Protein AF-0000000078708334 (afdb_homodimer)

Organism: Mycoplasmopsis fermentans (strain ATCC 19989 / NBRC 14854 / NCTC 10117 / PG18) (NCBI:txid496833)

Nearest PDB structures (foldseek):
  4n96-assembly1_A  TM=9.190E-01  e=2.104E-28  Escherichia coli K-12
  4n94-assembly1_A  TM=9.223E-01  e=5.207E-28  Escherichia coli K-12
  6fvl-assembly2_D  TM=9.217E-01  e=9.358E-28  Escherichia coli K-12
  6fvl-assembly1_B  TM=9.240E-01  e=1.359E-27  Escherichia coli K-12
  8djq-assembly2_A  TM=9.019E-01  e=1.098E-27  Mycolicibacterium thermoresistibile ATCC 19527

Secondary structure (DSSP, 8-state):
-EEEEEEHHHHHHHHHHHGGGS-TT-SSGGGGEEEEEE-SSEEEEEEE-SSEEEEEEEE--SSSEEEEE-EEEEEEHHHHHHHHHT--SEEEEEE-SSSEEEEEETTEEEEEE-B-GGGSPPPPP--S-EEEEEEHHHHHHHHHHHGGGS-SSS-GGGGEEEEEEETTEEEEEEE-SSEEEEEEEE-SS----SEEEEEEHHHHHTTS-TT--SEEEEEE-SSEEEEEETTEEEEEE-B-SPPP--THHHHT--EEEEEEEEHHHHHHHHHHH-----GGG-EEEEEE-SS-EEEEEEETTTEEEEEEE--SEEES--EEEEEEHHHHHHHHHT--SEEEEEEETTS--EEEE-GGGTTEEEEEPPBP-/-EEEEEEHHHHHHHHHHHGGGS-TT-SSGGGGEEEEEE-SSEEEEEEE-SSEEEEEEEE-BTTTEEEEE-EEEEEEHHHHHHHHHT--SEEEEEE-SSSEEEEEETTEEEEEE-B-GGGSPPPPP--S-EEEEEEHHHHHHHHHTTGGGS-SSS-GGGGEEEEEEETTEEEEEEE-SSEEEEEEEE-SS----SEEEEEEHHHHHTTS-TT--SEEEEEE-SSEEEEEETTEEEEEE-B-SPPP--THHHHT--EEEEEEEEHHHHHHHHHHH-----GGG-EEEEEE-SS-EEEEEEETTTEEEEEEE--SEEES--EEEEEEHHHHHHHHHT--SEEEEEEETTS--EEEE-GGGTTEEEEEPPBP-

InterPro domains:
  IPR001001 DNA polymerase III, beta sliding clamp [PTHR30478] (2-369)
  IPR001001 DNA polymerase III, beta sliding clamp [SM00480] (14-365)
  IPR001001 DNA polymerase III, beta sliding clamp [TIGR00663] (2-368)
  IPR001001 DNA polymerase III, beta sliding clamp [cd00140] (2-368)
  IPR022634 DNA polymerase III, beta sliding clamp, N-terminal [PF00712] (2-123)
  IPR022635 DNA polymerase III, beta sliding clamp, C-terminal [PF02768] (256-368)
  IPR022637 DNA polymerase III, beta sliding clamp, central [PF02767] (133-245)
  IPR046938 DNA clamp superfamily [SSF55979] (2-124)
  IPR046938 DNA clamp superfamily [SSF55979] (131-247)
  IPR046938 DNA clamp superfamily [SSF55979] (255-368)

pLDDT: mean 93.92, std 6.51, range [58.69, 98.75]

Solvent-accessible surface area (backbone atoms only — not comparable to full-atom values): 38127 Å² total; per-residue (Å²): 94,26,28,38,37,33,30,32,70,61,51,44,55,50,44,62,57,49,49,69,30,32,29,85,80,47,87,55,60,32,24,28,20,34,41,38,40,39,44,84,60,34,37,35,41,33,21,26,50,88,57,40,34,37,41,38,46,42,74,48,72,62,82,56,27,32,69,81,34,50,41,72,51,22,35,53,33,70,62,52,48,55,52,51,69,63,55,57,63,60,32,37,40,35,26,54,102,56,61,40,38,36,40,36,39,94,62,33,41,31,37,34,48,48,49,67,62,82,54,41,77,84,79,77,82,89,66,81,62,46,76,40,76,42,53,37,67,58,51,52,49,42,46,67,51,15,59,81,27,32,29,91,80,64,60,74,68,28,32,15,36,35,41,35,27,47,89,36,24,44,34,40,37,12,28,52,86,52,32,36,16,31,24,55,43,84,43,94,79,50,94,57,60,80,44,75,50,26,29,46,40,77,57,58,65,63,56,61,56,93,82,59,50,71,55,32,34,38,33,35,48,91,53,34,37,33,34,39,44,93,59,28,39,31,42,32,54,44,47,89,59,85,70,82,84,62,72,62,58,70,78,66,59,54,73,52,34,39,37,41,34,40,46,67,56,53,49,51,44,53,55,62,29,55,79,80,74,62,88,87,53,39,53,33,38,37,42,40,45,88,67,39,40,36,38,34,24,66,40,88,93,41,32,37,22,34,26,56,47,64,78,59,45,67,48,70,73,69,50,70,51,29,34,49,46,65,62,52,51,56,54,52,63,64,50,51,59,53,34,40,40,37,21,25,75,81,58,62,42,35,39,41,39,30,82,69,33,71,47,39,41,27,37,39,43,49,47,87,127,94,26,28,38,37,32,30,32,70,62,53,44,54,49,44,62,58,48,50,68,30,33,29,87,81,49,88,55,60,31,23,27,19,34,41,39,40,38,45,86,60,35,39,35,42,33,23,26,50,86,57,39,34,39,42,39,46,43,72,51,40,85,84,54,28,34,70,80,35,48,43,71,50,21,35,53,32,69,63,52,49,54,54,51,69,63,55,56,64,59,32,36,40,35,26,53,103,56,60,41,38,36,39,37,39,94,62,33,40,33,40,34,48,48,49,68,63,83,54,40,74,86,78,77,81,89,66,82,61,46,76,40,75,43,53,36,65,59,51,52,47,42,46,68,51,15,58,83,29,32,30,93,80,63,60,74,66,27,31,16,36,33,42,35,27,47,90,37,23,45,36,40,36,11,28,50,86,51,32,38,17,31,25,54,41,84,43,94,77,50,92,58,58,79,42,73,51,26,29,47,41,78,56,57,66,63,56,62,56,93,81,59,51,70,54,31,34,39,33,34,49,92,55,35,37,35,31,38,43,93,59,29,40,31,41,32,55,45,45,91,59,84,70,81,84,60,71,60,58,70,77,67,59,54,73,51,34,38,37,42,33,41,46,67,57,54,47,52,46,52,56,63,26,55,79,84,78,55,90,88,54,40,54,33,39,36,39,40,45,87,67,38,42,36,39,35,22,66,41,87,94,42,30,38,23,34,27,56,47,64,78,60,45,66,48,69,72,69,50,70,50,29,33,47,46,65,61,52,51,56,53,52,64,65,51,49,58,54,33,40,41,37,22,24,74,82,57,61,43,37,39,41,38,29,83,69,32,72,46,37,43,26,38,38,43,50,47,87,130

Radius of gyration: 32.81 Å; Cα contacts (8 Å, |Δi|>4): 1732; chains: 2; bounding box: 84×84×55 Å

Structure (mmCIF, N/CA/C/O backbone):
data_AF-0000000078708334-model_v1
#
loop_
_entity.id
_entity.type
_entity.pdbx_description
1 polymer 'DNA polymerase III subunit beta'
#
loop_
_atom_site.group_PDB
_atom_site.id
_atom_site.type_symbol
_atom_site.label_atom_id
_atom_site.label_alt_id
_atom_site.label_comp_id
_atom_site.label_asym_id
_atom_site.label_entity_id
_atom_site.label_seq_id
_atom_site.pdbx_PDB_ins_code
_atom_site.Cartn_x
_atom_site.Cartn_y
_atom_site.Cartn_z
_atom_site.occupancy
_atom_site.B_iso_or_equiv
_atom_site.auth_seq_id
_atom_site.auth_comp_id
_atom_site.auth_asym_id
_atom_site.auth_atom_id
_atom_site.pdbx_PDB_model_num
ATOM 1 N N . MET A 1 1 ? 40.094 16.641 -8.078 1 85.38 1 MET A N 1
ATOM 2 C CA . MET A 1 1 ? 39.969 15.289 -7.547 1 85.38 1 MET A CA 1
ATOM 3 C C . MET A 1 1 ? 39.25 15.297 -6.211 1 85.38 1 MET A C 1
ATOM 5 O O . MET A 1 1 ? 39.375 16.25 -5.434 1 85.38 1 MET A O 1
ATOM 9 N N . MET A 1 2 ? 38.25 14.43 -5.977 1 93.44 2 MET A N 1
ATOM 10 C CA . MET A 1 2 ? 37.531 14.289 -4.719 1 93.44 2 MET A CA 1
ATOM 11 C C . MET A 1 2 ? 37.562 12.844 -4.223 1 93.44 2 MET A C 1
ATOM 13 O O . MET A 1 2 ? 37.438 11.906 -5.016 1 93.44 2 MET A O 1
ATOM 17 N N . LYS A 1 3 ? 37.844 12.719 -2.85 1 96.75 3 LYS A N 1
ATOM 18 C CA . LYS A 1 3 ? 37.844 11.383 -2.256 1 96.75 3 LYS A CA 1
ATOM 19 C C . LYS A 1 3 ? 37.312 11.414 -0.825 1 96.75 3 LYS A C 1
ATOM 21 O O . LYS A 1 3 ? 37.875 12.102 0.032 1 96.75 3 LYS A O 1
ATOM 26 N N . LEU A 1 4 ? 36.281 10.656 -0.533 1 97.5 4 LEU A N 1
ATOM 27 C CA . LEU A 1 4 ? 35.562 10.656 0.733 1 97.5 4 LEU A CA 1
ATOM 28 C C . LEU A 1 4 ? 35.281 9.227 1.201 1 97.5 4 LEU A C 1
ATOM 30 O O . LEU A 1 4 ? 34.875 8.375 0.405 1 97.5 4 LEU A O 1
ATOM 34 N N . HIS A 1 5 ? 35.625 8.914 2.41 1 97.69 5 HIS A N 1
ATOM 35 C CA . HIS A 1 5 ? 35.188 7.688 3.088 1 97.69 5 HIS A CA 1
ATOM 36 C C . HIS A 1 5 ? 34.125 7.961 4.117 1 97.69 5 HIS A C 1
ATOM 38 O O . HIS A 1 5 ? 34.281 8.789 5.012 1 97.69 5 HIS A O 1
ATOM 44 N N . ILE A 1 6 ? 33.031 7.297 4.023 1 98.06 6 ILE A N 1
ATOM 45 C CA . ILE A 1 6 ? 31.906 7.609 4.895 1 98.06 6 ILE A CA 1
ATOM 46 C C . ILE A 1 6 ? 31.172 6.324 5.262 1 98.06 6 ILE A C 1
ATOM 48 O O . ILE A 1 6 ? 30.969 5.449 4.418 1 98.06 6 ILE A O 1
ATOM 52 N N . LYS A 1 7 ? 30.734 6.254 6.465 1 97.81 7 LYS A N 1
ATOM 53 C CA . LYS A 1 7 ? 29.969 5.094 6.91 1 97.81 7 LYS A CA 1
ATOM 54 C C . LYS A 1 7 ? 28.625 5.027 6.203 1 97.81 7 LYS A C 1
ATOM 56 O O . LYS A 1 7 ? 27.906 6.035 6.102 1 97.81 7 LYS A O 1
ATOM 61 N N . LYS A 1 8 ? 28.234 3.869 5.809 1 97.25 8 LYS A N 1
ATOM 62 C CA . LYS A 1 8 ? 27.016 3.617 5.051 1 97.25 8 LYS A CA 1
ATOM 63 C C . LYS A 1 8 ? 25.781 4.137 5.797 1 97.25 8 LYS A C 1
ATOM 65 O O . LYS A 1 8 ? 24.938 4.816 5.211 1 97.25 8 LYS A O 1
ATOM 70 N N . GLN A 1 9 ? 25.703 3.824 7.07 1 97.19 9 GLN A N 1
ATOM 71 C CA . GLN A 1 9 ? 24.531 4.18 7.863 1 97.19 9 GLN A CA 1
ATOM 72 C C . GLN A 1 9 ? 24.312 5.691 7.871 1 97.19 9 GLN A C 1
ATOM 74 O O . GLN A 1 9 ? 23.188 6.16 7.688 1 97.19 9 GLN A O 1
ATOM 79 N N . ILE A 1 10 ? 25.359 6.41 8.055 1 97.06 10 ILE A N 1
ATOM 80 C CA . ILE A 1 10 ? 25.297 7.867 8.117 1 97.06 10 ILE A CA 1
ATOM 81 C C . ILE A 1 10 ? 24.859 8.422 6.758 1 97.06 10 ILE A C 1
ATOM 83 O O . ILE A 1 10 ? 23.969 9.266 6.68 1 97.06 10 ILE A O 1
ATOM 87 N N . LEU A 1 11 ? 25.516 7.922 5.738 1 98.25 11 LEU A N 1
ATOM 88 C CA . LEU A 1 11 ? 25.203 8.391 4.395 1 98.25 11 LEU A CA 1
ATOM 89 C C . LEU A 1 11 ? 23.781 8.031 3.998 1 98.25 11 LEU A C 1
ATOM 91 O O . LEU A 1 11 ? 23.047 8.867 3.455 1 98.25 11 LEU A O 1
ATOM 95 N N . ASP A 1 12 ? 23.422 6.875 4.273 1 98 12 ASP A N 1
ATOM 96 C CA . ASP A 1 12 ? 22.078 6.379 3.947 1 98 12 ASP A CA 1
ATOM 97 C C . ASP A 1 12 ? 21 7.211 4.633 1 98 12 ASP A C 1
ATOM 99 O O . ASP A 1 12 ? 20.062 7.664 3.988 1 98 12 ASP A O 1
ATOM 103 N N . GLU A 1 13 ? 21.109 7.449 5.895 1 97.31 13 GLU A N 1
ATOM 104 C CA . GLU A 1 13 ? 20.141 8.242 6.652 1 97.31 13 GLU A CA 1
ATOM 105 C C . GLU A 1 13 ? 20.062 9.664 6.113 1 97.31 13 GLU A C 1
ATOM 107 O O . GLU A 1 13 ? 18.969 10.234 6.02 1 97.31 13 GLU A O 1
ATOM 112 N N . THR A 1 14 ? 21.203 10.195 5.824 1 97.94 14 THR A N 1
ATOM 113 C CA . THR A 1 14 ? 21.25 11.555 5.293 1 97.94 14 THR A CA 1
ATOM 114 C C . THR A 1 14 ? 20.531 11.633 3.955 1 97.94 14 THR A C 1
ATOM 116 O O . THR A 1 14 ? 19.734 12.547 3.73 1 97.94 14 THR A O 1
ATOM 119 N N . LEU A 1 15 ? 20.797 10.648 3.143 1 98.5 15 LEU A N 1
ATOM 120 C CA . LEU A 1 15 ? 20.188 10.633 1.817 1 98.5 15 LEU A CA 1
ATOM 121 C C . LEU A 1 15 ? 18.688 10.414 1.913 1 98.5 15 LEU A C 1
ATOM 123 O O . LEU A 1 15 ? 17.922 10.953 1.104 1 98.5 15 LEU A O 1
ATOM 127 N N . GLU A 1 16 ? 18.234 9.648 2.861 1 97.88 16 GLU A N 1
ATOM 128 C CA . GLU A 1 16 ? 16.812 9.438 3.082 1 97.88 16 GLU A CA 1
ATOM 129 C C . GLU A 1 16 ? 16.094 10.758 3.381 1 97.88 16 GLU A C 1
ATOM 131 O O . GLU A 1 16 ? 14.969 10.977 2.924 1 97.88 16 GLU A O 1
ATOM 136 N N . ILE A 1 17 ? 16.75 11.578 4.055 1 97.75 17 ILE A N 1
ATOM 137 C CA . ILE A 1 17 ? 16.156 12.852 4.453 1 97.75 17 ILE A CA 1
ATOM 138 C C . ILE A 1 17 ? 16.234 13.844 3.297 1 97.75 17 ILE A C 1
ATOM 140 O O . ILE A 1 17 ? 15.211 14.391 2.873 1 97.75 17 ILE A O 1
ATOM 144 N N . VAL A 1 18 ? 17.375 13.984 2.717 1 98.44 18 VAL A N 1
ATOM 145 C CA . VAL A 1 18 ? 17.672 15.047 1.755 1 98.44 18 VAL A CA 1
ATOM 146 C C . VAL A 1 18 ? 16.938 14.766 0.443 1 98.44 18 VAL A C 1
ATOM 148 O O . VAL A 1 18 ? 16.438 15.688 -0.208 1 98.44 18 VAL A O 1
ATOM 151 N N . SER A 1 19 ? 16.828 13.531 0.093 1 98.12 19 SER A N 1
ATOM 152 C CA . SER A 1 19 ? 16.234 13.18 -1.192 1 98.12 19 SER A CA 1
ATOM 153 C C . SER A 1 19 ? 14.75 13.516 -1.227 1 98.12 19 SER A C 1
ATOM 155 O O . SER A 1 19 ? 14.164 13.648 -2.303 1 98.12 19 SER A O 1
ATOM 157 N N . LYS A 1 20 ? 14.109 13.648 -0.13 1 97.31 20 LYS A N 1
ATOM 158 C CA . LYS A 1 20 ? 12.695 13.984 -0.049 1 97.31 20 LYS A CA 1
ATOM 159 C C . LYS A 1 20 ? 12.43 15.375 -0.618 1 97.31 20 LYS A C 1
ATOM 161 O O . LYS A 1 20 ? 11.289 15.703 -0.959 1 97.31 20 LYS A O 1
ATOM 166 N N . TYR A 1 21 ? 13.414 16.172 -0.775 1 97.94 21 TYR A N 1
ATOM 167 C CA . TYR A 1 21 ? 13.242 17.562 -1.188 1 97.94 21 TYR A CA 1
ATOM 168 C C . TYR A 1 21 ? 13.57 17.734 -2.666 1 97.94 21 TYR A C 1
ATOM 170 O O . TYR A 1 21 ? 13.617 18.859 -3.17 1 97.94 21 TYR A O 1
ATOM 178 N N . THR A 1 22 ? 13.82 16.578 -3.334 1 98.06 22 THR A N 1
ATOM 179 C CA . THR A 1 22 ? 14 16.594 -4.781 1 98.06 22 THR A CA 1
ATOM 180 C C . THR A 1 22 ? 12.688 16.281 -5.496 1 98.06 22 THR A C 1
ATOM 182 O O . THR A 1 22 ? 11.695 15.93 -4.855 1 98.06 22 THR A O 1
ATOM 185 N N . ASP A 1 23 ? 12.68 16.531 -6.754 1 97 23 ASP A N 1
ATOM 186 C CA . ASP A 1 23 ? 11.578 16.156 -7.641 1 97 23 ASP A CA 1
ATOM 187 C C . ASP A 1 23 ? 12.062 15.234 -8.758 1 97 23 ASP A C 1
ATOM 189 O O . ASP A 1 23 ? 12.609 15.695 -9.766 1 97 23 ASP A O 1
ATOM 193 N N . PRO A 1 24 ? 11.797 13.992 -8.617 1 94.5 24 PRO A N 1
ATOM 194 C CA . PRO A 1 24 ? 12.391 13.023 -9.539 1 94.5 24 PRO A CA 1
ATOM 195 C C . PRO A 1 24 ? 11.891 13.18 -10.969 1 94.5 24 PRO A C 1
ATOM 197 O O . PRO A 1 24 ? 12.516 12.68 -11.906 1 94.5 24 PRO A O 1
ATOM 200 N N . ILE A 1 25 ? 10.828 13.875 -11.258 1 94.06 25 ILE A N 1
ATOM 201 C CA . ILE A 1 25 ? 10.273 13.945 -12.602 1 94.06 25 ILE A CA 1
ATOM 202 C C . ILE A 1 25 ? 10.32 15.383 -13.109 1 94.06 25 ILE A C 1
ATOM 204 O O . ILE A 1 25 ? 9.688 15.711 -14.117 1 94.06 25 ILE A O 1
ATOM 208 N N . ASN A 1 26 ? 11.031 16.25 -12.445 1 94.56 26 ASN A N 1
ATOM 209 C CA . ASN A 1 26 ? 11.109 17.641 -12.875 1 94.56 26 ASN A CA 1
ATOM 210 C C . ASN A 1 26 ? 11.828 17.781 -14.219 1 94.56 26 ASN A C 1
ATOM 212 O O . ASN A 1 26 ? 12.781 17.047 -14.492 1 94.56 26 ASN A O 1
ATOM 216 N N . SER A 1 27 ? 11.375 18.75 -15.016 1 93.69 27 SER A N 1
ATOM 217 C CA . SER A 1 27 ? 12.008 18.984 -16.312 1 93.69 27 SER A CA 1
ATOM 218 C C . SER A 1 27 ? 13.398 19.578 -16.156 1 93.69 27 SER A C 1
ATOM 220 O O . SER A 1 27 ? 14.273 19.359 -16.984 1 93.69 27 SER A O 1
ATOM 222 N N . LEU A 1 28 ? 13.555 20.344 -15.133 1 93.88 28 LEU A N 1
ATOM 223 C CA . LEU A 1 28 ? 14.891 20.859 -14.828 1 93.88 28 LEU A CA 1
ATOM 224 C C . LEU A 1 28 ? 15.688 19.828 -14.023 1 93.88 28 LEU A C 1
ATOM 226 O O . LEU A 1 28 ? 15.383 19.594 -12.852 1 93.88 28 LEU A O 1
ATOM 230 N N . TYR A 1 29 ? 16.688 19.328 -14.578 1 92.56 29 TYR A N 1
ATOM 231 C CA . TYR A 1 29 ? 17.391 18.172 -14.07 1 92.56 29 TYR A CA 1
ATOM 232 C C . TYR A 1 29 ? 18.016 18.469 -12.711 1 92.56 29 TYR A C 1
ATOM 234 O O . TYR A 1 29 ? 18.141 17.562 -11.867 1 92.56 29 TYR A O 1
ATOM 242 N N . GLY A 1 30 ? 18.422 19.703 -12.5 1 96.38 30 GLY A N 1
ATOM 243 C CA . GLY A 1 30 ? 19 20.062 -11.219 1 96.38 30 GLY A CA 1
ATOM 244 C C . GLY A 1 30 ? 18.109 19.75 -10.039 1 96.38 30 GLY A C 1
ATOM 245 O O . GLY A 1 30 ? 18.594 19.469 -8.945 1 96.38 30 GLY A O 1
ATOM 246 N N . PHE A 1 31 ? 16.812 19.734 -10.25 1 97.62 31 PHE A N 1
ATOM 247 C CA . PHE A 1 31 ? 15.852 19.5 -9.18 1 97.62 31 PHE A CA 1
ATOM 248 C C . PHE A 1 31 ? 15.734 18.016 -8.875 1 97.62 31 PHE A C 1
ATOM 250 O O . PHE A 1 31 ? 15.148 17.625 -7.863 1 97.62 31 PHE A O 1
ATOM 257 N N . ARG A 1 32 ? 16.328 17.219 -9.703 1 97.38 32 ARG A N 1
ATOM 258 C CA . ARG A 1 32 ? 16.328 15.773 -9.5 1 97.38 32 ARG A CA 1
ATOM 259 C C . ARG A 1 32 ? 17.562 15.32 -8.727 1 97.38 32 ARG A C 1
ATOM 261 O O . ARG A 1 32 ? 17.688 14.148 -8.375 1 97.38 32 ARG A O 1
ATOM 268 N N . CYS A 1 33 ? 18.438 16.25 -8.445 1 98.25 33 CYS A N 1
ATOM 269 C CA . CYS A 1 33 ? 19.781 15.891 -8 1 98.25 33 CYS A CA 1
ATOM 270 C C . CYS A 1 33 ? 20.047 16.406 -6.594 1 98.25 33 CYS A C 1
ATOM 272 O O . CYS A 1 33 ? 19.25 17.188 -6.055 1 98.25 33 CYS A O 1
ATOM 274 N N . ILE A 1 34 ? 21.078 15.906 -6.023 1 98.62 34 ILE A N 1
ATOM 275 C CA . ILE A 1 34 ? 21.641 16.375 -4.766 1 98.62 34 ILE A CA 1
ATOM 276 C C . ILE A 1 34 ? 23.031 16.969 -5.012 1 98.62 34 ILE A C 1
ATOM 278 O O . ILE A 1 34 ? 23.875 16.344 -5.652 1 98.62 34 ILE A O 1
ATOM 282 N N . LEU A 1 35 ? 23.234 18.203 -4.59 1 98.56 35 LEU A N 1
ATOM 283 C CA . LEU A 1 35 ? 24.562 18.812 -4.598 1 98.56 35 LEU A CA 1
ATOM 284 C C . LEU A 1 35 ? 25.344 18.453 -3.34 1 98.56 35 LEU A C 1
ATOM 286 O O . LEU A 1 35 ? 24.875 18.703 -2.225 1 98.56 35 LEU A O 1
ATOM 290 N N . ILE A 1 36 ? 26.484 17.844 -3.514 1 98.44 36 ILE A N 1
ATOM 291 C CA . ILE A 1 36 ? 27.297 17.422 -2.381 1 98.44 36 ILE A CA 1
ATOM 292 C C . ILE A 1 36 ? 28.641 18.156 -2.408 1 98.44 36 ILE A C 1
ATOM 294 O O . ILE A 1 36 ? 29.391 18.062 -3.383 1 98.44 36 ILE A O 1
ATOM 298 N N . LYS A 1 37 ? 28.891 18.906 -1.399 1 98 37 LYS A N 1
ATOM 299 C CA . LYS A 1 37 ? 30.156 19.609 -1.215 1 98 37 LYS A CA 1
ATOM 300 C C . LYS A 1 37 ? 30.984 18.969 -0.11 1 98 37 LYS A C 1
ATOM 302 O O . LYS A 1 37 ? 30.547 18.891 1.041 1 98 37 LYS A O 1
ATOM 307 N N . VAL A 1 38 ? 32.156 18.484 -0.492 1 98.06 38 VAL A N 1
ATOM 308 C CA . VAL A 1 38 ? 33.062 17.812 0.437 1 98.06 38 VAL A CA 1
ATOM 309 C C . VAL A 1 38 ? 34.219 18.75 0.801 1 98.06 38 VAL A C 1
ATOM 311 O O . VAL A 1 38 ? 35.094 19.031 -0.031 1 98.06 38 VAL A O 1
ATOM 314 N N . ASP A 1 39 ? 34.156 19.172 2.027 1 97.06 39 ASP A N 1
ATOM 315 C CA . ASP A 1 39 ? 35.219 20 2.566 1 97.06 39 ASP A CA 1
ATOM 316 C C . ASP A 1 39 ? 35.938 19.312 3.732 1 97.06 39 ASP A C 1
ATOM 318 O O . ASP A 1 39 ? 35.5 18.234 4.164 1 97.06 39 ASP A O 1
ATOM 322 N N . ASN A 1 40 ? 37 19.938 4.211 1 95.5 40 ASN A N 1
ATOM 323 C CA . ASN A 1 40 ? 37.781 19.328 5.273 1 95.5 40 ASN A CA 1
ATOM 324 C C . ASN A 1 40 ? 37.031 19.297 6.594 1 95.5 40 ASN A C 1
ATOM 326 O O . ASN A 1 40 ? 37.25 18.406 7.422 1 95.5 40 ASN A O 1
ATOM 330 N N . GLU A 1 41 ? 36.156 20.172 6.754 1 95.25 41 GLU A N 1
ATOM 331 C CA . GLU A 1 41 ? 35.469 20.297 8.031 1 95.25 41 GLU A CA 1
ATOM 332 C C . GLU A 1 41 ? 34.062 19.672 7.961 1 95.25 41 GLU A C 1
ATOM 334 O O . GLU A 1 41 ? 33.594 19.125 8.945 1 95.25 41 GLU A O 1
ATOM 339 N N . LYS A 1 42 ? 33.438 19.844 6.75 1 97 42 LYS A N 1
ATOM 340 C CA . LYS A 1 42 ? 32.062 19.406 6.633 1 97 42 LYS A CA 1
ATOM 341 C C . LYS A 1 42 ? 31.781 18.812 5.25 1 97 42 LYS A C 1
ATOM 343 O O . LYS A 1 42 ? 32.406 19.219 4.266 1 97 42 LYS A O 1
ATOM 348 N N . VAL A 1 43 ? 30.891 17.875 5.215 1 98.19 43 VAL A N 1
ATOM 349 C CA . VAL A 1 43 ? 30.25 17.422 3.98 1 98.19 43 VAL A CA 1
ATOM 350 C C . VAL A 1 43 ? 28.812 17.938 3.926 1 98.19 43 VAL A C 1
ATOM 352 O O . VAL A 1 43 ? 28 17.641 4.805 1 98.19 43 VAL A O 1
ATOM 355 N N . THR A 1 44 ? 28.484 18.734 2.898 1 98.38 44 THR A N 1
ATOM 356 C CA . THR A 1 44 ? 27.188 19.391 2.824 1 98.38 44 THR A CA 1
ATOM 357 C C . THR A 1 44 ? 26.359 18.812 1.693 1 98.38 44 THR A C 1
ATOM 359 O O . THR A 1 44 ? 26.828 18.672 0.567 1 98.38 44 THR A O 1
ATOM 362 N N . PHE A 1 45 ? 25.156 18.469 2.006 1 98.75 45 PHE A N 1
ATOM 363 C CA . PHE A 1 45 ? 24.156 17.953 1.062 1 98.75 45 PHE A CA 1
ATOM 364 C C . PHE A 1 45 ? 23.047 18.969 0.843 1 98.75 45 PHE A C 1
ATOM 366 O O . PHE A 1 45 ? 22.438 19.438 1.802 1 98.75 45 PHE A O 1
ATOM 373 N N . SER A 1 46 ? 22.781 19.328 -0.402 1 98.62 46 SER A N 1
ATOM 374 C CA . SER A 1 46 ? 21.734 20.297 -0.733 1 98.62 46 SER A CA 1
ATOM 375 C C . SER A 1 46 ? 20.781 19.734 -1.785 1 98.62 46 SER A C 1
ATOM 377 O O . SER A 1 46 ? 21.203 19.109 -2.754 1 98.62 46 SER A O 1
ATOM 379 N N . ALA A 1 47 ? 19.547 19.906 -1.629 1 98.38 47 ALA A N 1
ATOM 380 C CA . ALA A 1 47 ? 18.516 19.516 -2.576 1 98.38 47 ALA A CA 1
ATOM 381 C C . ALA A 1 47 ? 17.359 20.516 -2.602 1 98.38 47 ALA A C 1
ATOM 383 O O . ALA A 1 47 ? 17.156 21.25 -1.632 1 98.38 47 ALA A O 1
ATOM 384 N N . SER A 1 48 ? 16.688 20.609 -3.684 1 97.62 48 SER A N 1
ATOM 385 C CA . SER A 1 48 ? 15.547 21.5 -3.865 1 97.62 48 SER A CA 1
ATOM 386 C C . SER A 1 48 ? 14.602 20.984 -4.941 1 97.62 48 SER A C 1
ATOM 388 O O . SER A 1 48 ? 15.031 20.359 -5.91 1 97.62 48 SER A O 1
ATOM 390 N N . ASN A 1 49 ? 13.328 21.234 -4.75 1 96.38 49 ASN A N 1
ATOM 391 C CA . ASN A 1 49 ? 12.367 20.938 -5.805 1 96.38 49 ASN A CA 1
ATOM 392 C C . ASN A 1 49 ? 11.812 22.203 -6.441 1 96.38 49 ASN A C 1
ATOM 394 O O . ASN A 1 49 ? 10.789 22.156 -7.133 1 96.38 49 ASN A O 1
ATOM 398 N N . GLY A 1 50 ? 12.461 23.312 -6.152 1 94.5 50 GLY A N 1
ATOM 399 C CA . GLY A 1 50 ? 12.023 24.578 -6.715 1 94.5 50 GLY A CA 1
ATOM 400 C C . GLY A 1 50 ? 11.164 2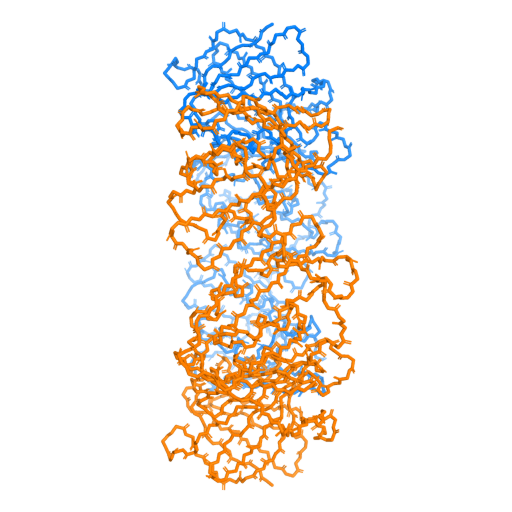5.391 -5.766 1 94.5 50 GLY A C 1
ATOM 401 O O . GLY A 1 50 ? 11.047 26.609 -5.906 1 94.5 50 GLY A O 1
ATOM 402 N N . VAL A 1 51 ? 10.516 24.781 -4.789 1 93.88 51 VAL A N 1
ATOM 403 C CA . VAL A 1 51 ? 9.641 25.453 -3.834 1 93.88 51 VAL A CA 1
ATOM 404 C C . VAL A 1 51 ? 10.219 25.328 -2.426 1 93.88 51 VAL A C 1
ATOM 406 O O . VAL A 1 51 ? 10.289 26.328 -1.688 1 93.88 51 VAL A O 1
ATOM 409 N N . ILE A 1 52 ? 10.648 24.141 -2.092 1 96.62 52 ILE A N 1
ATOM 410 C CA . ILE A 1 52 ? 11.258 23.859 -0.795 1 96.62 52 ILE A CA 1
ATOM 411 C C . ILE A 1 52 ? 12.68 23.328 -0.996 1 96.62 52 ILE A C 1
ATOM 413 O O . ILE A 1 52 ? 12.938 22.594 -1.95 1 96.62 52 ILE A O 1
ATOM 417 N N . SER A 1 53 ? 13.609 23.734 -0.115 1 97.5 53 SER A N 1
ATOM 418 C CA . SER A 1 53 ? 15 23.297 -0.209 1 97.5 53 SER A CA 1
ATOM 419 C C . SER A 1 53 ? 15.523 22.828 1.145 1 97.5 53 SER A C 1
ATOM 421 O O . SER A 1 53 ? 14.961 23.172 2.186 1 97.5 53 SER A O 1
ATOM 423 N N . ILE A 1 54 ? 16.562 22.047 1.146 1 98 54 ILE A N 1
ATOM 424 C CA . ILE A 1 54 ? 17.25 21.594 2.352 1 98 54 ILE A CA 1
ATOM 425 C C . ILE A 1 54 ? 18.75 21.719 2.168 1 98 54 ILE A C 1
ATOM 427 O O . ILE A 1 54 ? 19.281 21.5 1.072 1 98 54 ILE A O 1
ATOM 431 N N . VAL A 1 55 ? 19.438 22.141 3.145 1 98.06 55 VAL A N 1
ATOM 432 C CA . VAL A 1 55 ? 20.891 22.094 3.273 1 98.06 55 VAL A CA 1
ATOM 433 C C . VAL A 1 55 ? 21.281 21.406 4.578 1 98.06 55 VAL A C 1
ATOM 435 O O . VAL A 1 55 ? 20.969 21.891 5.664 1 98.06 55 VAL A O 1
ATOM 438 N N . LYS A 1 56 ? 21.906 20.25 4.477 1 97.94 56 LYS A N 1
ATOM 439 C CA . LYS A 1 56 ? 22.312 19.453 5.633 1 97.94 56 LYS A CA 1
ATOM 440 C C . LYS A 1 56 ? 23.797 19.156 5.609 1 97.94 56 LYS A C 1
ATOM 442 O O . LYS A 1 56 ? 24.328 18.703 4.594 1 97.94 56 LYS A O 1
ATOM 447 N N . SER A 1 57 ? 24.438 19.422 6.703 1 97.62 57 SER A N 1
ATOM 448 C CA . SER A 1 57 ? 25.875 19.203 6.777 1 97.62 57 SER A CA 1
ATOM 449 C C . SER A 1 57 ? 26.234 18.156 7.832 1 97.62 57 SER A C 1
ATOM 451 O O . SER A 1 57 ? 25.562 18.062 8.859 1 97.62 57 SER A O 1
ATOM 453 N N . LEU A 1 58 ? 27.203 17.375 7.535 1 97.31 58 LEU A N 1
ATOM 454 C CA . LEU A 1 58 ? 27.797 16.422 8.453 1 97.31 58 LEU A CA 1
ATOM 455 C C . LEU A 1 58 ? 29.219 16.844 8.828 1 97.31 58 LEU A C 1
ATOM 457 O O . LEU A 1 58 ? 30 17.25 7.957 1 97.31 58 LEU A O 1
ATOM 461 N N . ASP A 1 59 ? 29.547 16.75 10.086 1 95.94 59 ASP A N 1
ATOM 462 C CA . ASP A 1 59 ? 30.906 17.078 10.508 1 95.94 59 ASP A CA 1
ATOM 463 C C . ASP A 1 59 ? 31.875 15.953 10.141 1 95.94 59 ASP A C 1
ATOM 465 O O . ASP A 1 59 ? 31.562 14.773 10.281 1 95.94 59 ASP A O 1
ATOM 469 N N . VAL A 1 60 ? 33.031 16.359 9.766 1 94.56 60 VAL A N 1
ATOM 470 C CA . VAL A 1 60 ? 34.094 15.414 9.469 1 94.56 60 VAL A CA 1
ATOM 471 C C . VAL A 1 60 ? 34.844 15.062 10.75 1 94.56 60 VAL A C 1
ATOM 473 O O . VAL A 1 60 ? 35.281 15.953 11.484 1 94.56 60 VAL A O 1
ATOM 476 N N . GLU A 1 61 ? 34.844 13.828 11.406 1 85.62 61 GLU A N 1
ATOM 477 C CA . GLU A 1 61 ? 35.531 13.5 12.648 1 85.62 61 GLU A CA 1
ATOM 478 C C . GLU A 1 61 ? 36.406 12.266 12.469 1 85.62 61 GLU A C 1
ATOM 480 O O . GLU A 1 61 ? 36.781 11.617 13.445 1 85.62 61 GLU A O 1
ATOM 485 N N . ASP A 1 62 ? 36.906 11.82 11.305 1 74.88 62 ASP A N 1
ATOM 486 C CA . ASP A 1 62 ? 37.875 10.828 10.906 1 74.88 62 ASP A CA 1
ATOM 487 C C . ASP A 1 62 ? 37.344 9.414 11.023 1 74.88 62 ASP A C 1
ATOM 489 O O . ASP A 1 62 ? 37.625 8.555 10.195 1 74.88 62 ASP A O 1
ATOM 493 N N . VAL A 1 63 ? 36.438 9.086 12.102 1 85.25 63 VAL A N 1
ATOM 494 C CA . VAL A 1 63 ? 36.031 7.699 12.289 1 85.25 63 VAL A CA 1
ATOM 495 C C . VAL A 1 63 ? 34.875 7.367 11.352 1 85.25 63 VAL A C 1
ATOM 497 O O . VAL A 1 63 ? 34.938 6.41 10.578 1 85.25 63 VAL A O 1
ATOM 500 N N . ASP A 1 64 ? 33.906 8.195 11.273 1 91.62 64 ASP A N 1
ATOM 501 C CA . ASP A 1 64 ? 32.688 7.879 10.508 1 91.62 64 ASP A CA 1
ATOM 502 C C . ASP A 1 64 ? 32.719 8.555 9.133 1 91.62 64 ASP A C 1
ATOM 504 O O . ASP A 1 64 ? 32.125 8.07 8.18 1 91.62 64 ASP A O 1
ATOM 508 N N . ILE A 1 65 ? 33.406 9.648 9.062 1 96.44 65 ILE A N 1
ATOM 509 C CA . ILE A 1 65 ? 33.531 10.445 7.852 1 96.44 65 ILE A CA 1
ATOM 510 C C . ILE A 1 65 ? 34.969 10.93 7.703 1 96.44 65 ILE A C 1
ATOM 512 O O . ILE A 1 65 ? 35.438 11.758 8.492 1 96.44 65 ILE A O 1
ATOM 516 N N . LYS A 1 66 ? 35.688 10.477 6.734 1 96.56 66 LYS A N 1
ATOM 517 C CA . LYS A 1 66 ? 37.062 10.852 6.473 1 96.56 66 LYS A CA 1
ATOM 518 C C . LYS A 1 66 ? 37.219 11.422 5.066 1 96.56 66 LYS A C 1
ATOM 520 O O . LYS A 1 66 ? 36.875 10.773 4.082 1 96.56 66 LYS A O 1
ATOM 525 N N . VAL A 1 67 ? 37.812 12.594 4.992 1 97 67 VAL A N 1
ATOM 526 C CA . VAL A 1 67 ? 38 13.258 3.709 1 97 67 VAL A CA 1
ATOM 527 C C . VAL A 1 67 ? 39.5 13.18 3.318 1 97 67 VAL A C 1
ATOM 529 O O . VAL A 1 67 ? 40.344 13.633 4.066 1 97 67 VAL A O 1
ATOM 532 N N . GLU A 1 68 ? 39.75 12.641 2.199 1 96.06 68 GLU A N 1
ATOM 533 C CA . GLU A 1 68 ? 41.125 12.617 1.665 1 96.06 68 GLU A CA 1
ATOM 534 C C . GLU A 1 68 ? 41.344 13.781 0.704 1 96.06 68 GLU A C 1
ATOM 536 O O . GLU A 1 68 ? 42.406 14.406 0.718 1 96.06 68 GLU A O 1
ATOM 541 N N . GLU A 1 69 ? 40.406 14.039 -0.182 1 96.38 69 GLU A N 1
ATOM 542 C CA . GLU A 1 69 ? 40.438 15.133 -1.143 1 96.38 69 GLU A CA 1
ATOM 543 C C . GLU A 1 69 ? 39.094 15.828 -1.229 1 96.38 69 GLU A C 1
ATOM 545 O O . GLU A 1 69 ? 38.031 15.172 -1.341 1 96.38 69 GLU A O 1
ATOM 550 N N . THR A 1 70 ? 39.125 17.125 -1.184 1 97 70 THR A N 1
ATOM 551 C CA . THR A 1 70 ? 37.906 17.922 -1.216 1 97 70 THR A CA 1
ATOM 552 C C . THR A 1 70 ? 37.344 18 -2.637 1 97 70 THR A C 1
ATOM 554 O O . THR A 1 70 ? 38.031 17.656 -3.598 1 97 70 THR A O 1
ATOM 557 N N . GLY A 1 71 ? 36.094 18.391 -2.75 1 96.31 71 GLY A N 1
ATOM 558 C CA . GLY A 1 71 ? 35.438 18.547 -4.047 1 96.31 71 GLY A CA 1
ATOM 559 C C . GLY A 1 71 ? 33.938 18.703 -3.959 1 96.31 71 GLY A C 1
ATOM 560 O O . GLY A 1 71 ? 33.375 18.719 -2.863 1 96.31 71 GLY A O 1
ATOM 561 N N . THR A 1 72 ? 33.344 19.031 -5.133 1 96.56 72 THR A N 1
ATOM 562 C CA . THR A 1 72 ? 31.906 19.188 -5.254 1 96.56 72 THR A CA 1
ATOM 563 C C . THR A 1 72 ? 31.375 18.438 -6.461 1 96.56 72 THR A C 1
ATOM 565 O O . THR A 1 72 ? 32 18.422 -7.523 1 96.56 72 THR A O 1
ATOM 568 N N . PHE A 1 73 ? 30.25 17.781 -6.27 1 96.88 73 PHE A N 1
ATOM 569 C CA . PHE A 1 73 ? 29.641 17.109 -7.41 1 96.88 73 PHE A CA 1
ATOM 570 C C . PHE A 1 73 ? 28.125 17.125 -7.289 1 96.88 73 PHE A C 1
ATOM 572 O O . PHE A 1 73 ? 27.578 17.344 -6.203 1 96.88 73 PHE A O 1
ATOM 579 N N . LEU A 1 74 ? 27.453 17.047 -8.422 1 97 74 LEU A N 1
ATOM 580 C CA . LEU A 1 74 ? 26 16.984 -8.555 1 97 74 LEU A CA 1
ATOM 581 C C . LEU A 1 74 ? 25.562 15.625 -9.086 1 97 74 LEU A C 1
ATOM 583 O O . LEU A 1 74 ? 26 15.203 -10.164 1 97 74 LEU A O 1
ATOM 587 N N . ILE A 1 75 ? 24.656 14.977 -8.297 1 97 75 ILE A N 1
ATOM 588 C CA . ILE A 1 75 ? 24.375 13.578 -8.633 1 97 75 ILE A CA 1
ATOM 589 C C . ILE A 1 75 ? 22.875 13.32 -8.562 1 97 75 ILE A C 1
ATOM 591 O O . ILE A 1 75 ? 22.172 13.891 -7.727 1 97 75 ILE A O 1
ATOM 595 N N . GLN A 1 76 ? 22.406 12.477 -9.43 1 95.25 76 GLN A N 1
ATOM 596 C CA . GLN A 1 76 ? 21 12.109 -9.406 1 95.25 76 GLN A CA 1
ATOM 597 C C . GLN A 1 76 ? 20.625 11.422 -8.086 1 95.25 76 GLN A C 1
ATOM 599 O O . GLN A 1 76 ? 21.234 10.414 -7.723 1 95.25 76 GLN A O 1
ATOM 604 N N . ALA A 1 77 ? 19.562 11.906 -7.465 1 97.12 77 ALA A N 1
ATOM 605 C CA . ALA A 1 77 ? 19.234 11.508 -6.098 1 97.12 77 ALA A CA 1
ATOM 606 C C . ALA A 1 77 ? 18.766 10.055 -6.043 1 97.12 77 ALA A C 1
ATOM 608 O O . ALA A 1 77 ? 19.281 9.258 -5.258 1 97.12 77 ALA A O 1
ATOM 609 N N . ASN A 1 78 ? 17.844 9.703 -6.867 1 94.19 78 ASN A N 1
ATOM 610 C CA . ASN A 1 78 ? 17.203 8.398 -6.781 1 94.19 78 ASN A CA 1
ATOM 611 C C . ASN A 1 78 ? 18.188 7.27 -7.035 1 94.19 78 ASN A C 1
ATOM 613 O O . ASN A 1 78 ? 18.188 6.254 -6.336 1 94.19 78 ASN A O 1
ATOM 617 N N . ILE A 1 79 ? 19.047 7.438 -8 1 93.38 79 ILE A N 1
ATOM 618 C CA . ILE A 1 79 ? 20.016 6.402 -8.367 1 93.38 79 ILE A CA 1
ATOM 619 C C . ILE A 1 79 ? 21.078 6.289 -7.281 1 93.38 79 ILE A C 1
ATOM 621 O O . ILE A 1 79 ? 21.438 5.184 -6.859 1 93.38 79 ILE A O 1
ATOM 625 N N . PHE A 1 80 ? 21.594 7.422 -6.867 1 96.75 80 PHE A N 1
ATOM 626 C CA . PHE A 1 80 ? 22.609 7.449 -5.824 1 96.75 80 PHE A CA 1
ATOM 627 C C . PHE A 1 80 ? 22.094 6.789 -4.547 1 96.75 80 PHE A C 1
ATOM 629 O O . PHE A 1 80 ? 22.766 5.945 -3.963 1 96.75 80 PHE A O 1
ATOM 636 N N . LYS A 1 81 ? 20.938 7.137 -4.152 1 96.31 81 LYS A N 1
ATOM 637 C CA . LYS A 1 81 ? 20.312 6.566 -2.963 1 96.31 81 LYS A CA 1
ATOM 638 C C . LYS A 1 81 ? 20.141 5.055 -3.096 1 96.31 81 LYS A C 1
ATOM 640 O O . LYS A 1 81 ? 20.422 4.312 -2.154 1 96.31 81 LYS A O 1
ATOM 645 N N . ALA A 1 82 ? 19.641 4.637 -4.215 1 93.5 82 ALA A N 1
ATOM 646 C CA . ALA A 1 82 ? 19.438 3.209 -4.457 1 93.5 82 ALA A CA 1
ATOM 647 C C . ALA A 1 82 ? 20.734 2.434 -4.32 1 93.5 82 ALA A C 1
ATOM 649 O O . ALA A 1 82 ? 20.766 1.332 -3.766 1 93.5 82 ALA A O 1
ATOM 650 N N . ILE A 1 83 ? 21.812 2.975 -4.836 1 95.44 83 ILE A N 1
ATOM 651 C CA . ILE A 1 83 ? 23.125 2.34 -4.777 1 95.44 83 ILE A CA 1
ATOM 652 C C . ILE A 1 83 ? 23.578 2.244 -3.322 1 95.44 83 ILE A C 1
ATOM 654 O O . ILE A 1 83 ? 23.984 1.176 -2.865 1 95.44 83 ILE A O 1
ATOM 658 N N . ILE A 1 84 ? 23.5 3.363 -2.668 1 97.31 84 ILE A N 1
ATOM 659 C CA . ILE A 1 84 ? 23.984 3.418 -1.296 1 97.31 84 ILE A CA 1
ATOM 660 C C . ILE A 1 84 ? 23.234 2.408 -0.435 1 97.31 84 ILE A C 1
ATOM 662 O O . ILE A 1 84 ? 23.828 1.764 0.436 1 97.31 84 ILE A O 1
ATOM 666 N N . LYS A 1 85 ? 21.984 2.262 -0.606 1 95.06 85 LYS A N 1
ATOM 667 C CA . LYS A 1 85 ? 21.156 1.345 0.165 1 95.06 85 LYS A CA 1
ATOM 668 C C . LYS A 1 85 ? 21.656 -0.089 0.054 1 95.06 85 LYS A C 1
ATOM 670 O O . LYS A 1 85 ? 21.453 -0.9 0.958 1 95.06 85 LYS A O 1
ATOM 675 N N . LYS A 1 86 ? 22.328 -0.409 -0.986 1 92.94 86 LYS A N 1
ATOM 676 C CA . LYS A 1 86 ? 22.781 -1.776 -1.25 1 92.94 86 LYS A CA 1
ATOM 677 C C . LYS A 1 86 ? 24.125 -2.051 -0.608 1 92.94 86 LYS A C 1
ATOM 679 O O . LYS A 1 86 ? 24.594 -3.193 -0.583 1 92.94 86 LYS A O 1
ATOM 684 N N . LEU A 1 87 ? 24.75 -1.101 -0.136 1 95.75 87 LEU A N 1
ATOM 685 C CA . LEU A 1 87 ? 26.125 -1.222 0.354 1 95.75 87 LEU A CA 1
ATOM 686 C C . LEU A 1 87 ? 26.141 -1.354 1.872 1 95.75 87 LEU A C 1
ATOM 688 O O . LEU A 1 87 ? 25.094 -1.489 2.506 1 95.75 87 LEU A O 1
ATOM 692 N N . SER A 1 88 ? 27.359 -1.555 2.398 1 94.25 88 SER A N 1
ATOM 693 C CA . SER A 1 88 ? 27.531 -1.729 3.836 1 94.25 88 SER A CA 1
ATOM 694 C C . SER A 1 88 ? 28.828 -1.087 4.32 1 94.25 88 SER A C 1
ATOM 696 O O . SER A 1 88 ? 29.594 -0.557 3.52 1 94.25 88 SER A O 1
ATOM 698 N N . GLU A 1 89 ? 29 -1.072 5.598 1 94.25 89 GLU A N 1
ATOM 699 C CA . GLU A 1 89 ? 30.219 -0.63 6.254 1 94.25 89 GLU A CA 1
ATOM 700 C C . GLU A 1 89 ? 30.641 0.758 5.773 1 94.25 89 GLU A C 1
ATOM 702 O O . GLU A 1 89 ? 29.844 1.702 5.832 1 94.25 89 GLU A O 1
ATOM 707 N N . THR A 1 90 ? 31.906 0.892 5.398 1 96.75 90 THR A N 1
ATOM 708 C CA . THR A 1 90 ? 32.438 2.172 4.949 1 96.75 90 THR A CA 1
ATOM 709 C C . THR A 1 90 ? 32.469 2.238 3.424 1 96.75 90 THR A C 1
ATOM 711 O O . THR A 1 90 ? 32.938 1.314 2.764 1 96.75 90 THR A O 1
ATOM 714 N N . ILE A 1 91 ? 31.906 3.33 2.889 1 97.81 91 ILE A N 1
ATOM 715 C CA . ILE A 1 91 ? 31.828 3.557 1.45 1 97.81 91 ILE A CA 1
ATOM 716 C C . ILE A 1 91 ? 32.875 4.57 1.021 1 97.81 91 ILE A C 1
ATOM 718 O O . ILE A 1 91 ? 33.094 5.578 1.7 1 97.81 91 ILE A O 1
ATOM 722 N N . THR A 1 92 ? 33.531 4.285 -0.031 1 97.94 92 THR A N 1
ATOM 723 C CA . THR A 1 92 ? 34.469 5.234 -0.599 1 97.94 92 THR A CA 1
ATOM 724 C C . THR A 1 92 ? 33.906 5.902 -1.843 1 97.94 92 THR A C 1
ATOM 726 O O . THR A 1 92 ? 33.5 5.223 -2.789 1 97.94 92 THR A O 1
ATOM 729 N N . LEU A 1 93 ? 33.781 7.207 -1.828 1 98.19 93 LEU A N 1
ATOM 730 C CA . LEU A 1 93 ? 33.406 8.023 -2.98 1 98.19 93 LEU A CA 1
ATOM 731 C C . LEU A 1 93 ? 34.625 8.734 -3.555 1 98.19 93 LEU A C 1
ATOM 733 O O . LEU A 1 93 ? 35.344 9.414 -2.826 1 98.19 93 LEU A O 1
ATOM 737 N N . SER A 1 94 ? 34.812 8.539 -4.824 1 97 94 SER A N 1
ATOM 738 C CA . SER A 1 94 ? 35.938 9.211 -5.441 1 97 94 SER A CA 1
ATOM 739 C C . SER A 1 94 ? 35.594 9.75 -6.824 1 97 94 SER A C 1
ATOM 741 O O . SER A 1 94 ? 34.812 9.125 -7.562 1 97 94 SER A O 1
ATOM 743 N N . GLN A 1 95 ? 35.969 10.898 -7.066 1 94.88 95 GLN A N 1
ATOM 744 C CA . GLN A 1 95 ? 35.844 11.508 -8.383 1 94.88 95 GLN A CA 1
ATOM 745 C C . GLN A 1 95 ? 37.156 12.117 -8.844 1 94.88 95 GLN A C 1
ATOM 747 O O . GLN A 1 95 ? 37.75 12.953 -8.148 1 94.88 95 GLN A O 1
ATOM 752 N N . GLU A 1 96 ? 37.594 11.617 -9.93 1 86.75 96 GLU A N 1
ATOM 753 C CA . GLU A 1 96 ? 38.812 12.156 -10.523 1 86.75 96 GLU A CA 1
ATOM 754 C C . GLU A 1 96 ? 38.5 13.164 -11.617 1 86.75 96 GLU A C 1
ATOM 756 O O . GLU A 1 96 ? 37.469 13.82 -11.586 1 86.75 96 GLU A O 1
ATOM 761 N N . TYR A 1 97 ? 39.438 13.469 -12.516 1 78 97 TYR A N 1
ATOM 762 C CA . TYR A 1 97 ? 39.281 14.492 -13.539 1 78 97 TYR A CA 1
ATOM 763 C C . TYR A 1 97 ? 38.25 14.086 -14.578 1 78 97 TYR A C 1
ATOM 765 O O . TYR A 1 97 ? 38.562 13.977 -15.766 1 78 97 TYR A O 1
ATOM 773 N N . SER A 1 98 ? 37.094 13.461 -13.992 1 78.19 98 SER A N 1
ATOM 774 C CA . SER A 1 98 ? 36.062 13.016 -14.922 1 78.19 98 SER A CA 1
ATOM 775 C C . SER A 1 98 ? 34.656 13.383 -14.414 1 78.19 98 SER A C 1
ATOM 777 O O . SER A 1 98 ? 34.531 13.992 -13.344 1 78.19 98 SER A O 1
ATOM 779 N N . THR A 1 99 ? 33.656 13.211 -15.305 1 88.56 99 THR A N 1
ATOM 780 C CA . THR A 1 99 ? 32.25 13.398 -14.961 1 88.56 99 THR A CA 1
ATOM 781 C C . THR A 1 99 ? 31.672 12.148 -14.305 1 88.56 99 THR A C 1
ATOM 783 O O . THR A 1 99 ? 30.453 12.008 -14.188 1 88.56 99 THR A O 1
ATOM 786 N N . THR A 1 100 ? 32.625 11.32 -13.828 1 93.56 100 THR A N 1
ATOM 787 C CA . THR A 1 100 ? 32.156 10.062 -13.266 1 93.56 100 THR A CA 1
ATOM 788 C C . THR A 1 100 ? 32.469 9.977 -11.773 1 93.56 100 THR A C 1
ATOM 790 O O . THR A 1 100 ? 33.625 10.234 -11.375 1 93.56 100 THR A O 1
ATOM 793 N N . LEU A 1 101 ? 31.5 9.664 -10.961 1 96.56 101 LEU A N 1
ATOM 794 C CA . LEU A 1 101 ? 31.703 9.359 -9.547 1 96.56 101 LEU A CA 1
ATOM 795 C C . LEU A 1 101 ? 31.859 7.859 -9.336 1 96.56 101 LEU A C 1
ATOM 797 O O . LEU A 1 101 ? 31 7.074 -9.75 1 96.56 101 LEU A O 1
ATOM 801 N N . GLU A 1 102 ? 32.938 7.473 -8.734 1 96.88 102 GLU A N 1
ATOM 802 C CA . GLU A 1 102 ? 33.156 6.074 -8.375 1 96.88 102 GLU A CA 1
ATOM 803 C C . GLU A 1 102 ? 32.719 5.797 -6.938 1 96.88 102 GLU A C 1
ATOM 805 O O . GLU A 1 102 ? 33.094 6.512 -6.016 1 96.88 102 GLU A O 1
ATOM 810 N N . ILE A 1 103 ? 31.891 4.828 -6.754 1 97.38 103 ILE A N 1
ATOM 811 C CA . ILE A 1 103 ? 31.406 4.371 -5.453 1 97.38 103 ILE A CA 1
ATOM 812 C C . ILE A 1 103 ? 31.891 2.941 -5.203 1 97.38 103 ILE A C 1
ATOM 814 O O . ILE A 1 103 ? 31.531 2.027 -5.953 1 97.38 103 ILE A O 1
ATOM 818 N N . SER A 1 104 ? 32.625 2.777 -4.188 1 96.56 104 SER A N 1
ATOM 819 C CA . SER A 1 104 ? 33.188 1.448 -3.996 1 96.56 104 SER A CA 1
ATOM 820 C C . SER A 1 104 ? 33.031 0.971 -2.559 1 96.56 104 SER A C 1
ATOM 822 O O . SER A 1 104 ? 33.094 1.768 -1.62 1 96.56 104 SER A O 1
ATOM 824 N N . GLN A 1 105 ? 32.75 -0.249 -2.348 1 94.56 105 GLN A N 1
ATOM 825 C CA . GLN A 1 105 ? 32.719 -0.965 -1.077 1 94.56 105 GLN A CA 1
ATOM 826 C C . GLN A 1 105 ? 33 -2.449 -1.269 1 94.56 105 GLN A C 1
ATOM 828 O O . GLN A 1 105 ? 32.25 -3.156 -1.944 1 94.56 105 GLN A O 1
ATOM 833 N N . GLY A 1 106 ? 34.062 -2.906 -0.618 1 92 106 GLY A N 1
ATOM 834 C CA . GLY A 1 106 ? 34.438 -4.305 -0.789 1 92 106 GLY A CA 1
ATOM 835 C C . GLY A 1 106 ? 34.562 -4.711 -2.244 1 92 106 GLY A C 1
ATOM 836 O O . GLY A 1 106 ? 35.406 -4.16 -2.975 1 92 106 GLY A O 1
ATOM 837 N N . ASN A 1 107 ? 33.656 -5.664 -2.668 1 92.12 107 ASN A N 1
ATOM 838 C CA . ASN A 1 107 ? 33.75 -6.23 -4.012 1 92.12 107 ASN A CA 1
ATOM 839 C C . ASN A 1 107 ? 32.719 -5.605 -4.941 1 92.12 107 ASN A C 1
ATOM 841 O O . ASN A 1 107 ? 32.406 -6.152 -6.004 1 92.12 107 ASN A O 1
ATOM 845 N N . SER A 1 108 ? 32.188 -4.477 -4.582 1 94.12 108 SER A N 1
ATOM 846 C CA . SER A 1 108 ? 31.203 -3.768 -5.391 1 94.12 108 SER A CA 1
ATOM 847 C C . SER A 1 108 ? 31.719 -2.4 -5.824 1 94.12 108 SER A C 1
ATOM 849 O O . SER A 1 108 ? 32.375 -1.699 -5.039 1 94.12 108 SER A O 1
ATOM 851 N N . ASN A 1 109 ? 31.484 -2.125 -7.051 1 95.56 109 ASN A N 1
ATOM 852 C CA . ASN A 1 109 ? 31.891 -0.837 -7.605 1 95.56 109 ASN A CA 1
ATOM 853 C C . ASN A 1 109 ? 30.812 -0.263 -8.531 1 95.56 109 ASN A C 1
ATOM 855 O O . ASN A 1 109 ? 30.219 -0.991 -9.328 1 95.56 109 ASN A O 1
ATOM 859 N N . TYR A 1 110 ? 30.562 0.969 -8.344 1 94.94 110 TYR A N 1
ATOM 860 C CA . TYR A 1 110 ? 29.609 1.696 -9.18 1 94.94 110 TYR A CA 1
ATOM 861 C C . TYR A 1 110 ? 30.266 2.93 -9.789 1 94.94 110 TYR A C 1
ATOM 863 O O . TYR A 1 110 ? 31.031 3.637 -9.125 1 94.94 110 TYR A O 1
ATOM 871 N N . SER A 1 111 ? 30.031 3.104 -11 1 94.88 111 SER A N 1
ATOM 872 C CA . SER A 1 111 ? 30.422 4.32 -11.703 1 94.88 111 SER A CA 1
ATOM 873 C C . SER A 1 111 ? 29.203 5.109 -12.164 1 94.88 111 SER A C 1
ATOM 875 O O . SER A 1 111 ? 28.438 4.645 -13.016 1 94.88 111 SER A O 1
ATOM 877 N N . LEU A 1 112 ? 29.047 6.324 -11.625 1 94.81 112 LEU A N 1
ATOM 878 C CA . LEU A 1 112 ? 27.875 7.133 -11.938 1 94.81 112 LEU A CA 1
ATOM 879 C C . LEU A 1 112 ? 28.281 8.445 -12.602 1 94.81 112 LEU A C 1
ATOM 881 O O . LEU A 1 112 ? 29.219 9.102 -12.164 1 94.81 112 LEU A O 1
ATOM 885 N N . THR A 1 113 ? 27.578 8.75 -13.625 1 94.25 113 THR A N 1
ATOM 886 C CA . THR A 1 113 ? 27.812 10.031 -14.273 1 94.25 113 THR A CA 1
ATOM 887 C C . THR A 1 113 ? 27.25 11.172 -13.438 1 94.25 113 THR A C 1
ATOM 889 O O . THR A 1 113 ? 26.125 11.094 -12.945 1 94.25 113 THR A O 1
ATOM 892 N N . THR A 1 114 ? 28.047 12.195 -13.203 1 95.31 114 THR A N 1
ATOM 893 C CA . THR A 1 114 ? 27.594 13.367 -12.469 1 95.31 114 THR A CA 1
ATOM 894 C C . THR A 1 114 ? 27.031 14.422 -13.414 1 95.31 114 THR A C 1
ATOM 896 O O . THR A 1 114 ? 27.188 14.312 -14.633 1 95.31 114 THR A O 1
ATOM 899 N N . ASN A 1 115 ? 26.344 15.336 -12.859 1 94.31 115 ASN A N 1
ATOM 900 C CA . ASN A 1 115 ? 25.75 16.438 -13.617 1 94.31 115 ASN A CA 1
ATOM 901 C C . ASN A 1 115 ? 26.516 17.734 -13.414 1 94.31 115 ASN A C 1
ATOM 903 O O . ASN A 1 115 ? 27.25 17.891 -12.43 1 94.31 115 ASN A O 1
ATOM 907 N N . PRO A 1 116 ? 26.328 18.641 -14.422 1 94.69 116 PRO A N 1
ATOM 908 C CA . PRO A 1 116 ? 26.969 19.938 -14.227 1 94.69 116 PRO A CA 1
ATOM 909 C C . PRO A 1 116 ? 26.469 20.672 -12.992 1 94.69 116 PRO A C 1
ATOM 911 O O . PRO A 1 116 ? 25.25 20.812 -12.812 1 94.69 116 PRO A O 1
ATOM 914 N N . ILE A 1 117 ? 27.359 21.172 -12.258 1 95.19 117 ILE A N 1
ATOM 915 C CA . ILE A 1 117 ? 27.047 21.812 -10.992 1 95.19 117 ILE A CA 1
ATOM 916 C C . ILE A 1 117 ? 26.156 23.031 -11.242 1 95.19 117 ILE A C 1
ATOM 918 O O . ILE A 1 117 ? 25.266 23.328 -10.453 1 95.19 117 ILE A O 1
ATOM 922 N N . ASN A 1 118 ? 26.344 23.688 -12.328 1 94.88 118 ASN A N 1
ATOM 923 C CA . ASN A 1 118 ? 25.641 24.922 -12.633 1 94.88 118 ASN A CA 1
ATOM 924 C C . ASN A 1 118 ? 24.156 24.656 -12.93 1 94.88 118 ASN A C 1
ATOM 926 O O . ASN A 1 118 ? 23.359 25.594 -13 1 94.88 118 ASN A O 1
ATOM 930 N N . SER A 1 119 ? 23.812 23.422 -13.133 1 95.12 119 SER A N 1
ATOM 931 C CA . SER A 1 119 ? 22.422 23.094 -13.359 1 95.12 119 SER A CA 1
ATOM 932 C C . SER A 1 119 ? 21.641 23.062 -12.055 1 95.12 119 SER A C 1
ATOM 934 O O . SER A 1 119 ? 20.406 23.062 -12.062 1 95.12 119 SER A O 1
ATOM 936 N N . PHE A 1 120 ? 22.328 23.062 -11.031 1 96.69 120 PHE A N 1
ATOM 937 C CA . PHE A 1 120 ? 21.672 23.094 -9.734 1 96.69 120 PHE A CA 1
ATOM 938 C C . PHE A 1 120 ? 21.172 24.5 -9.414 1 96.69 120 PHE A C 1
ATOM 940 O O . PHE A 1 120 ? 21.906 25.484 -9.57 1 96.69 120 PHE A O 1
ATOM 947 N N . PRO A 1 121 ? 19.953 24.594 -8.945 1 93.94 121 PRO A N 1
ATOM 948 C CA . PRO A 1 121 ? 19.438 25.922 -8.633 1 93.94 121 PRO A CA 1
ATOM 949 C C . PRO A 1 121 ? 20.141 26.562 -7.438 1 93.94 121 PRO A C 1
ATOM 951 O O . PRO A 1 121 ? 20.516 25.859 -6.492 1 93.94 121 PRO A O 1
ATOM 954 N N . GLN A 1 122 ? 20.281 27.797 -7.523 1 91.19 122 GLN A N 1
ATOM 955 C CA . GLN A 1 122 ? 20.875 28.516 -6.398 1 91.19 122 GLN A CA 1
ATOM 956 C C . GLN A 1 122 ? 19.922 28.562 -5.219 1 91.19 122 GLN A C 1
ATOM 958 O O . GLN A 1 122 ? 18.75 28.938 -5.375 1 91.19 122 GLN A O 1
ATOM 963 N N . ILE A 1 123 ? 20.391 28.172 -4.09 1 91.06 123 ILE A N 1
ATOM 964 C CA . ILE A 1 123 ? 19.609 28.328 -2.861 1 91.06 123 ILE A CA 1
ATOM 965 C C . ILE A 1 123 ? 19.906 29.688 -2.24 1 91.06 123 ILE A C 1
ATOM 967 O O . ILE A 1 123 ? 21.047 29.969 -1.857 1 91.06 123 ILE A O 1
ATOM 971 N N . GLU A 1 124 ? 18.906 30.438 -2.146 1 83.31 124 GLU A N 1
ATOM 972 C CA . GLU A 1 124 ? 19.062 31.812 -1.71 1 83.31 124 GLU A CA 1
ATOM 973 C C . GLU A 1 124 ? 19.438 31.891 -0.231 1 83.31 124 GLU A C 1
ATOM 975 O O . GLU A 1 124 ? 19.016 31.047 0.561 1 83.31 124 GLU A O 1
ATOM 980 N N . GLU A 1 125 ? 20.188 32.938 -0.01 1 83.25 125 GLU A N 1
ATOM 981 C CA . GLU A 1 125 ? 20.562 33.156 1.383 1 83.25 125 GLU A CA 1
ATOM 982 C C . GLU A 1 125 ? 19.375 33.688 2.186 1 83.25 125 GLU A C 1
ATOM 984 O O . GLU A 1 125 ? 18.5 34.375 1.641 1 83.25 125 GLU A O 1
ATOM 989 N N . ASN A 1 126 ? 19.375 33.344 3.447 1 81.19 126 ASN A N 1
ATOM 990 C CA . ASN A 1 126 ? 18.344 33.781 4.367 1 81.19 126 ASN A CA 1
ATOM 991 C C . ASN A 1 126 ? 18.719 35.094 5.043 1 81.19 126 ASN A C 1
ATOM 993 O O . ASN A 1 126 ? 19.641 35.125 5.867 1 81.19 126 ASN A O 1
ATOM 997 N N . ILE A 1 127 ? 17.969 36.156 4.598 1 85.75 127 ILE A N 1
ATOM 998 C CA . ILE A 1 127 ? 18.297 37.469 5.129 1 85.75 127 ILE A CA 1
ATOM 999 C C . ILE A 1 127 ? 17.125 38 5.934 1 85.75 127 ILE A C 1
ATOM 1001 O O . ILE A 1 127 ? 15.961 37.75 5.598 1 85.75 127 ILE A O 1
ATOM 1005 N N . ASN A 1 128 ? 17.453 38.844 6.977 1 90.06 128 ASN A N 1
ATOM 1006 C CA . ASN A 1 128 ? 16.453 39.531 7.773 1 90.06 128 ASN A CA 1
ATOM 1007 C C . ASN A 1 128 ? 15.398 38.562 8.32 1 90.06 128 ASN A C 1
ATOM 1009 O O . ASN A 1 128 ? 14.195 38.812 8.18 1 90.06 128 ASN A O 1
ATOM 1013 N N . LEU A 1 129 ? 15.891 37.594 8.906 1 92.44 129 LEU A N 1
ATOM 1014 C CA . LEU A 1 129 ? 15.016 36.562 9.406 1 92.44 129 LEU A CA 1
ATOM 1015 C C . LEU A 1 129 ? 14.594 36.844 10.844 1 92.44 129 LEU A C 1
ATOM 1017 O O . LEU A 1 129 ? 15.398 37.281 11.656 1 92.44 129 LEU A O 1
ATOM 1021 N N . LYS A 1 130 ? 13.344 36.688 11.047 1 93.81 130 LYS A N 1
ATOM 1022 C CA . LYS A 1 130 ? 12.867 36.469 12.414 1 93.81 130 LYS A CA 1
ATOM 1023 C C . LYS A 1 130 ? 12.992 35.031 12.836 1 93.81 130 LYS A C 1
ATOM 1025 O O . LYS A 1 130 ? 12.75 34.125 12.039 1 93.81 130 LYS A O 1
ATOM 1030 N N . LYS A 1 131 ? 13.367 34.812 14.125 1 93.62 131 LYS A N 1
ATOM 1031 C CA . LYS A 1 131 ? 13.609 33.469 14.602 1 93.62 131 LYS A CA 1
ATOM 1032 C C . LYS A 1 131 ? 12.867 33.188 15.914 1 93.62 131 LYS A C 1
ATOM 1034 O O . LYS A 1 131 ? 12.789 34.062 16.781 1 93.62 131 LYS A O 1
ATOM 1039 N N . ILE A 1 132 ? 12.383 32.031 16 1 93.75 132 ILE A N 1
ATOM 1040 C CA . ILE A 1 132 ? 11.688 31.594 17.219 1 93.75 132 ILE A CA 1
ATOM 1041 C C . ILE A 1 132 ? 11.93 30.094 17.453 1 93.75 132 ILE A C 1
ATOM 1043 O O . ILE A 1 132 ? 11.867 29.297 16.516 1 93.75 132 ILE A O 1
ATOM 1047 N N . GLU A 1 133 ? 12.234 29.781 18.625 1 94.19 133 GLU A N 1
ATOM 1048 C CA . GLU A 1 133 ? 12.367 28.375 18.969 1 94.19 133 GLU A CA 1
ATOM 1049 C C . GLU A 1 133 ? 11.008 27.75 19.25 1 94.19 133 GLU A C 1
ATOM 1051 O O . GLU A 1 133 ? 10.203 28.312 20 1 94.19 133 GLU A O 1
ATOM 1056 N N . ILE A 1 134 ? 10.789 26.594 18.703 1 94.75 134 ILE A N 1
ATOM 1057 C CA . ILE A 1 134 ? 9.5 25.953 18.922 1 94.75 134 ILE A CA 1
ATOM 1058 C C . ILE A 1 134 ? 9.711 24.469 19.219 1 94.75 134 ILE A C 1
ATOM 1060 O O . ILE A 1 134 ? 10.766 23.906 18.891 1 94.75 134 ILE A O 1
ATOM 1064 N N . ASP A 1 135 ? 8.734 23.938 19.906 1 95.81 135 ASP A N 1
ATOM 1065 C CA . ASP A 1 135 ? 8.719 22.484 20.125 1 95.81 135 ASP A CA 1
ATOM 1066 C C . ASP A 1 135 ? 8.297 21.75 18.859 1 95.81 135 ASP A C 1
ATOM 1068 O O . ASP A 1 135 ? 7.242 22.031 18.281 1 95.81 135 ASP A O 1
ATOM 1072 N N . THR A 1 136 ? 9.109 20.766 18.438 1 96.69 136 THR A N 1
ATOM 1073 C CA . THR A 1 136 ? 8.898 20.062 17.172 1 96.69 136 THR A CA 1
ATOM 1074 C C . THR A 1 136 ? 7.605 19.266 17.219 1 96.69 136 THR A C 1
ATOM 1076 O O . THR A 1 136 ? 6.809 19.297 16.281 1 96.69 136 THR A O 1
ATOM 1079 N N . ASN A 1 137 ? 7.383 18.531 18.25 1 96.94 137 ASN A N 1
ATOM 1080 C CA . ASN A 1 137 ? 6.199 17.688 18.359 1 96.94 137 ASN A CA 1
ATOM 1081 C C . ASN A 1 137 ? 4.918 18.516 18.375 1 96.94 137 ASN A C 1
ATOM 1083 O O . ASN A 1 137 ? 3.916 18.141 17.781 1 96.94 137 ASN A O 1
ATOM 1087 N N . GLU A 1 138 ? 4.941 19.625 19.062 1 96.88 138 GLU A N 1
ATOM 1088 C CA . GLU A 1 138 ? 3.773 20.5 19.078 1 96.88 138 GLU A CA 1
ATOM 1089 C C . GLU A 1 138 ? 3.494 21.094 17.703 1 96.88 138 GLU A C 1
ATOM 1091 O O . GLU A 1 138 ? 2.338 21.203 17.281 1 96.88 138 GLU A O 1
ATOM 1096 N N . PHE A 1 139 ? 4.562 21.469 17.078 1 97.19 139 PHE A N 1
ATOM 1097 C CA . PHE A 1 139 ? 4.414 22.016 15.742 1 97.19 139 PHE A CA 1
ATOM 1098 C C . PHE A 1 139 ? 3.836 20.984 14.789 1 97.19 139 PHE A C 1
ATOM 1100 O O . PHE A 1 139 ? 2.924 21.281 14.016 1 97.19 139 PHE A O 1
ATOM 1107 N N . LYS A 1 140 ? 4.336 19.797 14.82 1 97.31 140 LYS A N 1
ATOM 1108 C CA . LYS A 1 140 ? 3.785 18.703 14.016 1 97.31 140 LYS A CA 1
ATOM 1109 C C . LYS A 1 140 ? 2.305 18.484 14.328 1 97.31 140 LYS A C 1
ATOM 1111 O O . LYS A 1 140 ? 1.504 18.266 13.414 1 97.31 140 LYS A O 1
ATOM 1116 N N . LYS A 1 141 ? 2.016 18.5 15.609 1 97.62 141 LYS A N 1
ATOM 1117 C CA . LYS A 1 141 ? 0.629 18.344 16.031 1 97.62 141 LYS A CA 1
ATOM 1118 C C . LYS A 1 141 ? -0.252 19.453 15.461 1 97.62 141 LYS A C 1
ATOM 1120 O O . LYS A 1 141 ? -1.364 19.188 15 1 97.62 141 LYS A O 1
ATOM 1125 N N . ALA A 1 142 ? 0.236 20.641 15.5 1 98.31 142 ALA A N 1
ATOM 1126 C CA . ALA A 1 142 ? -0.501 21.781 14.945 1 98.31 142 ALA A CA 1
ATOM 1127 C C . ALA A 1 142 ? -0.819 21.562 13.469 1 98.31 142 ALA A C 1
ATOM 1129 O O . ALA A 1 142 ? -1.951 21.781 13.031 1 98.31 142 ALA A O 1
ATOM 1130 N N . ILE A 1 143 ? 0.166 21.109 12.758 1 98.06 143 ILE A N 1
ATOM 1131 C CA . ILE A 1 143 ? -0.005 20.859 11.328 1 98.06 143 ILE A CA 1
ATOM 1132 C C . ILE A 1 143 ? -1.024 19.734 11.125 1 98.06 143 ILE A C 1
ATOM 1134 O O . ILE A 1 143 ? -1.942 19.875 10.312 1 98.06 143 ILE A O 1
ATOM 1138 N N . ARG A 1 144 ? -0.896 18.688 11.859 1 97.44 144 ARG A N 1
ATOM 1139 C CA . ARG A 1 144 ? -1.801 17.547 11.75 1 97.44 144 ARG A CA 1
ATOM 1140 C C . ARG A 1 144 ? -3.24 17.969 12.039 1 97.44 144 ARG A C 1
ATOM 1142 O O . ARG A 1 144 ? -4.176 17.438 11.438 1 97.44 144 ARG A O 1
ATOM 1149 N N . CYS A 1 145 ? -3.422 18.875 12.891 1 98.5 145 CYS A N 1
ATOM 1150 C CA . CYS A 1 145 ? -4.746 19.266 13.352 1 98.5 145 CYS A CA 1
ATOM 1151 C C . CYS A 1 145 ? -5.391 20.25 12.375 1 98.5 145 CYS A C 1
ATOM 1153 O O . CYS A 1 145 ? -6.582 20.547 12.484 1 98.5 145 CYS A O 1
ATOM 1155 N N . THR A 1 146 ? -4.645 20.719 11.375 1 98.25 146 THR A N 1
ATOM 1156 C CA . THR A 1 146 ? -5.215 21.781 10.539 1 98.25 146 THR A CA 1
ATOM 1157 C C . THR A 1 146 ? -5.109 21.422 9.062 1 98.25 146 THR A C 1
ATOM 1159 O O . THR A 1 146 ? -5.973 21.797 8.266 1 98.25 146 THR A O 1
ATOM 1162 N N . ALA A 1 147 ? -4.164 20.625 8.664 1 97.62 147 ALA A N 1
ATOM 1163 C CA . ALA A 1 147 ? -3.762 20.406 7.281 1 97.62 147 ALA A CA 1
ATOM 1164 C C . ALA A 1 147 ? -4.914 19.828 6.461 1 97.62 147 ALA A C 1
ATOM 1166 O O . ALA A 1 147 ? -5.039 20.125 5.27 1 97.62 147 ALA A O 1
ATOM 1167 N N . PHE A 1 148 ? -5.727 19.047 7.035 1 97.12 148 PHE A N 1
ATOM 1168 C CA . PHE A 1 148 ? -6.766 18.344 6.293 1 97.12 148 PHE A CA 1
ATOM 1169 C C . PHE A 1 148 ? -7.852 19.312 5.832 1 97.12 148 PHE A C 1
ATOM 1171 O O . PHE A 1 148 ? -8.68 18.969 4.988 1 97.12 148 PHE A O 1
ATOM 1178 N N . ALA A 1 149 ? -7.902 20.531 6.301 1 97 149 ALA A N 1
ATOM 1179 C CA . ALA A 1 149 ? -9.023 21.438 6.059 1 97 149 ALA A CA 1
ATOM 1180 C C . ALA A 1 149 ? -8.758 22.344 4.859 1 97 149 ALA A C 1
ATOM 1182 O O . ALA A 1 149 ? -9.602 23.156 4.488 1 97 149 ALA A O 1
ATOM 1183 N N . VAL A 1 150 ? -7.598 22.188 4.277 1 96.38 150 VAL A N 1
ATOM 1184 C CA . VAL A 1 150 ? -7.293 23.016 3.109 1 96.38 150 VAL A CA 1
ATOM 1185 C C . VAL A 1 150 ? -8.109 22.531 1.912 1 96.38 150 VAL A C 1
ATOM 1187 O O . VAL A 1 150 ? -8.586 21.391 1.895 1 96.38 150 VAL A O 1
ATOM 1190 N N . SER A 1 151 ? -8.195 23.391 0.958 1 92.31 151 SER A N 1
ATOM 1191 C CA . SER A 1 151 ? -8.906 23.031 -0.266 1 92.31 151 SER A CA 1
ATOM 1192 C C . SER A 1 151 ? -7.98 22.328 -1.252 1 92.31 151 SER A C 1
ATOM 1194 O O . SER A 1 151 ? -6.789 22.625 -1.317 1 92.31 151 SER A O 1
ATOM 1196 N N . GLN A 1 152 ? -8.586 21.406 -1.952 1 81.75 152 GLN A N 1
ATOM 1197 C CA . GLN A 1 152 ? -7.836 20.781 -3.035 1 81.75 152 GLN A CA 1
ATOM 1198 C C . GLN A 1 152 ? -8.102 21.484 -4.367 1 81.75 152 GLN A C 1
ATOM 1200 O O . GLN A 1 152 ? -7.316 21.344 -5.309 1 81.75 152 GLN A O 1
ATOM 1205 N N . ASP A 1 153 ? -9.227 22.234 -4.637 1 72.12 153 ASP A N 1
ATOM 1206 C CA . ASP A 1 153 ? -9.688 22.75 -5.926 1 72.12 153 ASP A CA 1
ATOM 1207 C C . ASP A 1 153 ? -9.711 24.266 -5.938 1 72.12 153 ASP A C 1
ATOM 1209 O O . ASP A 1 153 ? -9.555 24.891 -6.992 1 72.12 153 ASP A O 1
ATOM 1213 N N . ALA A 1 154 ? -9.883 24.984 -4.789 1 65.69 154 ALA A N 1
ATOM 1214 C CA . ALA A 1 154 ? -10.203 26.406 -4.73 1 65.69 154 ALA A CA 1
ATOM 1215 C C . ALA A 1 154 ? -8.984 27.25 -5.066 1 65.69 154 ALA A C 1
ATOM 1217 O O . ALA A 1 154 ? -7.98 26.75 -5.57 1 65.69 154 ALA A O 1
ATOM 1218 N N . SER A 1 155 ? -9.188 28.453 -4.824 1 73.62 155 SER A N 1
ATOM 1219 C CA . SER A 1 155 ? -8.195 29.516 -4.973 1 73.62 155 SER A CA 1
ATOM 1220 C C . SER A 1 155 ? -6.918 29.172 -4.215 1 73.62 155 SER A C 1
ATOM 1222 O O . SER A 1 155 ? -6.934 28.375 -3.281 1 73.62 155 SER A O 1
ATOM 1224 N N . LEU A 1 156 ? -5.852 29.688 -4.672 1 79.5 156 LEU A N 1
ATOM 1225 C CA . LEU A 1 156 ? -4.512 29.406 -4.172 1 79.5 156 LEU A CA 1
ATOM 1226 C C . LEU A 1 156 ? -4.445 29.594 -2.66 1 79.5 156 LEU A C 1
ATOM 1228 O O . LEU A 1 156 ? -3.84 28.766 -1.959 1 79.5 156 LEU A O 1
ATOM 1232 N N . VAL A 1 157 ? -5.164 30.531 -2.1 1 85.94 157 VAL A N 1
ATOM 1233 C CA . VAL A 1 157 ? -5.012 30.859 -0.685 1 85.94 157 VAL A CA 1
ATOM 1234 C C . VAL A 1 157 ? -5.672 29.781 0.169 1 85.94 157 VAL A C 1
ATOM 1236 O O . VAL A 1 157 ? -5.203 29.469 1.269 1 85.94 157 VAL A O 1
ATOM 1239 N N . TYR A 1 158 ? -6.582 29.078 -0.374 1 91.62 158 TYR A N 1
ATOM 1240 C CA . TYR A 1 158 ? -7.297 28.047 0.382 1 91.62 158 TYR A CA 1
ATOM 1241 C C . TYR A 1 158 ? -6.535 26.734 0.376 1 91.62 158 TYR A C 1
ATOM 1243 O O . TYR A 1 158 ? -6.879 25.812 1.111 1 91.62 158 TYR A O 1
ATOM 1251 N N . LYS A 1 159 ? -5.543 26.688 -0.367 1 94.56 159 LYS A N 1
ATOM 1252 C CA . LYS A 1 159 ? -4.66 25.531 -0.367 1 94.56 159 LYS A CA 1
ATOM 1253 C C . LYS A 1 159 ? -3.562 25.672 0.683 1 94.56 159 LYS A C 1
ATOM 1255 O O . LYS A 1 159 ? -2.75 24.75 0.865 1 94.56 159 LYS A O 1
ATOM 1260 N N . CYS A 1 160 ? -3.578 26.766 1.395 1 96.62 160 CYS A N 1
ATOM 1261 C CA . CYS A 1 160 ? -2.5 27.109 2.316 1 96.62 160 CYS A CA 1
ATOM 1262 C C . CYS A 1 160 ? -2.949 26.953 3.764 1 96.62 160 CYS A C 1
ATOM 1264 O O . CYS A 1 160 ? -4.148 26.969 4.051 1 96.62 160 CYS A O 1
ATOM 1266 N N . ILE A 1 161 ? -2.018 26.719 4.598 1 97.25 161 ILE A N 1
ATOM 1267 C CA . ILE A 1 161 ? -2.168 26.922 6.035 1 97.25 161 ILE A CA 1
ATOM 1268 C C . ILE A 1 161 ? -1.72 28.328 6.41 1 97.25 161 ILE A C 1
ATOM 1270 O O . ILE A 1 161 ? -0.66 28.797 5.977 1 97.25 161 ILE A O 1
ATOM 1274 N N . ASN A 1 162 ? -2.518 29.031 7.18 1 96.94 162 ASN A N 1
ATOM 1275 C CA . ASN A 1 162 ? -2.207 30.375 7.633 1 96.94 162 ASN A CA 1
ATOM 1276 C C . ASN A 1 162 ? -1.48 30.375 8.977 1 96.94 162 ASN A C 1
ATOM 1278 O O . ASN A 1 162 ? -1.861 29.625 9.883 1 96.94 162 ASN A O 1
ATOM 1282 N N . PHE A 1 163 ? -0.417 31.141 9 1 96.5 163 PHE A N 1
ATOM 1283 C CA . PHE A 1 163 ? 0.37 31.359 10.211 1 96.5 163 PHE A CA 1
ATOM 1284 C C . PHE A 1 163 ? 0.178 32.781 10.742 1 96.5 163 PHE A C 1
ATOM 1286 O O . PHE A 1 163 ? 0.453 33.75 10.039 1 96.5 163 PHE A O 1
ATOM 1293 N N . LYS A 1 164 ? -0.244 32.844 12 1 95.62 164 LYS A N 1
ATOM 1294 C CA . LYS A 1 164 ? -0.458 34.156 12.602 1 95.62 164 LYS A CA 1
ATOM 1295 C C . LYS A 1 164 ? 0.19 34.25 13.977 1 95.62 164 LYS A C 1
ATOM 1297 O O . LYS A 1 164 ? -0.11 33.438 14.867 1 95.62 164 LYS A O 1
ATOM 1302 N N . PHE A 1 165 ? 1.117 35.188 14.117 1 94.62 165 PHE A N 1
ATOM 1303 C CA . PHE A 1 165 ? 1.759 35.469 15.391 1 94.62 165 PHE A CA 1
ATOM 1304 C C . PHE A 1 165 ? 1.06 36.625 16.109 1 94.62 165 PHE A C 1
ATOM 1306 O O . PHE A 1 165 ? 0.985 37.719 15.586 1 94.62 165 PHE A O 1
ATOM 1313 N N . LYS A 1 166 ? 0.538 36.219 17.234 1 92.5 166 LYS A N 1
ATOM 1314 C CA . LYS A 1 166 ? -0.166 37.25 18.016 1 92.5 166 LYS A CA 1
ATOM 1315 C C . LYS A 1 166 ? -0.158 36.906 19.5 1 92.5 166 LYS A C 1
ATOM 1317 O O . LYS A 1 166 ? -0.472 35.75 19.875 1 92.5 166 LYS A O 1
ATOM 1322 N N . ASN A 1 167 ? 0.181 37.844 20.375 1 90.94 167 ASN A N 1
ATOM 1323 C CA . ASN A 1 167 ? 0.116 37.688 21.828 1 90.94 167 ASN A CA 1
ATOM 1324 C C . ASN A 1 167 ? 0.907 36.469 22.297 1 90.94 167 ASN A C 1
ATOM 1326 O O . ASN A 1 167 ? 0.399 35.656 23.078 1 90.94 167 ASN A O 1
ATOM 1330 N N . ASN A 1 168 ? 2.082 36.344 21.781 1 92.44 168 ASN A N 1
ATOM 1331 C CA . ASN A 1 168 ? 3.014 35.281 22.156 1 92.44 168 ASN A CA 1
ATOM 1332 C C . ASN A 1 168 ? 2.463 33.906 21.797 1 92.44 168 ASN A C 1
ATOM 1334 O O . ASN A 1 168 ? 2.684 32.938 22.516 1 92.44 168 ASN A O 1
ATOM 1338 N N . LYS A 1 169 ? 1.644 33.906 20.734 1 94.88 169 LYS A N 1
ATOM 1339 C CA . LYS A 1 169 ? 1.104 32.656 20.234 1 94.88 169 LYS A CA 1
ATOM 1340 C C . LYS A 1 169 ? 1.299 32.531 18.719 1 94.88 169 LYS A C 1
ATOM 1342 O O . LYS A 1 169 ? 1.383 33.562 18.031 1 94.88 169 LYS A O 1
ATOM 1347 N N . LEU A 1 170 ? 1.457 31.359 18.312 1 96.69 170 LEU A N 1
ATOM 1348 C CA . LEU A 1 170 ? 1.377 31.031 16.891 1 96.69 170 LEU A CA 1
ATOM 1349 C C . LEU A 1 170 ? 0.087 30.281 16.578 1 96.69 170 LEU A C 1
ATOM 1351 O O . LEU A 1 170 ? -0.131 29.172 17.094 1 96.69 170 LEU A O 1
ATOM 1355 N N . ASN A 1 171 ? -0.776 30.938 15.797 1 96.5 171 ASN A N 1
ATOM 1356 C CA . ASN A 1 171 ? -2.039 30.328 15.383 1 96.5 171 ASN A CA 1
ATOM 1357 C C . ASN A 1 171 ? -1.959 29.781 13.961 1 96.5 171 ASN A C 1
ATOM 1359 O O . ASN A 1 171 ? -1.604 30.516 13.031 1 96.5 171 ASN A O 1
ATOM 1363 N N . LEU A 1 172 ? -2.184 28.5 13.828 1 97.5 172 LEU A N 1
ATOM 1364 C CA . LEU A 1 172 ? -2.326 27.906 12.508 1 97.5 172 LEU A CA 1
ATOM 1365 C C . LEU A 1 172 ? -3.799 27.719 12.148 1 97.5 172 LEU A C 1
ATOM 1367 O O . LEU A 1 172 ? -4.582 27.234 12.969 1 97.5 172 LEU A O 1
ATOM 1371 N N . THR A 1 173 ? -4.141 28.125 10.938 1 97.19 173 THR A N 1
ATOM 1372 C CA . THR A 1 173 ? -5.516 28.016 10.469 1 97.19 173 THR A CA 1
ATOM 1373 C C . THR A 1 173 ? -5.559 27.484 9.039 1 97.19 173 THR A C 1
ATOM 1375 O O . THR A 1 173 ? -4.742 27.875 8.195 1 97.19 173 THR A O 1
ATOM 1378 N N . ALA A 1 174 ? -6.461 26.594 8.727 1 96.81 174 ALA A N 1
ATOM 1379 C CA . ALA A 1 174 ? -6.746 26.094 7.383 1 96.81 174 ALA A CA 1
ATOM 1380 C C . ALA A 1 174 ? -8.25 26 7.137 1 96.81 174 ALA A C 1
ATOM 1382 O O . ALA A 1 174 ? -9.008 25.656 8.047 1 96.81 174 ALA A O 1
ATOM 1383 N N . THR A 1 175 ? -8.656 26.328 5.961 1 96 175 THR A N 1
ATOM 1384 C CA . THR A 1 175 ? -10.086 26.281 5.645 1 96 175 THR A CA 1
ATOM 1385 C C . THR A 1 175 ? -10.297 26.031 4.156 1 96 175 THR A C 1
ATOM 1387 O O . THR A 1 175 ? -9.453 26.391 3.332 1 96 175 THR A O 1
ATOM 1390 N N . ASP A 1 176 ? -11.336 25.344 3.854 1 93.81 176 ASP A N 1
ATOM 1391 C CA . ASP A 1 176 ? -11.805 25.234 2.475 1 93.81 176 ASP A CA 1
ATOM 1392 C C . ASP A 1 176 ? -13.156 25.922 2.303 1 93.81 176 ASP A C 1
ATOM 1394 O O . ASP A 1 176 ? -13.906 25.594 1.377 1 93.81 176 ASP A O 1
ATOM 1398 N N . ALA A 1 177 ? -13.484 26.828 3.143 1 90.19 177 ALA A N 1
ATOM 1399 C CA . ALA A 1 177 ? -14.719 27.609 3.156 1 90.19 177 ALA A CA 1
ATOM 1400 C C . ALA A 1 177 ? -15.836 26.844 3.857 1 90.19 177 ALA A C 1
ATOM 1402 O O . ALA A 1 177 ? -16.641 27.422 4.59 1 90.19 177 ALA A O 1
ATOM 1403 N N . ALA A 1 178 ? -15.883 25.531 3.744 1 92.81 178 ALA A N 1
ATOM 1404 C CA . ALA A 1 178 ? -16.938 24.734 4.371 1 92.81 178 ALA A CA 1
ATOM 1405 C C . ALA A 1 178 ? -16.516 24.25 5.754 1 92.81 178 ALA A C 1
ATOM 1407 O O . ALA A 1 178 ? -17.344 23.844 6.559 1 92.81 178 ALA A O 1
ATOM 1408 N N . ARG A 1 179 ? -15.297 24.297 5.977 1 95.88 179 ARG A N 1
ATOM 1409 C CA . ARG A 1 179 ? -14.75 23.922 7.277 1 95.88 179 ARG A CA 1
ATOM 1410 C C . ARG A 1 179 ? -13.531 24.766 7.629 1 95.88 179 ARG A C 1
ATOM 1412 O O . ARG A 1 179 ? -12.914 25.375 6.75 1 95.88 179 ARG A O 1
ATOM 1419 N N . LEU A 1 180 ? -13.32 24.875 8.906 1 96.81 180 LEU A N 1
ATOM 1420 C CA . LEU A 1 180 ? -12.203 25.656 9.445 1 96.81 180 LEU A CA 1
ATOM 1421 C C . LEU A 1 180 ? -11.531 24.906 10.594 1 96.81 180 LEU A C 1
ATOM 1423 O O . LEU A 1 180 ? -12.188 24.562 11.578 1 96.81 180 LEU A O 1
ATOM 1427 N N . ALA A 1 181 ? -10.25 24.594 10.391 1 98.19 181 ALA A N 1
ATOM 1428 C CA . ALA A 1 181 ? -9.445 23.984 11.438 1 98.19 181 ALA A CA 1
ATOM 1429 C C . ALA A 1 181 ? -8.469 24.984 12.047 1 98.19 181 ALA A C 1
ATOM 1431 O O . ALA A 1 181 ? -7.852 25.766 11.32 1 98.19 181 ALA A O 1
ATOM 1432 N N . TYR A 1 182 ? -8.383 24.969 13.375 1 97.88 182 TYR A N 1
ATOM 1433 C CA . TYR A 1 182 ? -7.598 25.953 14.125 1 97.88 182 TYR A CA 1
ATOM 1434 C C . TYR A 1 182 ? -6.754 25.266 15.195 1 97.88 182 TYR A C 1
ATOM 1436 O O . TYR A 1 182 ? -7.207 24.312 15.836 1 97.88 182 TYR A O 1
ATOM 1444 N N . TYR A 1 183 ? -5.52 25.703 15.375 1 98.25 183 TYR A N 1
ATOM 1445 C CA . TYR A 1 183 ? -4.633 25.25 16.438 1 98.25 183 TYR A CA 1
ATOM 1446 C C . TYR A 1 183 ? -3.773 26.406 16.969 1 98.25 183 TYR A C 1
ATOM 1448 O O . TYR A 1 183 ? -3.18 27.141 16.188 1 98.25 183 TYR A O 1
ATOM 1456 N N . THR A 1 184 ? -3.738 26.594 18.25 1 97.06 184 THR A N 1
ATOM 1457 C CA . THR A 1 184 ? -2.939 27.656 18.844 1 97.06 184 THR A CA 1
ATOM 1458 C C . THR A 1 184 ? -1.799 27.062 19.672 1 97.06 184 THR A C 1
ATOM 1460 O O . THR A 1 184 ? -2.025 26.219 20.547 1 97.06 184 THR A O 1
ATOM 1463 N N . MET A 1 185 ? -0.608 27.484 19.406 1 95.81 185 MET A N 1
ATOM 1464 C CA . MET A 1 185 ? 0.586 27.094 20.141 1 95.81 185 MET A CA 1
ATOM 1465 C C . MET A 1 185 ? 1.117 28.25 20.984 1 95.81 185 MET A C 1
ATOM 1467 O O . MET A 1 185 ? 1.243 29.375 20.484 1 95.81 185 MET A O 1
ATOM 1471 N N . ASP A 1 186 ? 1.438 27.938 22.219 1 93.88 186 ASP A N 1
ATOM 1472 C CA . ASP A 1 186 ? 2.066 28.938 23.078 1 93.88 186 ASP A CA 1
ATOM 1473 C C . ASP A 1 186 ? 3.557 29.062 22.766 1 93.88 186 ASP A C 1
ATOM 1475 O O . ASP A 1 186 ? 4.262 28.062 22.672 1 93.88 186 ASP A O 1
ATOM 1479 N N . LEU A 1 187 ? 3.881 30.344 22.641 1 91.81 187 LEU A N 1
ATOM 1480 C CA . LEU A 1 187 ? 5.297 30.625 22.422 1 91.81 187 LEU A CA 1
ATOM 1481 C C . LEU A 1 187 ? 5.949 31.172 23.688 1 91.81 187 LEU A C 1
ATOM 1483 O O . LEU A 1 187 ? 5.328 31.938 24.422 1 91.81 187 LEU A O 1
ATOM 1487 N N . LYS A 1 188 ? 6.82 30.625 24.578 1 76.69 188 LYS A N 1
ATOM 1488 C CA . LYS A 1 188 ? 7.398 31.047 25.844 1 76.69 188 LYS A CA 1
ATOM 1489 C C . LYS A 1 188 ? 8.031 32.438 25.734 1 76.69 188 LYS A C 1
ATOM 1491 O O . LYS A 1 188 ? 7.938 33.25 26.656 1 76.69 188 LYS A O 1
ATOM 1496 N N . SER A 1 189 ? 8.656 32.719 24.797 1 66.06 189 SER A N 1
ATOM 1497 C CA . SER A 1 189 ? 9.281 34.031 24.672 1 66.06 189 SER A CA 1
ATOM 1498 C C . SER A 1 189 ? 9.523 34.406 23.203 1 66.06 189 SER A C 1
ATOM 1500 O O . SER A 1 189 ? 10.375 33.781 22.547 1 66.06 189 SER A O 1
ATOM 1502 N N . SER A 1 190 ? 8.383 35.094 22.641 1 65.56 190 SER A N 1
ATOM 1503 C CA . SER A 1 190 ? 8.688 35.438 21.25 1 65.56 190 SER A CA 1
ATOM 1504 C C . SER A 1 190 ? 8.633 36.938 21.047 1 65.56 190 SER A C 1
ATOM 1506 O O . SER A 1 190 ? 7.816 37.625 21.656 1 65.56 190 SER A O 1
ATOM 1508 N N . GLN A 1 191 ? 9.633 37.5 20.484 1 79.38 191 GLN A N 1
ATOM 1509 C CA . GLN A 1 191 ? 9.641 38.906 20.078 1 79.38 191 GLN A CA 1
ATOM 1510 C C . GLN A 1 191 ? 8.852 39.094 18.781 1 79.38 191 GLN A C 1
ATOM 1512 O O . GLN A 1 191 ? 8.703 40.219 18.297 1 79.38 191 GLN A O 1
ATOM 1517 N N . VAL A 1 192 ? 8.305 38.031 18.406 1 85.38 192 VAL A N 1
ATOM 1518 C CA . VAL A 1 192 ? 7.551 38.094 17.156 1 85.38 192 VAL A CA 1
ATOM 1519 C C . VAL A 1 192 ? 6.074 38.344 17.469 1 85.38 192 VAL A C 1
ATOM 1521 O O . VAL A 1 192 ? 5.461 37.562 18.219 1 85.38 192 VAL A O 1
ATOM 1524 N N . ASP A 1 193 ? 5.578 39.469 16.906 1 89.12 193 ASP A N 1
ATOM 1525 C CA . ASP A 1 193 ? 4.168 39.812 17.094 1 89.12 193 ASP A CA 1
ATOM 1526 C C . ASP A 1 193 ? 3.592 40.469 15.836 1 89.12 193 ASP A C 1
ATOM 1528 O O . ASP A 1 193 ? 4.312 41.125 15.086 1 89.12 193 ASP A O 1
ATOM 1532 N N . ASN A 1 194 ? 2.363 40.188 15.578 1 91.25 194 ASN A N 1
ATOM 1533 C CA . ASN A 1 194 ? 1.604 40.781 14.492 1 91.25 194 ASN A CA 1
ATOM 1534 C C . ASN A 1 194 ? 2.188 40.438 13.133 1 91.25 194 ASN A C 1
ATOM 1536 O O . ASN A 1 194 ? 2.385 41.312 12.289 1 91.25 194 ASN A O 1
ATOM 1540 N N . GLU A 1 195 ? 2.598 39.25 12.977 1 92.69 195 GLU A N 1
ATOM 1541 C CA . GLU A 1 195 ? 3.033 38.688 11.703 1 92.69 195 GLU A CA 1
ATOM 1542 C C . GLU A 1 195 ? 2.043 37.625 11.203 1 92.69 195 GLU A C 1
ATOM 1544 O O . GLU A 1 195 ? 1.498 36.844 11.984 1 92.69 195 GLU A O 1
ATOM 1549 N N . GLU A 1 196 ? 1.857 37.719 9.922 1 94.31 196 GLU A N 1
ATOM 1550 C CA . GLU A 1 196 ? 0.937 36.781 9.32 1 94.31 196 GLU A CA 1
ATOM 1551 C C . GLU A 1 196 ? 1.358 36.406 7.895 1 94.31 196 GLU A C 1
ATOM 1553 O O . GLU A 1 196 ? 1.759 37.281 7.125 1 94.31 196 GLU A O 1
ATOM 1558 N N . PHE A 1 197 ? 1.307 35.188 7.559 1 95.5 197 PHE A N 1
ATOM 1559 C CA . PHE A 1 197 ? 1.582 34.719 6.203 1 95.5 197 PHE A CA 1
ATOM 1560 C C . PHE A 1 197 ? 0.966 33.344 5.965 1 95.5 197 PHE A C 1
ATOM 1562 O O . PHE A 1 197 ? 0.473 32.719 6.898 1 95.5 197 PHE A O 1
ATOM 1569 N N . SER A 1 198 ? 0.937 32.906 4.723 1 96.56 198 SER A N 1
ATOM 1570 C CA . SER A 1 198 ? 0.377 31.594 4.352 1 96.56 198 SER A CA 1
ATOM 1571 C C . SER A 1 198 ? 1.393 30.75 3.586 1 96.56 198 SER A C 1
ATOM 1573 O O . SER A 1 198 ? 2.221 31.297 2.846 1 96.56 198 SER A O 1
ATOM 1575 N N . VAL A 1 199 ? 1.323 29.5 3.852 1 96.88 199 VAL A N 1
ATOM 1576 C CA . VAL A 1 199 ? 2.219 28.547 3.188 1 96.88 199 VAL A CA 1
ATOM 1577 C C . VAL A 1 199 ? 1.413 27.391 2.625 1 96.88 199 VAL A C 1
ATOM 1579 O O . VAL A 1 199 ? 0.502 26.875 3.283 1 96.88 199 VAL A O 1
ATOM 1582 N N . ASN A 1 200 ? 1.787 26.984 1.432 1 95.62 200 ASN A N 1
ATOM 1583 C CA . ASN A 1 200 ? 1.106 25.859 0.825 1 95.62 200 ASN A CA 1
ATOM 1584 C C . ASN A 1 200 ? 1.173 24.625 1.721 1 95.62 200 ASN A C 1
ATOM 1586 O O . ASN A 1 200 ? 2.234 24.281 2.25 1 95.62 200 ASN A O 1
ATOM 1590 N N . ASN A 1 201 ? 0.051 23.953 1.863 1 96.19 201 ASN A N 1
ATOM 1591 C CA . ASN A 1 201 ? -0.081 22.812 2.758 1 96.19 201 ASN A CA 1
ATOM 1592 C C . ASN A 1 201 ? 0.929 21.719 2.422 1 96.19 201 ASN A C 1
ATOM 1594 O O . ASN A 1 201 ? 1.518 21.109 3.318 1 96.19 201 ASN A O 1
ATOM 1598 N N . LYS A 1 202 ? 1.15 21.422 1.198 1 92.88 202 LYS A N 1
ATOM 1599 C CA . LYS A 1 202 ? 2.082 20.375 0.77 1 92.88 202 LYS A CA 1
ATOM 1600 C C . LYS A 1 202 ? 3.496 20.672 1.259 1 92.88 202 LYS A C 1
ATOM 1602 O O . LYS A 1 202 ? 4.23 19.766 1.635 1 92.88 202 LYS A O 1
ATOM 1607 N N . ASP A 1 203 ? 3.879 21.891 1.296 1 95.25 203 ASP A N 1
ATOM 1608 C CA . ASP A 1 203 ? 5.219 22.297 1.701 1 95.25 203 ASP A CA 1
ATOM 1609 C C . ASP A 1 203 ? 5.352 22.328 3.223 1 95.25 203 ASP A C 1
ATOM 1611 O O . ASP A 1 203 ? 6.414 22.016 3.764 1 95.25 203 ASP A O 1
ATOM 1615 N N . VAL A 1 204 ? 4.281 22.656 3.891 1 97 204 VAL A N 1
ATOM 1616 C CA . VAL A 1 204 ? 4.301 22.719 5.348 1 97 204 VAL A CA 1
ATOM 1617 C C . VAL A 1 204 ? 4.617 21.344 5.934 1 97 204 VAL A C 1
ATOM 1619 O O . VAL A 1 204 ? 5.402 21.234 6.879 1 97 204 VAL A O 1
ATOM 1622 N N . LYS A 1 205 ? 4.047 20.375 5.316 1 93.31 205 LYS A N 1
ATOM 1623 C CA . LYS A 1 205 ? 4.242 19 5.781 1 93.31 205 LYS A CA 1
ATOM 1624 C C . LYS A 1 205 ? 5.715 18.609 5.707 1 93.31 205 LYS A C 1
ATOM 1626 O O . LYS A 1 205 ? 6.203 17.859 6.551 1 93.31 205 LYS A O 1
ATOM 1631 N N . ASP A 1 206 ? 6.418 19.062 4.836 1 95.31 206 ASP A N 1
ATOM 1632 C CA . ASP A 1 206 ? 7.801 18.672 4.594 1 95.31 206 ASP A CA 1
ATOM 1633 C C . ASP A 1 206 ? 8.766 19.594 5.352 1 95.31 206 ASP A C 1
ATOM 1635 O O . ASP A 1 206 ? 9.984 19.391 5.309 1 95.31 206 ASP A O 1
ATOM 1639 N N . LEU A 1 207 ? 8.289 20.578 6.082 1 96.5 207 LEU A N 1
ATOM 1640 C CA . LEU A 1 207 ? 9.148 21.5 6.82 1 96.5 207 LEU A CA 1
ATOM 1641 C C . LEU A 1 207 ? 9.875 20.766 7.949 1 96.5 207 LEU A C 1
ATOM 1643 O O . LEU A 1 207 ? 10.969 21.172 8.344 1 96.5 207 LEU A O 1
ATOM 1647 N N . ILE A 1 208 ? 9.258 19.734 8.383 1 94.94 208 ILE A N 1
ATOM 1648 C CA . ILE A 1 208 ? 9.859 19.031 9.508 1 94.94 208 ILE A CA 1
ATOM 1649 C C . ILE A 1 208 ? 10.289 17.641 9.086 1 94.94 208 ILE A C 1
ATOM 1651 O O . ILE A 1 208 ? 9.469 16.719 9.031 1 94.94 208 ILE A O 1
ATOM 1655 N N . PRO A 1 209 ? 11.492 17.438 8.906 1 95.12 209 PRO A N 1
ATOM 1656 C CA . PRO A 1 209 ? 11.961 16.094 8.531 1 95.12 209 PRO A CA 1
ATOM 1657 C C . PRO A 1 209 ? 11.891 15.102 9.68 1 95.12 209 PRO A C 1
ATOM 1659 O O . PRO A 1 209 ? 11.648 15.492 10.828 1 95.12 209 PRO A O 1
ATOM 1662 N N . ALA A 1 210 ? 12.109 13.844 9.414 1 93.81 210 ALA A N 1
ATOM 1663 C CA . ALA A 1 210 ? 11.961 12.758 10.375 1 93.81 210 ALA A CA 1
ATOM 1664 C C . ALA A 1 210 ? 13.016 12.844 11.469 1 93.81 210 ALA A C 1
ATOM 1666 O O . ALA A 1 210 ? 12.773 12.422 12.602 1 93.81 210 ALA A O 1
ATOM 1667 N N . ASP A 1 211 ? 14.172 13.414 11.172 1 94.44 211 ASP A N 1
ATOM 1668 C CA . ASP A 1 211 ? 15.25 13.406 12.148 1 94.44 211 ASP A CA 1
ATOM 1669 C C . ASP A 1 211 ? 15.352 14.75 12.867 1 94.44 211 ASP A C 1
ATOM 1671 O O . ASP A 1 211 ? 16.375 15.047 13.5 1 94.44 211 ASP A O 1
ATOM 1675 N N . ALA A 1 212 ? 14.328 15.531 12.75 1 95.5 212 ALA A N 1
ATOM 1676 C CA . ALA A 1 212 ? 14.352 16.828 13.43 1 95.5 212 ALA A CA 1
ATOM 1677 C C . ALA A 1 212 ? 14.531 16.641 14.938 1 95.5 212 ALA A C 1
ATOM 1679 O O . ALA A 1 212 ? 14.094 15.641 15.508 1 95.5 212 ALA A O 1
ATOM 1680 N N . SER A 1 213 ? 15.156 17.641 15.562 1 95.12 213 SER A N 1
ATOM 1681 C CA . SER A 1 213 ? 15.359 17.625 17 1 95.12 213 SER A CA 1
ATOM 1682 C C . SER A 1 213 ? 14.062 17.922 17.75 1 95.12 213 SER A C 1
ATOM 1684 O O . SER A 1 213 ? 13.07 18.344 17.141 1 95.12 213 SER A O 1
ATOM 1686 N N . LYS A 1 214 ? 14.078 17.719 19.016 1 96 214 LYS A N 1
ATOM 1687 C CA . LYS A 1 214 ? 12.914 18 19.859 1 96 214 LYS A CA 1
ATOM 1688 C C . LYS A 1 214 ? 12.516 19.469 19.781 1 96 214 LYS A C 1
ATOM 1690 O O . LYS A 1 214 ? 11.336 19.812 19.859 1 96 214 LYS A O 1
ATOM 1695 N N . LYS A 1 215 ? 13.555 20.297 19.656 1 95.81 215 LYS A N 1
ATOM 1696 C CA . LYS A 1 215 ? 13.359 21.734 19.438 1 95.81 215 LYS A CA 1
ATOM 1697 C C . LYS A 1 215 ? 14.016 22.188 18.125 1 95.81 215 LYS A C 1
ATOM 1699 O O . LYS A 1 215 ? 15.102 21.719 17.781 1 95.81 215 LYS A O 1
ATOM 1704 N N . VAL A 1 216 ? 13.305 23.031 17.484 1 96.44 216 VAL A N 1
ATOM 1705 C CA . VAL A 1 216 ? 13.867 23.594 16.266 1 96.44 216 VAL A CA 1
ATOM 1706 C C . VAL A 1 216 ? 13.68 25.109 16.266 1 96.44 216 VAL A C 1
ATOM 1708 O O . VAL A 1 216 ? 12.867 25.641 17.016 1 96.44 216 VAL A O 1
ATOM 1711 N N . THR A 1 217 ? 14.453 25.781 15.469 1 96 217 THR A N 1
ATOM 1712 C CA . THR A 1 217 ? 14.289 27.203 15.258 1 96 217 THR A CA 1
ATOM 1713 C C . THR A 1 217 ? 13.461 27.484 14 1 96 217 THR A C 1
ATOM 1715 O O . THR A 1 217 ? 13.883 27.141 12.898 1 96 217 THR A O 1
ATOM 1718 N N . LEU A 1 218 ? 12.281 27.984 14.219 1 96.31 218 LEU A N 1
ATOM 1719 C CA . LEU A 1 218 ? 11.477 28.484 13.109 1 96.31 218 LEU A CA 1
ATOM 1720 C C . LEU A 1 218 ? 11.914 29.875 12.695 1 96.31 218 LEU A C 1
ATOM 1722 O O . LEU A 1 218 ? 12.117 30.75 13.547 1 96.31 218 LEU A O 1
ATOM 1726 N N . PHE A 1 219 ? 12.109 30.078 11.398 1 96.5 219 PHE A N 1
ATOM 1727 C CA . PHE A 1 219 ? 12.469 31.406 10.93 1 96.5 219 PHE A CA 1
ATOM 1728 C C . PHE A 1 219 ? 11.617 31.812 9.727 1 96.5 219 PHE A C 1
ATOM 1730 O O . PHE A 1 219 ? 11.078 30.938 9.031 1 96.5 219 PHE A O 1
ATOM 1737 N N . PHE A 1 220 ? 11.422 33.094 9.586 1 96.12 220 PHE A N 1
ATOM 1738 C CA . PHE A 1 220 ? 10.688 33.594 8.414 1 96.12 220 PHE A CA 1
ATOM 1739 C C . PHE A 1 220 ? 11.008 35.031 8.141 1 96.12 220 PHE A C 1
ATOM 1741 O O . PHE A 1 220 ? 11.539 35.75 9.008 1 96.12 220 PHE A O 1
ATOM 1748 N N . ASN A 1 221 ? 10.82 35.375 6.973 1 94.5 221 ASN A N 1
ATOM 1749 C CA . ASN A 1 221 ? 10.703 36.781 6.547 1 94.5 221 ASN A CA 1
ATOM 1750 C C . ASN A 1 221 ? 9.516 36.969 5.609 1 94.5 221 ASN A C 1
ATOM 1752 O O . ASN A 1 221 ? 8.555 36.219 5.645 1 94.5 221 ASN A O 1
ATOM 1756 N N . ARG A 1 222 ? 9.539 37.938 4.75 1 90.5 222 ARG A N 1
ATOM 1757 C CA . ARG A 1 222 ? 8.375 38.25 3.926 1 90.5 222 ARG A CA 1
ATOM 1758 C C . ARG A 1 222 ? 8.234 37.25 2.779 1 90.5 222 ARG A C 1
ATOM 1760 O O . ARG A 1 222 ? 7.164 37.156 2.168 1 90.5 222 ARG A O 1
ATOM 1767 N N . ILE A 1 223 ? 9.297 36.531 2.596 1 93.06 223 ILE A N 1
ATOM 1768 C CA . ILE A 1 223 ? 9.297 35.75 1.356 1 93.06 223 ILE A CA 1
ATOM 1769 C C . ILE A 1 223 ? 9.406 34.281 1.675 1 93.06 223 ILE A C 1
ATOM 1771 O O . ILE A 1 223 ? 9 33.438 0.875 1 93.06 223 ILE A O 1
ATOM 1775 N N . LYS A 1 224 ? 9.984 33.969 2.77 1 95.81 224 LYS A N 1
ATOM 1776 C CA . LYS A 1 224 ? 10.297 32.594 3.031 1 95.81 224 LYS A CA 1
ATOM 1777 C C . LYS A 1 224 ? 10.023 32.219 4.488 1 95.81 224 LYS A C 1
ATOM 1779 O O . LYS A 1 224 ? 10 33.094 5.359 1 95.81 224 LYS A O 1
ATOM 1784 N N . ILE A 1 225 ? 9.805 30.938 4.727 1 96.62 225 ILE A N 1
ATOM 1785 C CA . ILE A 1 225 ? 9.727 30.312 6.047 1 96.62 225 ILE A CA 1
ATOM 1786 C C . ILE A 1 225 ? 10.609 29.062 6.086 1 96.62 225 ILE A C 1
ATOM 1788 O O . ILE A 1 225 ? 10.867 28.453 5.051 1 96.62 225 ILE A O 1
ATOM 1792 N N . GLY A 1 226 ? 11.086 28.719 7.254 1 96.94 226 GLY A N 1
ATOM 1793 C CA . GLY A 1 226 ? 11.883 27.516 7.352 1 96.94 226 GLY A CA 1
ATOM 1794 C C . GLY A 1 226 ? 12.203 27.109 8.781 1 96.94 226 GLY A C 1
ATOM 1795 O O . GLY A 1 226 ? 11.703 27.734 9.727 1 96.94 226 GLY A O 1
ATOM 1796 N N . ILE A 1 227 ? 12.938 26.031 8.898 1 97.19 227 ILE A N 1
ATOM 1797 C CA . ILE A 1 227 ? 13.414 25.594 10.203 1 97.19 227 ILE A CA 1
ATOM 1798 C C . ILE A 1 227 ? 14.914 25.312 10.133 1 97.19 227 ILE A C 1
ATOM 1800 O O . ILE A 1 227 ? 15.453 25.031 9.062 1 97.19 227 ILE A O 1
ATOM 1804 N N . GLU A 1 228 ? 15.516 25.422 11.266 1 96.62 228 GLU A N 1
ATOM 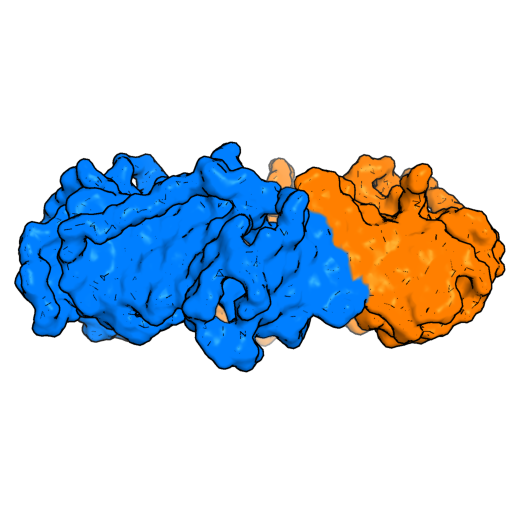1805 C CA . GLU A 1 228 ? 16.922 25.094 11.438 1 96.62 228 GLU A CA 1
ATOM 1806 C C . GLU A 1 228 ? 17.141 24.188 12.641 1 96.62 228 GLU A C 1
ATOM 1808 O O . GLU A 1 228 ? 16.578 24.422 13.711 1 96.62 228 GLU A O 1
ATOM 1813 N N . TYR A 1 229 ? 17.953 23.125 12.453 1 95.88 229 TYR A N 1
ATOM 1814 C CA . TYR A 1 229 ? 18.375 22.219 13.523 1 95.88 229 TYR A CA 1
ATOM 1815 C C . TYR A 1 229 ? 19.641 21.484 13.148 1 95.88 229 TYR A C 1
ATOM 1817 O O . TYR A 1 229 ? 19.844 21.141 11.977 1 95.88 229 TYR A O 1
ATOM 1825 N N . LYS A 1 230 ? 20.594 21.047 14.102 1 89.44 230 LYS A N 1
ATOM 1826 C CA . LYS A 1 230 ? 21.75 20.172 13.977 1 89.44 230 LYS A CA 1
ATOM 1827 C C . LYS A 1 230 ? 22.422 20.344 12.617 1 89.44 230 LYS A C 1
ATOM 1829 O O . LYS A 1 230 ? 22.578 19.375 11.867 1 89.44 230 LYS A O 1
ATOM 1834 N N . ASN A 1 231 ? 22.719 21.438 12.078 1 93.31 231 ASN A N 1
ATOM 1835 C CA . ASN A 1 231 ? 23.422 21.719 10.828 1 93.31 231 ASN A CA 1
ATOM 1836 C C . ASN A 1 231 ? 22.516 21.484 9.617 1 93.31 231 ASN A C 1
ATOM 1838 O O . ASN A 1 231 ? 22.984 21 8.578 1 93.31 231 ASN A O 1
ATOM 1842 N N . THR A 1 232 ? 21.219 21.594 9.836 1 97.44 232 THR A N 1
ATOM 1843 C CA . THR A 1 232 ? 20.234 21.422 8.773 1 97.44 232 THR A CA 1
ATOM 1844 C C . THR A 1 232 ? 19.344 22.656 8.656 1 97.44 232 THR A C 1
ATOM 1846 O O . THR A 1 232 ? 18.922 23.219 9.664 1 97.44 232 THR A O 1
ATOM 1849 N N . VAL A 1 233 ? 19.141 23.062 7.504 1 97.25 233 VAL A N 1
ATOM 1850 C CA . VAL A 1 233 ? 18.25 24.188 7.234 1 97.25 233 VAL A CA 1
ATOM 1851 C C . VAL A 1 233 ? 17.266 23.812 6.129 1 97.25 233 VAL A C 1
ATOM 1853 O O . VAL A 1 233 ? 17.672 23.375 5.051 1 97.25 233 VAL A O 1
ATOM 1856 N N . ILE A 1 234 ? 16 23.938 6.375 1 97.75 234 ILE A N 1
ATOM 1857 C CA . ILE A 1 234 ? 14.945 23.734 5.391 1 97.75 234 ILE A CA 1
ATOM 1858 C C . ILE A 1 234 ? 14.188 25.047 5.172 1 97.75 234 ILE A C 1
ATOM 1860 O O . ILE A 1 234 ? 13.844 25.734 6.129 1 97.75 234 ILE A O 1
ATOM 1864 N N . THR A 1 235 ? 13.977 25.391 3.934 1 97 235 THR A N 1
ATOM 1865 C CA . THR A 1 235 ? 13.336 26.656 3.605 1 97 235 THR A CA 1
ATOM 1866 C C . THR A 1 235 ? 12.242 26.469 2.557 1 97 235 THR A C 1
ATOM 1868 O O . THR A 1 235 ? 12.43 25.719 1.595 1 97 235 THR A O 1
ATOM 1871 N N . SER A 1 236 ? 11.125 27.078 2.736 1 96.56 236 SER A N 1
ATOM 1872 C CA . SER A 1 236 ? 10.023 27.078 1.788 1 96.56 236 SER A CA 1
ATOM 1873 C C . SER A 1 236 ? 9.547 28.484 1.467 1 96.56 236 SER A C 1
ATOM 1875 O O . SER A 1 236 ? 9.875 29.438 2.188 1 96.56 236 SER A O 1
ATOM 1877 N N . ARG A 1 237 ? 8.758 28.578 0.446 1 94.44 237 ARG A N 1
ATOM 1878 C CA . ARG A 1 237 ? 8.242 29.875 0.035 1 94.44 237 ARG A CA 1
ATOM 1879 C C . ARG A 1 237 ? 6.926 30.188 0.74 1 94.44 237 ARG A C 1
ATOM 1881 O O . ARG A 1 237 ? 6.137 29.297 1.029 1 94.44 237 ARG A O 1
ATOM 1888 N N . ILE A 1 238 ? 6.754 31.484 0.947 1 95.5 238 ILE A N 1
ATOM 1889 C CA . ILE A 1 238 ? 5.5 31.984 1.493 1 95.5 238 ILE A CA 1
ATOM 1890 C C . ILE A 1 238 ? 4.605 32.469 0.359 1 95.5 238 ILE A C 1
ATOM 1892 O O . ILE A 1 238 ? 5.094 33 -0.644 1 95.5 238 ILE A O 1
ATOM 1896 N N . VAL A 1 239 ? 3.316 32.25 0.526 1 92.69 239 VAL A N 1
ATOM 1897 C CA . VAL A 1 239 ? 2.334 32.781 -0.412 1 92.69 239 VAL A CA 1
ATOM 1898 C C . VAL A 1 239 ? 1.871 34.156 0.051 1 92.69 239 VAL A C 1
ATOM 1900 O O . VAL A 1 239 ? 1.256 34.312 1.112 1 92.69 239 VAL A O 1
ATOM 1903 N N . ASP A 1 240 ? 2.193 35.094 -0.743 1 85.75 240 ASP A N 1
ATOM 1904 C CA . ASP A 1 240 ? 1.898 36.469 -0.388 1 85.75 240 ASP A CA 1
ATOM 1905 C C . ASP A 1 240 ? 0.491 36.875 -0.832 1 85.75 240 ASP A C 1
ATOM 1907 O O . ASP A 1 240 ? 0.326 37.656 -1.754 1 85.75 240 ASP A O 1
ATOM 1911 N N . LEU A 1 241 ? -0.512 36.375 -0.285 1 88.69 241 LEU A N 1
ATOM 1912 C CA . LEU A 1 241 ? -1.92 36.688 -0.505 1 88.69 241 LEU A CA 1
ATOM 1913 C C . LEU A 1 241 ? -2.662 36.812 0.82 1 88.69 241 LEU A C 1
ATOM 1915 O O . LEU A 1 241 ? -2.371 36.094 1.771 1 88.69 241 LEU A O 1
ATOM 1919 N N . PRO A 1 242 ? -3.527 37.688 0.814 1 90.25 242 PRO A N 1
ATOM 1920 C CA . PRO A 1 242 ? -4.297 37.844 2.051 1 90.25 242 PRO A CA 1
ATOM 1921 C C . PRO A 1 242 ? -5.133 36.625 2.375 1 90.25 242 PRO A C 1
ATOM 1923 O O . PRO A 1 242 ? -5.703 36 1.473 1 90.25 242 PRO A O 1
ATOM 1926 N N . TYR A 1 243 ? -5.07 36.281 3.574 1 91.94 243 TYR A N 1
ATOM 1927 C CA . TYR A 1 243 ? -5.887 35.188 4.07 1 91.94 243 TYR A CA 1
ATOM 1928 C C . TYR A 1 243 ? -7.172 35.688 4.707 1 91.94 243 TYR A C 1
ATOM 1930 O O . TYR A 1 243 ? -7.176 36.719 5.363 1 91.94 243 TYR A O 1
ATOM 1938 N N . PRO A 1 244 ? -8.281 34.969 4.496 1 89.06 244 PRO A N 1
ATOM 1939 C CA . PRO A 1 244 ? -9.523 35.438 5.098 1 89.06 244 PRO A CA 1
ATOM 1940 C C . PRO A 1 244 ? -9.453 35.5 6.625 1 89.06 244 PRO A C 1
ATOM 1942 O O . PRO A 1 244 ? -8.766 34.688 7.25 1 89.06 244 PRO A O 1
ATOM 1945 N N . ASP A 1 245 ? -10.133 36.5 7.152 1 88.56 245 ASP A N 1
ATOM 1946 C CA . ASP A 1 245 ? -10.195 36.625 8.602 1 88.56 245 ASP A CA 1
ATOM 1947 C C . ASP A 1 245 ? -11.219 35.656 9.188 1 88.56 245 ASP A C 1
ATOM 1949 O O . ASP A 1 245 ? -12.352 36.031 9.492 1 88.56 245 ASP A O 1
ATOM 1953 N N . VAL A 1 246 ? -10.852 34.438 9.445 1 87.44 246 VAL A N 1
ATOM 1954 C CA . VAL A 1 246 ? -11.789 33.375 9.82 1 87.44 246 VAL A CA 1
ATOM 1955 C C . VAL A 1 246 ? -11.727 33.156 11.328 1 87.44 246 VAL A C 1
ATOM 1957 O O . VAL A 1 246 ? -12.609 32.531 11.906 1 87.44 246 VAL A O 1
ATOM 1960 N N . GLU A 1 247 ? -10.766 33.719 12.008 1 84.88 247 GLU A N 1
ATOM 1961 C CA . GLU A 1 247 ? -10.656 33.5 13.445 1 84.88 247 GLU A CA 1
ATOM 1962 C C . GLU A 1 247 ? -11.828 34.125 14.195 1 84.88 247 GLU A C 1
ATOM 1964 O O . GLU A 1 247 ? -12.211 33.656 15.266 1 84.88 247 GLU A O 1
ATOM 1969 N N . SER A 1 248 ? -12.336 35.156 13.648 1 86 248 SER A N 1
ATOM 1970 C CA . SER A 1 248 ? -13.453 35.844 14.273 1 86 248 SER A CA 1
ATOM 1971 C C . SER A 1 248 ? -14.688 34.969 14.344 1 86 248 SER A C 1
ATOM 1973 O O . SER A 1 248 ? -15.609 35.219 15.125 1 86 248 SER A O 1
ATOM 1975 N N . LEU A 1 249 ? -14.727 33.938 13.57 1 87.94 249 LEU A N 1
ATOM 1976 C CA . LEU A 1 249 ? -15.867 33.031 13.5 1 87.94 249 LEU A CA 1
ATOM 1977 C C . LEU A 1 249 ? -16.047 32.281 14.82 1 87.94 249 LEU A C 1
ATOM 1979 O O . LEU A 1 249 ? -17.156 31.875 15.156 1 87.94 249 LEU A O 1
ATOM 1983 N N . PHE A 1 250 ? -14.984 32.156 15.539 1 87.31 250 PHE A N 1
ATOM 1984 C CA . PHE A 1 250 ? -15.055 31.438 16.797 1 87.31 250 PHE A CA 1
ATOM 1985 C C . PHE A 1 250 ? -15.703 32.281 17.875 1 87.31 250 PHE A C 1
ATOM 1987 O O . PHE A 1 250 ? -16.375 31.766 18.766 1 87.31 250 PHE A O 1
ATOM 1994 N N . ALA A 1 251 ? -15.461 33.531 17.922 1 79.88 251 ALA A N 1
ATOM 1995 C CA . ALA A 1 251 ? -15.945 34.469 18.938 1 79.88 251 ALA A CA 1
ATOM 1996 C C . ALA A 1 251 ? -17.422 34.781 18.734 1 79.88 251 ALA A C 1
ATOM 1998 O O . ALA A 1 251 ? -18.141 35.125 19.672 1 79.88 251 ALA A O 1
ATOM 1999 N N . SER A 1 252 ? -17.875 34.594 17.594 1 82.56 252 SER A N 1
ATOM 2000 C CA . SER A 1 252 ? -19.203 35.094 17.25 1 82.56 252 SER A CA 1
ATOM 2001 C C . SER A 1 252 ? -20.234 33.969 17.234 1 82.56 252 SER A C 1
ATOM 2003 O O . SER A 1 252 ? -21.391 34.188 16.891 1 82.56 252 SER A O 1
ATOM 2005 N N . ILE A 1 253 ? -19.953 32.875 17.703 1 85.94 253 ILE A N 1
ATOM 2006 C CA . ILE A 1 253 ? -20.906 31.781 17.609 1 85.94 253 ILE A CA 1
ATOM 2007 C C . ILE A 1 253 ? -21.922 31.875 18.75 1 85.94 253 ILE A C 1
ATOM 2009 O O . ILE A 1 253 ? -21.547 31.875 19.922 1 85.94 253 ILE A O 1
ATOM 2013 N N . ASP A 1 254 ? -23.156 32.094 18.391 1 91.69 254 ASP A N 1
ATOM 2014 C CA . ASP A 1 254 ? -24.25 32.062 19.359 1 91.69 254 ASP A CA 1
ATOM 2015 C C . ASP A 1 254 ? -24.719 30.625 19.609 1 91.69 254 ASP A C 1
ATOM 2017 O O . ASP A 1 254 ? -25.609 30.125 18.922 1 91.69 254 ASP A O 1
ATOM 2021 N N . ILE A 1 255 ? -24.266 30.031 20.688 1 93.81 255 ILE A N 1
ATOM 2022 C CA . ILE A 1 255 ? -24.469 28.609 20.938 1 93.81 255 ILE A CA 1
ATOM 2023 C C . ILE A 1 255 ? -25.875 28.375 21.5 1 93.81 255 ILE A C 1
ATOM 2025 O O . ILE A 1 255 ? -26.297 29.062 22.438 1 93.81 255 ILE A O 1
ATOM 2029 N N . GLU A 1 256 ? -26.516 27.438 20.922 1 94.94 256 GLU A N 1
ATOM 2030 C CA . GLU A 1 256 ? -27.859 27.078 21.391 1 94.94 256 GLU A CA 1
ATOM 2031 C C . GLU A 1 256 ? -27.906 25.609 21.812 1 94.94 256 GLU A C 1
ATOM 2033 O O . GLU A 1 256 ? -28.516 25.281 22.844 1 94.94 256 GLU A O 1
ATOM 2038 N N . ASN A 1 257 ? -27.391 24.734 21.047 1 96.69 257 ASN A N 1
ATOM 2039 C CA . ASN A 1 257 ? -27.406 23.297 21.312 1 96.69 257 ASN A CA 1
ATOM 2040 C C . ASN A 1 257 ? -26.016 22.75 21.625 1 96.69 257 ASN A C 1
ATOM 2042 O O . ASN A 1 257 ? -25.031 23.172 21 1 96.69 257 ASN A O 1
ATOM 2046 N N . LYS A 1 258 ? -25.969 21.828 22.594 1 98 258 LYS A N 1
ATOM 2047 C CA . LYS A 1 258 ? -24.703 21.203 22.984 1 98 258 LYS A CA 1
ATOM 2048 C C . LYS A 1 258 ? -24.844 19.688 23.109 1 98 258 LYS A C 1
ATOM 2050 O O . LYS A 1 258 ? -25.781 19.203 23.719 1 98 258 LYS A O 1
ATOM 2055 N N . ILE A 1 259 ? -23.906 19.016 22.5 1 98.5 259 ILE A N 1
ATOM 2056 C CA . ILE A 1 259 ? -23.859 17.562 22.609 1 98.5 259 ILE A CA 1
ATOM 2057 C C . ILE A 1 259 ? -22.547 17.141 23.25 1 98.5 259 ILE A C 1
ATOM 2059 O O . ILE A 1 259 ? -21.469 17.562 22.812 1 98.5 259 ILE A O 1
ATOM 2063 N N . PHE A 1 260 ? -22.594 16.422 24.328 1 98.5 260 PHE A N 1
ATOM 2064 C CA . PHE A 1 260 ? -21.453 15.766 24.953 1 98.5 260 PHE A CA 1
ATOM 2065 C C . PHE A 1 260 ? -21.422 14.281 24.609 1 98.5 260 PHE A C 1
ATOM 2067 O O . PHE A 1 260 ? -22.344 13.547 24.953 1 98.5 260 PHE A O 1
ATOM 2074 N N . ILE A 1 261 ? -20.391 13.828 23.984 1 98.69 261 ILE A N 1
ATOM 2075 C CA . ILE A 1 261 ? -20.391 12.445 23.516 1 98.69 261 ILE A CA 1
ATOM 2076 C C . ILE A 1 261 ? -18.938 11.945 23.406 1 98.69 261 ILE A C 1
ATOM 2078 O O . ILE A 1 261 ? -18.016 12.734 23.219 1 98.69 261 ILE A O 1
ATOM 2082 N N . LYS A 1 262 ? -18.703 10.703 23.547 1 98.62 262 LYS A N 1
ATOM 2083 C CA . LYS A 1 262 ? -17.375 10.117 23.328 1 98.62 262 LYS A CA 1
ATOM 2084 C C . LYS A 1 262 ? -17.047 10.062 21.844 1 98.62 262 LYS A C 1
ATOM 2086 O O . LYS A 1 262 ? -17.891 9.719 21.031 1 98.62 262 LYS A O 1
ATOM 2091 N N . LYS A 1 263 ? -15.844 10.391 21.547 1 98.19 263 LYS A N 1
ATOM 2092 C CA . LYS A 1 263 ? -15.367 10.328 20.156 1 98.19 263 LYS A CA 1
ATOM 2093 C C . LYS A 1 263 ? -15.633 8.961 19.547 1 98.19 263 LYS A C 1
ATOM 2095 O O . LYS A 1 263 ? -16.109 8.859 18.422 1 98.19 263 LYS A O 1
ATOM 2100 N N . GLU A 1 264 ? -15.328 7.938 20.281 1 97.94 264 GLU A N 1
ATOM 2101 C CA . GLU A 1 264 ? -15.508 6.574 19.797 1 97.94 264 GLU A CA 1
ATOM 2102 C C . GLU A 1 264 ? -16.969 6.301 19.453 1 97.94 264 GLU A C 1
ATOM 2104 O O . GLU A 1 264 ? -17.281 5.633 18.469 1 97.94 264 GLU A O 1
ATOM 2109 N N . GLU A 1 265 ? -17.875 6.812 20.297 1 97.88 265 GLU A N 1
ATOM 2110 C CA . GLU A 1 265 ? -19.312 6.602 20.094 1 97.88 265 GLU A CA 1
ATOM 2111 C C . GLU A 1 265 ? -19.781 7.227 18.781 1 97.88 265 GLU A C 1
ATOM 2113 O O . GLU A 1 265 ? -20.469 6.578 18 1 97.88 265 GLU A O 1
ATOM 2118 N N . ILE A 1 266 ? -19.406 8.43 18.609 1 98.38 266 ILE A N 1
ATOM 2119 C CA . ILE A 1 266 ? -19.859 9.117 17.406 1 98.38 266 ILE A CA 1
ATOM 2120 C C . ILE A 1 266 ? -19.141 8.547 16.188 1 98.38 266 ILE A C 1
ATOM 2122 O O . ILE A 1 266 ? -19.75 8.398 15.117 1 98.38 266 ILE A O 1
ATOM 2126 N N . ASN A 1 267 ? -17.906 8.234 16.266 1 97.75 267 ASN A N 1
ATOM 2127 C CA . ASN A 1 267 ? -17.203 7.582 15.18 1 97.75 267 ASN A CA 1
ATOM 2128 C C . ASN A 1 267 ? -17.859 6.27 14.781 1 97.75 267 ASN A C 1
ATOM 2130 O O . ASN A 1 267 ? -18.016 5.988 13.586 1 97.75 267 ASN A O 1
ATOM 2134 N N . ASP A 1 268 ? -18.156 5.508 15.789 1 95.94 268 ASP A N 1
ATOM 2135 C CA . ASP A 1 268 ? -18.828 4.238 15.508 1 95.94 268 ASP A CA 1
ATOM 2136 C C . ASP A 1 268 ? -20.125 4.461 14.758 1 95.94 268 ASP A C 1
ATOM 2138 O O . ASP A 1 268 ? -20.438 3.74 13.805 1 95.94 268 ASP A O 1
ATOM 2142 N N . LEU A 1 269 ? -20.844 5.426 15.211 1 96.44 269 LEU A N 1
ATOM 2143 C CA . LEU A 1 269 ? -22.141 5.754 14.617 1 96.44 269 LEU A CA 1
ATOM 2144 C C . LEU A 1 269 ? -21.984 6.137 13.148 1 96.44 269 LEU A C 1
ATOM 2146 O O . LEU A 1 269 ? -22.672 5.59 12.281 1 96.44 269 LEU A O 1
ATOM 2150 N N . ILE A 1 270 ? -21.062 7.031 12.844 1 96.88 270 ILE A N 1
ATOM 2151 C CA . ILE A 1 270 ? -20.953 7.539 11.477 1 96.88 270 ILE A CA 1
ATOM 2152 C C . ILE A 1 270 ? -20.281 6.488 10.586 1 96.88 270 ILE A C 1
ATOM 2154 O O . ILE A 1 270 ? -20.609 6.375 9.406 1 96.88 270 ILE A O 1
ATOM 2158 N N . ASN A 1 271 ? -19.391 5.703 11.078 1 94.62 271 ASN A N 1
ATOM 2159 C CA . ASN A 1 271 ? -18.734 4.652 10.305 1 94.62 271 ASN A CA 1
ATOM 2160 C C . ASN A 1 271 ? -19.703 3.545 9.922 1 94.62 271 ASN A C 1
ATOM 2162 O O . ASN A 1 271 ? -19.578 2.928 8.867 1 94.62 271 ASN A O 1
ATOM 2166 N N . LYS A 1 272 ? -20.656 3.287 10.781 1 94.06 272 LYS A N 1
ATOM 2167 C CA . LYS A 1 272 ? -21.641 2.258 10.508 1 94.06 272 LYS A CA 1
ATOM 2168 C C . LYS A 1 272 ? -22.516 2.635 9.312 1 94.06 272 LYS A C 1
ATOM 2170 O O . LYS A 1 272 ? -22.922 1.768 8.531 1 94.06 272 LYS A O 1
ATOM 2175 N N . VAL A 1 273 ? -22.688 3.887 9.164 1 94.06 273 VAL A N 1
ATOM 2176 C CA . VAL A 1 273 ? -23.688 4.281 8.172 1 94.06 273 VAL A CA 1
ATOM 2177 C C . VAL A 1 273 ? -22.984 4.645 6.863 1 94.06 273 VAL A C 1
ATOM 2179 O O . VAL A 1 273 ? -23.562 4.512 5.781 1 94.06 273 VAL A O 1
ATOM 2182 N N . TRP A 1 274 ? -21.781 5.066 6.953 1 91.88 274 TRP A N 1
ATOM 2183 C CA . TRP A 1 274 ? -21.062 5.496 5.758 1 91.88 274 TRP A CA 1
ATOM 2184 C C . TRP A 1 274 ? -20.453 4.305 5.023 1 91.88 274 TRP A C 1
ATOM 2186 O O . TRP A 1 274 ? -19.672 3.545 5.594 1 91.88 274 TRP A O 1
ATOM 2196 N N . LEU A 1 275 ? -20.781 4.035 3.721 1 83.12 275 LEU A N 1
ATOM 2197 C CA . LEU A 1 275 ? -20.375 2.828 3.004 1 83.12 275 LEU A CA 1
ATOM 2198 C C . LEU A 1 275 ? -19.219 3.119 2.049 1 83.12 275 LEU A C 1
ATOM 2200 O O . LEU A 1 275 ? -18.688 2.205 1.419 1 83.12 275 LEU A O 1
ATOM 2204 N N . GLY A 1 276 ? -18.5 4.18 2.021 1 72 276 GLY A N 1
ATOM 2205 C CA . GLY A 1 276 ? -17.25 4.461 1.331 1 72 276 GLY A CA 1
ATOM 2206 C C . GLY A 1 276 ? -17.406 4.52 -0.177 1 72 276 GLY A C 1
ATOM 2207 O O . GLY A 1 276 ? -16.438 4.32 -0.914 1 72 276 GLY A O 1
ATOM 2208 N N . THR A 1 277 ? -18.516 4.422 -0.821 1 64.94 277 THR A N 1
ATOM 2209 C CA . THR A 1 277 ? -18.562 4.305 -2.275 1 64.94 277 THR A CA 1
ATOM 2210 C C . THR A 1 277 ? -18.172 5.621 -2.938 1 64.94 277 THR A C 1
ATOM 2212 O O . THR A 1 277 ? -17.016 6.016 -2.904 1 64.94 277 THR A O 1
ATOM 2215 N N . SER A 1 278 ? -18.938 6.359 -3.654 1 60.5 278 SER A N 1
ATOM 2216 C CA . SER A 1 278 ? -18.641 7.516 -4.492 1 60.5 278 SER A CA 1
ATOM 2217 C C . SER A 1 278 ? -18.75 8.812 -3.697 1 60.5 278 SER A C 1
ATOM 2219 O O . SER A 1 278 ? -19.391 8.852 -2.645 1 60.5 278 SER A O 1
ATOM 2221 N N . ASP A 1 279 ? -17.812 9.781 -4.035 1 59 279 ASP A N 1
ATOM 2222 C CA . ASP A 1 279 ? -17.734 11.109 -3.43 1 59 279 ASP A CA 1
ATOM 2223 C C . ASP A 1 279 ? -19.141 11.703 -3.24 1 59 279 ASP A C 1
ATOM 2225 O O . ASP A 1 279 ? -19.359 12.477 -2.309 1 59 279 ASP A O 1
ATOM 2229 N N . LYS A 1 280 ? -20.172 11.188 -4.031 1 60.47 280 LYS A N 1
ATOM 2230 C CA . LYS A 1 280 ? -21.469 11.836 -4.023 1 60.47 280 LYS A CA 1
ATOM 2231 C C . LYS A 1 280 ? -22.312 11.359 -2.842 1 60.47 280 LYS A C 1
ATOM 2233 O O . LYS A 1 280 ? -23.359 11.938 -2.547 1 60.47 280 LYS A O 1
ATOM 2238 N N . GLN A 1 281 ? -21.672 10.602 -2.043 1 78.62 281 GLN A N 1
ATOM 2239 C CA . GLN A 1 281 ? -22.594 10.023 -1.062 1 78.62 281 GLN A CA 1
ATOM 2240 C C . GLN A 1 281 ? -22.031 10.156 0.352 1 78.62 281 GLN A C 1
ATOM 2242 O O . GLN A 1 281 ? -22.125 9.227 1.154 1 78.62 281 GLN A O 1
ATOM 2247 N N . ASN A 1 282 ? -21.453 11.375 0.572 1 91 282 ASN A N 1
ATOM 2248 C CA . ASN A 1 282 ? -20.844 11.586 1.879 1 91 282 ASN A CA 1
ATOM 2249 C C . ASN A 1 282 ? -21.781 12.336 2.822 1 91 282 ASN A C 1
ATOM 2251 O O . ASN A 1 282 ? -21.391 12.711 3.93 1 91 282 ASN A O 1
ATOM 2255 N N . ARG A 1 283 ? -23.016 12.508 2.41 1 94.31 283 ARG A N 1
ATOM 2256 C CA . ARG A 1 283 ? -23.969 13.234 3.236 1 94.31 283 ARG A CA 1
ATOM 2257 C C . ARG A 1 283 ? -24.5 12.352 4.363 1 94.31 283 ARG A C 1
ATOM 2259 O O . ARG A 1 283 ? -25.031 11.266 4.113 1 94.31 283 ARG A O 1
ATOM 2266 N N . LEU A 1 284 ? -24.359 12.781 5.535 1 96.75 284 LEU A N 1
ATOM 2267 C CA . LEU A 1 284 ? -24.969 12.164 6.711 1 96.75 284 LEU A CA 1
ATOM 2268 C C . LEU A 1 284 ? -26.094 13.023 7.258 1 96.75 284 LEU A C 1
ATOM 2270 O O . LEU A 1 284 ? -25.922 14.227 7.473 1 96.75 284 LEU A O 1
ATOM 2274 N N . GLU A 1 285 ? -27.234 12.453 7.434 1 97.19 285 GLU A N 1
ATOM 2275 C CA . GLU A 1 285 ? -28.375 13.148 8.039 1 97.19 285 GLU A CA 1
ATOM 2276 C C . GLU A 1 285 ? -28.5 12.812 9.523 1 97.19 285 GLU A C 1
ATOM 2278 O O . GLU A 1 285 ? -28.734 11.664 9.883 1 97.19 285 GLU A O 1
ATOM 2283 N N . PHE A 1 286 ? -28.406 13.844 10.312 1 98.19 286 PHE A N 1
ATOM 2284 C CA . PHE A 1 286 ? -28.5 13.672 11.758 1 98.19 286 PHE A CA 1
ATOM 2285 C C . PHE A 1 286 ? -29.859 14.125 12.266 1 98.19 286 PHE A C 1
ATOM 2287 O O . PHE A 1 286 ? -30.375 15.164 11.836 1 98.19 286 PHE A O 1
ATOM 2294 N N . THR A 1 287 ? -30.438 13.32 13.086 1 98.06 287 THR A N 1
ATOM 2295 C CA . THR A 1 287 ? -31.594 13.695 13.891 1 98.06 287 THR A CA 1
ATOM 2296 C C . THR A 1 287 ? -31.281 13.555 15.383 1 98.06 287 THR A C 1
ATOM 2298 O O . THR A 1 287 ? -30.922 12.469 15.844 1 98.06 287 THR A O 1
ATOM 2301 N N . ILE A 1 288 ? -31.453 14.672 16.109 1 97.75 288 ILE A N 1
ATOM 2302 C CA . ILE A 1 288 ? -31.047 14.688 17.516 1 97.75 288 ILE A CA 1
ATOM 2303 C C . ILE A 1 288 ? -32.25 15.047 18.391 1 97.75 288 ILE A C 1
ATOM 2305 O O . ILE A 1 288 ? -32.969 16.016 18.109 1 97.75 288 ILE A O 1
ATOM 2309 N N . ASN A 1 289 ? -32.469 14.305 19.391 1 96.38 289 ASN A N 1
ATOM 2310 C CA . ASN A 1 289 ? -33.344 14.656 20.484 1 96.38 289 ASN A CA 1
ATOM 2311 C C . ASN A 1 289 ? -32.75 14.25 21.828 1 96.38 289 ASN A C 1
ATOM 2313 O O . ASN A 1 289 ? -31.609 13.805 21.906 1 96.38 289 ASN A O 1
ATOM 2317 N N . LYS A 1 290 ? -33.469 14.469 22.938 1 94.69 290 LYS A N 1
ATOM 2318 C CA . LYS A 1 290 ? -32.938 14.273 24.281 1 94.69 290 LYS A CA 1
ATOM 2319 C C . LYS A 1 290 ? -32.562 12.812 24.516 1 94.69 290 LYS A C 1
ATOM 2321 O O . LYS A 1 290 ? -31.656 12.516 25.297 1 94.69 290 LYS A O 1
ATOM 2326 N N . ASN A 1 291 ? -33.125 11.914 23.75 1 95.56 291 ASN A N 1
ATOM 2327 C CA . ASN A 1 291 ? -33 10.5 24.078 1 95.56 291 ASN A CA 1
ATOM 2328 C C . ASN A 1 291 ? -32.094 9.766 23.062 1 95.56 291 ASN A C 1
ATOM 2330 O O . ASN A 1 291 ? -31.547 8.711 23.375 1 95.56 291 ASN A O 1
ATOM 2334 N N . GLU A 1 292 ? -32 10.406 21.828 1 97.69 292 GLU A N 1
ATOM 2335 C CA . GLU A 1 292 ? -31.391 9.594 20.781 1 97.69 292 GLU A CA 1
ATOM 2336 C C . GLU A 1 292 ? -30.766 10.469 19.703 1 97.69 292 GLU A C 1
ATOM 2338 O O . GLU A 1 292 ? -31.312 11.516 19.344 1 97.69 292 GLU A O 1
ATOM 2343 N N . ILE A 1 293 ? -29.656 10.031 19.25 1 98.38 293 ILE A N 1
ATOM 2344 C CA . ILE A 1 293 ? -29.078 10.531 18 1 98.38 293 ILE A CA 1
ATOM 2345 C C . ILE A 1 293 ? -29.234 9.484 16.906 1 98.38 293 ILE A C 1
ATOM 2347 O O . ILE A 1 293 ? -28.875 8.32 17.078 1 98.38 293 ILE A O 1
ATOM 2351 N N . THR A 1 294 ? -29.797 9.875 15.812 1 98.19 294 THR A N 1
ATOM 2352 C CA . THR A 1 294 ? -29.953 9.008 14.648 1 98.19 294 THR A CA 1
ATOM 2353 C C . THR A 1 294 ? -29.172 9.562 13.461 1 98.19 294 THR A C 1
ATOM 2355 O O . THR A 1 294 ? -29.234 10.758 13.172 1 98.19 294 THR A O 1
ATOM 2358 N N . VAL A 1 295 ? -28.438 8.734 12.836 1 98 295 VAL A N 1
ATOM 2359 C CA . VAL A 1 295 ? -27.688 9.117 11.648 1 98 295 VAL A CA 1
ATOM 2360 C C . VAL A 1 295 ? -28.125 8.273 10.461 1 98 295 VAL A C 1
ATOM 2362 O O . VAL A 1 295 ? -28.234 7.047 10.57 1 98 295 VAL A O 1
ATOM 2365 N N . LEU A 1 296 ? -28.344 8.945 9.383 1 96.38 296 LEU A N 1
ATOM 2366 C CA . LEU A 1 296 ? -28.844 8.297 8.18 1 96.38 296 LEU A CA 1
ATOM 2367 C C . LEU A 1 296 ? -28.016 8.68 6.961 1 96.38 296 LEU A C 1
ATOM 2369 O O . LEU A 1 296 ? -27.672 9.852 6.789 1 96.38 296 LEU A O 1
ATOM 2373 N N . ASN A 1 297 ? -27.609 7.715 6.199 1 94.88 297 ASN A N 1
ATOM 2374 C CA . ASN A 1 297 ? -26.984 7.914 4.895 1 94.88 297 ASN A CA 1
ATOM 2375 C C . ASN A 1 297 ? -27.812 7.289 3.779 1 94.88 297 ASN A C 1
ATOM 2377 O O . ASN A 1 297 ? -28.297 6.16 3.914 1 94.88 297 ASN A O 1
ATOM 2381 N N . ARG A 1 298 ? -28.016 8.016 2.715 1 91.56 298 ARG A N 1
ATOM 2382 C CA . ARG A 1 298 ? -28.797 7.543 1.577 1 91.56 298 ARG A CA 1
ATOM 2383 C C . ARG A 1 298 ? -27.922 7.402 0.335 1 91.56 298 ARG A C 1
ATOM 2385 O O . ARG A 1 298 ? -27.234 8.352 -0.058 1 91.56 298 ARG A O 1
ATOM 2392 N N . LEU A 1 299 ? -27.938 6.184 -0.182 1 84.31 299 LEU A N 1
ATOM 2393 C CA . LEU A 1 299 ? -27.312 5.945 -1.479 1 84.31 299 LEU A CA 1
ATOM 2394 C C . LEU A 1 299 ? -28.375 5.82 -2.574 1 84.31 299 LEU A C 1
ATOM 2396 O O . LEU A 1 299 ? -29.188 4.895 -2.553 1 84.31 299 LEU A O 1
ATOM 2400 N N . ASN A 1 300 ? -28.328 6.723 -3.453 1 79.94 300 ASN A N 1
ATOM 2401 C CA . ASN A 1 300 ? -29.344 6.777 -4.488 1 79.94 300 ASN A CA 1
ATOM 2402 C C . ASN A 1 300 ? -29.453 5.461 -5.25 1 79.94 300 ASN A C 1
ATOM 2404 O O . ASN A 1 300 ? -28.453 4.977 -5.793 1 79.94 300 ASN A O 1
ATOM 2408 N N . GLU A 1 301 ? -30.578 4.906 -5.258 1 79.12 301 GLU A N 1
ATOM 2409 C CA . GLU A 1 301 ? -30.953 3.719 -6.02 1 79.12 301 GLU A CA 1
ATOM 2410 C C . GLU A 1 301 ? -30.25 2.473 -5.477 1 79.12 301 GLU A C 1
ATOM 2412 O O . GLU A 1 301 ? -30.375 1.388 -6.051 1 79.12 301 GLU A O 1
ATOM 2417 N N . ILE A 1 302 ? -29.531 2.705 -4.414 1 84.38 302 ILE A N 1
ATOM 2418 C CA . ILE A 1 302 ? -28.797 1.572 -3.85 1 84.38 302 ILE A CA 1
ATOM 2419 C C . ILE A 1 302 ? -29.406 1.196 -2.5 1 84.38 302 ILE A C 1
ATOM 2421 O O . ILE A 1 302 ? -29.797 0.044 -2.283 1 84.38 302 ILE A O 1
ATOM 2425 N N . GLY A 1 303 ? -29.438 2.205 -1.59 1 88.94 303 GLY A N 1
ATOM 2426 C CA . GLY A 1 303 ? -30.016 1.857 -0.299 1 88.94 303 GLY A CA 1
ATOM 2427 C C . GLY A 1 303 ? -29.828 2.939 0.748 1 88.94 303 GLY A C 1
ATOM 2428 O O . GLY A 1 303 ? -29.469 4.074 0.419 1 88.94 303 GLY A O 1
ATOM 2429 N N . THR A 1 304 ? -30.297 2.6 1.909 1 92.75 304 THR A N 1
ATOM 2430 C CA . THR A 1 304 ? -30.219 3.504 3.053 1 92.75 304 THR A CA 1
ATOM 2431 C C . THR A 1 304 ? -29.609 2.799 4.258 1 92.75 304 THR A C 1
ATOM 2433 O O . THR A 1 304 ? -29.812 1.598 4.449 1 92.75 304 THR A O 1
ATOM 2436 N N . SER A 1 305 ? -28.844 3.541 4.992 1 94.12 305 SER A N 1
ATOM 2437 C CA . SER A 1 305 ? -28.25 3.053 6.234 1 94.12 305 SER A CA 1
ATOM 2438 C C . SER A 1 305 ? -28.625 3.941 7.414 1 94.12 305 SER A C 1
ATOM 2440 O O . SER A 1 305 ? -28.578 5.168 7.316 1 94.12 305 SER A O 1
ATOM 2442 N N . ILE A 1 306 ? -28.984 3.285 8.492 1 96.31 306 ILE A N 1
ATOM 2443 C CA . ILE A 1 306 ? -29.391 4.027 9.688 1 96.31 306 ILE A CA 1
ATOM 2444 C C . ILE A 1 306 ? -28.703 3.432 10.914 1 96.31 306 ILE A C 1
ATOM 2446 O O . ILE A 1 306 ? -28.609 2.211 11.047 1 96.31 306 ILE A O 1
ATOM 2450 N N . ALA A 1 307 ? -28.219 4.242 11.781 1 96.94 307 ALA A N 1
ATOM 2451 C CA . ALA A 1 307 ? -27.703 3.854 13.086 1 96.94 307 ALA A CA 1
ATOM 2452 C C . ALA A 1 307 ? -28.125 4.836 14.164 1 96.94 307 ALA A C 1
ATOM 2454 O O . ALA A 1 307 ? -28.391 6.008 13.883 1 96.94 307 ALA A O 1
ATOM 2455 N N . LYS A 1 308 ? -28.172 4.324 15.398 1 97.56 308 LYS A N 1
ATOM 2456 C CA . LYS A 1 308 ? -28.641 5.152 16.516 1 97.56 308 LYS A CA 1
ATOM 2457 C C . LYS A 1 308 ? -27.781 4.934 17.75 1 97.56 308 LYS A C 1
ATOM 2459 O O . LYS A 1 308 ? -27.125 3.902 17.875 1 97.56 308 LYS A O 1
ATOM 2464 N N . THR A 1 309 ? -27.781 5.934 18.641 1 97.62 309 THR A N 1
ATOM 2465 C CA . THR A 1 309 ? -27.156 5.789 19.938 1 97.62 309 THR A CA 1
ATOM 2466 C C . THR A 1 309 ? -27.922 6.582 21 1 97.62 309 THR A C 1
ATOM 2468 O O . THR A 1 309 ? -28.547 7.594 20.688 1 97.62 309 THR A O 1
ATOM 2471 N N . GLU A 1 310 ? -27.844 6.035 22.156 1 97.94 310 GLU A N 1
ATOM 2472 C CA . GLU A 1 310 ? -28.422 6.723 23.312 1 97.94 310 GLU A CA 1
ATOM 2473 C C . GLU A 1 310 ? -27.328 7.164 24.297 1 97.94 310 GLU A C 1
ATOM 2475 O O . GLU A 1 310 ? -27.625 7.73 25.344 1 97.94 310 GLU A O 1
ATOM 2480 N N . ASN A 1 311 ? -26.109 6.922 23.875 1 97.88 311 ASN A N 1
ATOM 2481 C CA . ASN A 1 311 ? -24.984 7.188 24.766 1 97.88 311 ASN A CA 1
ATOM 2482 C C . ASN A 1 311 ? -24.375 8.57 24.516 1 97.88 311 ASN A C 1
ATOM 2484 O O . ASN A 1 311 ? -23.281 8.68 23.969 1 97.88 311 ASN A O 1
ATOM 2488 N N . PHE A 1 312 ? -25.047 9.578 25.062 1 98.31 312 PHE A N 1
ATOM 2489 C CA . PHE A 1 312 ? -24.625 10.969 24.938 1 98.31 312 PHE A CA 1
ATOM 2490 C C . PHE A 1 312 ? -25.406 11.852 25.906 1 98.31 312 PHE A C 1
ATOM 2492 O O . PHE A 1 312 ? -26.359 11.398 26.531 1 98.31 312 PHE A O 1
ATOM 2499 N N . LYS A 1 313 ? -24.891 13.008 26.094 1 98.12 313 LYS A N 1
ATOM 2500 C CA . LYS A 1 313 ? -25.641 14.039 26.812 1 98.12 313 LYS A CA 1
ATOM 2501 C C . LYS A 1 313 ? -25.984 15.203 25.875 1 98.12 313 LYS A C 1
ATOM 2503 O O . LYS A 1 313 ? -25.172 15.602 25.047 1 98.12 313 LYS A O 1
ATOM 2508 N N . PHE A 1 314 ? -27.219 15.719 26.047 1 97.75 314 PHE A N 1
ATOM 2509 C CA . PHE A 1 314 ? -27.719 16.75 25.141 1 97.75 314 PHE A CA 1
ATOM 2510 C C . PHE A 1 314 ? -28.344 17.906 25.922 1 97.75 314 PHE A C 1
ATOM 2512 O O . PHE A 1 314 ? -29.125 17.672 26.859 1 97.75 314 PHE A O 1
ATOM 2519 N N . GLU A 1 315 ? -27.922 19.109 25.594 1 97.5 315 GLU A N 1
ATOM 2520 C CA . GLU A 1 315 ? -28.516 20.344 26.094 1 97.5 315 GLU A CA 1
ATOM 2521 C C . GLU A 1 315 ? -29.047 21.203 24.938 1 97.5 315 GLU A C 1
ATOM 2523 O O . GLU A 1 315 ? -28.281 21.719 24.141 1 97.5 315 GLU A O 1
ATOM 2528 N N . GLY A 1 316 ? -30.344 21.375 24.844 1 96.38 316 GLY A N 1
ATOM 2529 C CA . GLY A 1 316 ? -30.953 22.172 23.797 1 96.38 316 GLY A CA 1
ATOM 2530 C C . GLY A 1 316 ? -32.281 21.625 23.344 1 96.38 316 GLY A C 1
ATOM 2531 O O . GLY A 1 316 ? -33.031 21.016 24.125 1 96.38 316 GLY A O 1
ATOM 2532 N N . LYS A 1 317 ? -32.656 21.938 22.062 1 96 317 LYS A N 1
ATOM 2533 C CA . LYS A 1 317 ? -33.906 21.469 21.453 1 96 317 LYS A CA 1
ATOM 2534 C C . LYS A 1 317 ? -33.625 20.516 20.297 1 96 317 LYS A C 1
ATOM 2536 O O . LYS A 1 317 ? -32.594 20.609 19.641 1 96 317 LYS A O 1
ATOM 2541 N N . ALA A 1 318 ? -34.594 19.641 20.188 1 96.81 318 ALA A N 1
ATOM 2542 C CA . ALA A 1 318 ? -34.438 18.672 19.094 1 96.81 318 ALA A CA 1
ATOM 2543 C C . ALA A 1 318 ? -34.25 19.375 17.766 1 96.81 318 ALA A C 1
ATOM 2545 O O . ALA A 1 318 ? -34.875 20.406 17.484 1 96.81 318 ALA A O 1
ATOM 2546 N N . PHE A 1 319 ? -33.375 18.844 16.922 1 96.81 319 PHE A N 1
ATOM 2547 C CA . PHE A 1 319 ? -33.125 19.422 15.609 1 96.81 319 PHE A CA 1
ATOM 2548 C C . PHE A 1 319 ? -32.5 18.391 14.672 1 96.81 319 PHE A C 1
ATOM 2550 O O . PHE A 1 319 ? -32.312 17.234 15.055 1 96.81 319 PHE A O 1
ATOM 2557 N N . GLU A 1 320 ? -32.344 18.766 13.438 1 97.38 320 GLU A N 1
ATOM 2558 C CA . GLU A 1 320 ? -31.734 17.938 12.414 1 97.38 320 GLU A CA 1
ATOM 2559 C C . GLU A 1 320 ? -30.719 18.734 11.594 1 97.38 320 GLU A C 1
ATOM 2561 O O . GLU A 1 320 ? -30.844 19.953 11.461 1 97.38 320 GLU A O 1
ATOM 2566 N N . PHE A 1 321 ? -29.766 18.062 11.141 1 97.62 321 PHE A N 1
ATOM 2567 C CA . PHE A 1 321 ? -28.812 18.688 10.234 1 97.62 321 PHE A CA 1
ATOM 2568 C C . PHE A 1 321 ? -28.109 17.656 9.375 1 97.62 321 PHE A C 1
ATOM 2570 O O . PHE A 1 321 ? -28.125 16.453 9.695 1 97.62 321 PHE A O 1
ATOM 2577 N N . ASP A 1 322 ? -27.562 18.109 8.266 1 97.06 322 ASP A N 1
ATOM 2578 C CA . ASP A 1 322 ? -26.766 17.281 7.375 1 97.06 322 ASP A CA 1
ATOM 2579 C C . ASP A 1 322 ? -25.297 17.734 7.383 1 97.06 322 ASP A C 1
ATOM 2581 O O . ASP A 1 322 ? -25.016 18.922 7.457 1 97.06 322 ASP A O 1
ATOM 2585 N N . ILE A 1 323 ? -24.438 16.75 7.293 1 97.38 323 ILE A N 1
ATOM 2586 C CA . ILE A 1 323 ? -23.031 17.094 7.332 1 97.38 323 ILE A CA 1
ATOM 2587 C C . ILE A 1 323 ? -22.234 16.125 6.461 1 97.38 323 ILE A C 1
ATOM 2589 O O . ILE A 1 323 ? -22.656 14.992 6.238 1 97.38 323 ILE A O 1
ATOM 2593 N N . ASN A 1 324 ? -21.156 16.625 5.918 1 95.75 324 ASN A N 1
ATOM 2594 C CA . ASN A 1 324 ? -20.25 15.789 5.145 1 95.75 324 ASN A CA 1
ATOM 2595 C C . ASN A 1 324 ? -19.469 14.836 6.047 1 95.75 324 ASN A C 1
ATOM 2597 O O . ASN A 1 324 ? -18.859 15.258 7.031 1 95.75 324 ASN A O 1
ATOM 2601 N N . TYR A 1 325 ? -19.469 13.57 5.73 1 96.25 325 TYR A N 1
ATOM 2602 C CA . TYR A 1 325 ? -18.828 12.531 6.535 1 96.25 325 TYR A CA 1
ATOM 2603 C C . TYR A 1 325 ? -17.359 12.875 6.789 1 96.25 325 TYR A C 1
ATOM 2605 O O . TYR A 1 325 ? -16.906 12.836 7.934 1 96.25 325 TYR A O 1
ATOM 2613 N N . HIS A 1 326 ? -16.641 13.219 5.777 1 95.81 326 HIS A N 1
ATOM 2614 C CA . HIS A 1 326 ? -15.203 13.461 5.902 1 95.81 326 HIS A CA 1
ATOM 2615 C C . HIS A 1 326 ? -14.922 14.672 6.785 1 95.81 326 HIS A C 1
ATOM 2617 O O . HIS A 1 326 ? -13.961 14.672 7.555 1 95.81 326 HIS A O 1
ATOM 2623 N N . PHE A 1 327 ? -15.758 15.672 6.672 1 97.06 327 PHE A N 1
ATOM 2624 C CA . PHE A 1 327 ? -15.555 16.875 7.477 1 97.06 327 PHE A CA 1
ATOM 2625 C C . PHE A 1 327 ? -15.703 16.562 8.961 1 97.06 327 PHE A C 1
ATOM 2627 O O . PHE A 1 327 ? -14.883 16.984 9.773 1 97.06 327 PHE A O 1
ATOM 2634 N N . LEU A 1 328 ? -16.703 15.82 9.234 1 98 328 LEU A N 1
ATOM 2635 C CA . LEU A 1 328 ? -16.922 15.469 10.625 1 98 328 LEU A CA 1
ATOM 2636 C C . LEU A 1 328 ? -15.82 14.531 11.133 1 98 328 LEU A C 1
ATOM 2638 O O . LEU A 1 328 ? -15.281 14.734 12.219 1 98 328 LEU A O 1
ATOM 2642 N N . LYS A 1 329 ? -15.547 13.57 10.344 1 97.62 329 LYS A N 1
ATOM 2643 C CA . LYS A 1 329 ? -14.523 12.594 10.711 1 97.62 329 LYS A CA 1
ATOM 2644 C C . LYS A 1 329 ? -13.188 13.281 10.969 1 97.62 329 LYS A C 1
ATOM 2646 O O . LYS A 1 329 ? -12.523 13.016 11.977 1 97.62 329 LYS A O 1
ATOM 2651 N N . ASP A 1 330 ? -12.781 14.109 10.062 1 97.88 330 ASP A N 1
ATOM 2652 C CA . ASP A 1 330 ? -11.539 14.859 10.219 1 97.88 330 ASP A CA 1
ATOM 2653 C C . ASP A 1 330 ? -11.555 15.695 11.492 1 97.88 330 ASP A C 1
ATOM 2655 O O . ASP A 1 330 ? -10.586 15.695 12.25 1 97.88 330 ASP A O 1
ATOM 2659 N N . ALA A 1 331 ? -12.625 16.391 11.719 1 98.44 331 ALA A N 1
ATOM 2660 C CA . ALA A 1 331 ? -12.758 17.25 12.891 1 98.44 331 ALA A CA 1
ATOM 2661 C C . ALA A 1 331 ? -12.594 16.438 14.18 1 98.44 331 ALA A C 1
ATOM 2663 O O . ALA A 1 331 ? -11.945 16.891 15.125 1 98.44 331 ALA A O 1
ATOM 2664 N N . LEU A 1 332 ? -13.156 15.281 14.141 1 98.56 332 LEU A N 1
ATOM 2665 C CA . LEU A 1 332 ? -13.133 14.43 15.328 1 98.56 332 LEU A CA 1
ATOM 2666 C C . LEU A 1 332 ? -11.758 13.812 15.523 1 98.56 332 LEU A C 1
ATOM 2668 O O . LEU A 1 332 ? -11.359 13.508 16.656 1 98.56 332 LEU A O 1
ATOM 2672 N N . SER A 1 333 ? -11.031 13.68 14.484 1 98.31 333 SER A N 1
ATOM 2673 C CA . SER A 1 333 ? -9.789 12.898 14.492 1 98.31 333 SER A CA 1
ATOM 2674 C C . SER A 1 333 ? -8.734 13.562 15.367 1 98.31 333 SER A C 1
ATOM 2676 O O . SER A 1 333 ? -7.793 12.906 15.82 1 98.31 333 SER A O 1
ATOM 2678 N N . VAL A 1 334 ? -8.844 14.82 15.695 1 98.25 334 VAL A N 1
ATOM 2679 C CA . VAL A 1 334 ? -7.773 15.531 16.391 1 98.25 334 VAL A CA 1
ATOM 2680 C C . VAL A 1 334 ? -8 15.445 17.906 1 98.25 334 VAL A C 1
ATOM 2682 O O . VAL A 1 334 ? -7.176 15.922 18.688 1 98.25 334 VAL A O 1
ATOM 2685 N N . PHE A 1 335 ? -9.078 14.812 18.266 1 98.5 335 PHE A N 1
ATOM 2686 C CA . PHE A 1 335 ? -9.43 14.734 19.672 1 98.5 335 PHE A CA 1
ATOM 2687 C C . PHE A 1 335 ? -9.398 13.289 20.156 1 98.5 335 PHE A C 1
ATOM 2689 O O . PHE A 1 335 ? -9.234 12.367 19.359 1 98.5 335 PHE A O 1
ATOM 2696 N N . GLU A 1 336 ? -9.477 13.195 21.484 1 97.94 336 GLU A N 1
ATOM 2697 C CA . GLU A 1 336 ? -9.602 11.906 22.141 1 97.94 336 GLU A CA 1
ATOM 2698 C C . GLU A 1 336 ? -10.648 11.953 23.25 1 97.94 336 GLU A C 1
ATOM 2700 O O . GLU A 1 336 ? -10.867 13.008 23.859 1 97.94 336 GLU A O 1
ATOM 2705 N N . GLY A 1 337 ? -11.227 10.82 23.5 1 97.69 337 GLY A N 1
ATOM 2706 C CA . GLY A 1 337 ? -12.156 10.727 24.625 1 97.69 337 GLY A CA 1
ATOM 2707 C C . GLY A 1 337 ? -13.43 11.531 24.422 1 97.69 337 GLY A C 1
ATOM 2708 O O . GLY A 1 337 ? -14.109 11.375 23.406 1 97.69 337 GLY A O 1
ATOM 2709 N N . ASP A 1 338 ? -13.703 12.445 25.328 1 98.44 338 ASP A N 1
ATOM 2710 C CA . ASP A 1 338 ? -14.938 13.219 25.312 1 98.44 338 ASP A CA 1
ATOM 2711 C C . ASP A 1 338 ? -14.812 14.422 24.375 1 98.44 338 ASP A C 1
ATOM 2713 O O . ASP A 1 338 ? -13.805 15.125 24.391 1 98.44 338 ASP A O 1
ATOM 2717 N N . VAL A 1 339 ? -15.836 14.594 23.641 1 98.56 339 VAL A N 1
ATOM 2718 C CA . VAL A 1 339 ? -15.883 15.742 22.75 1 98.56 339 VAL A CA 1
ATOM 2719 C C . VAL A 1 339 ? -17.156 16.531 22.984 1 98.56 339 VAL A C 1
ATOM 2721 O O . VAL A 1 339 ? -18.188 15.977 23.391 1 98.56 339 VAL A O 1
ATOM 2724 N N . LEU A 1 340 ? -17.016 17.797 22.844 1 98.62 340 LEU A N 1
ATOM 2725 C CA . LEU A 1 340 ? -18.141 18.734 22.938 1 98.62 340 LEU A CA 1
ATOM 2726 C C . LEU A 1 340 ? -18.469 19.312 21.562 1 98.62 340 LEU A C 1
ATOM 2728 O O . LEU A 1 340 ? -17.609 19.906 20.906 1 98.62 340 LEU A O 1
ATOM 2732 N N . ILE A 1 341 ? -19.672 19.047 21.125 1 98.62 341 ILE A N 1
ATOM 2733 C CA . ILE A 1 341 ? -20.141 19.578 19.844 1 98.62 341 ILE A CA 1
ATOM 2734 C C . ILE A 1 341 ? -21.156 20.688 20.078 1 98.62 341 ILE A C 1
ATOM 2736 O O . ILE A 1 341 ? -22.203 20.469 20.688 1 98.62 341 ILE A O 1
ATOM 2740 N N . LEU A 1 342 ? -20.844 21.859 19.547 1 98 342 LEU A N 1
ATOM 2741 C CA . LEU A 1 342 ? -21.656 23.047 19.766 1 98 342 LEU A CA 1
ATOM 2742 C C . LEU A 1 342 ? -22.312 23.516 18.469 1 98 342 LEU A C 1
ATOM 2744 O O . LEU A 1 342 ? -21.672 23.5 17.406 1 98 342 LEU A O 1
AT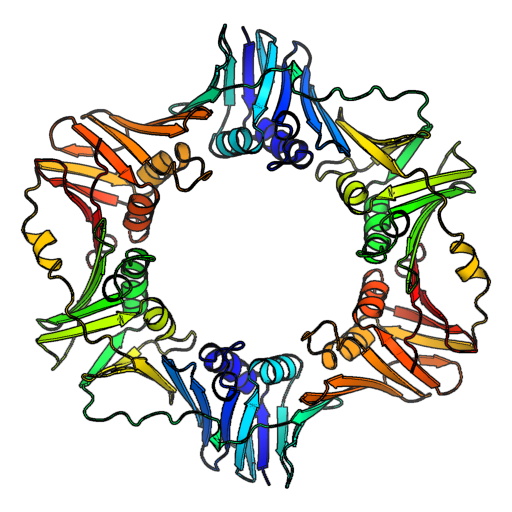OM 2748 N N . PHE A 1 343 ? -23.594 23.875 18.594 1 97.38 343 PHE A N 1
ATOM 2749 C CA . PHE A 1 343 ? -24.359 24.359 17.453 1 97.38 343 PHE A CA 1
ATOM 2750 C C . PHE A 1 343 ? -24.891 25.766 17.703 1 97.38 343 PHE A C 1
ATOM 2752 O O . PHE A 1 343 ? -25.359 26.078 18.797 1 97.38 343 PHE A O 1
ATOM 2759 N N . ASP A 1 344 ? -24.734 26.516 16.719 1 94.88 344 ASP A N 1
ATOM 2760 C CA . ASP A 1 344 ? -25.328 27.844 16.859 1 94.88 344 ASP A CA 1
ATOM 2761 C C . ASP A 1 344 ? -26.859 27.766 16.734 1 94.88 344 ASP A C 1
ATOM 2763 O O . ASP A 1 344 ? -27.406 26.719 16.422 1 94.88 344 ASP A O 1
ATOM 2767 N N . LYS A 1 345 ? -27.531 28.859 16.906 1 92.75 345 LYS A N 1
ATOM 2768 C CA . LYS A 1 345 ? -28.984 28.938 16.984 1 92.75 345 LYS A CA 1
ATOM 2769 C C . LYS A 1 345 ? -29.625 28.469 15.68 1 92.75 345 LYS A C 1
ATOM 2771 O O . LYS A 1 345 ? -30.641 27.75 15.695 1 92.75 345 LYS A O 1
ATOM 2776 N N . SER A 1 346 ? -29.078 28.828 14.602 1 92.62 346 SER A N 1
ATOM 2777 C CA . SER A 1 346 ? -29.641 28.5 13.297 1 92.62 346 SER A CA 1
ATOM 2778 C C . SER A 1 346 ? -29.047 27.219 12.75 1 92.62 346 SER A C 1
ATOM 2780 O O . SER A 1 346 ? -29.359 26.797 11.633 1 92.62 346 SER A O 1
ATOM 2782 N N . VAL A 1 347 ? -28.188 26.562 13.469 1 94.19 347 VAL A N 1
ATOM 2783 C CA . VAL A 1 347 ? -27.484 25.328 13.094 1 94.19 347 VAL A CA 1
ATOM 2784 C C . VAL A 1 347 ? -26.766 25.547 11.773 1 94.19 347 VAL A C 1
ATOM 2786 O O . VAL A 1 347 ? -26.906 24.75 10.844 1 94.19 347 VAL A O 1
ATOM 2789 N N . GLN A 1 348 ? -26.094 26.656 11.688 1 93.62 348 GLN A N 1
ATOM 2790 C CA . GLN A 1 348 ? -25.297 26.984 10.508 1 93.62 348 GLN A CA 1
ATOM 2791 C C . GLN A 1 348 ? -23.812 26.781 10.766 1 93.62 348 GLN A C 1
ATOM 2793 O O . GLN A 1 348 ? -23 26.781 9.828 1 93.62 348 GLN A O 1
ATOM 2798 N N . LYS A 1 349 ? -23.5 26.688 12.008 1 95.19 349 LYS A N 1
ATOM 2799 C CA . LYS A 1 349 ? -22.125 26.453 12.43 1 95.19 349 LYS A CA 1
ATOM 2800 C C . LYS A 1 349 ? -22.047 25.344 13.477 1 95.19 349 LYS A C 1
ATOM 2802 O O . LYS A 1 349 ? -22.812 25.328 14.438 1 95.19 349 LYS A O 1
ATOM 2807 N N . ILE A 1 350 ? -21.141 24.406 13.219 1 97.5 350 ILE A N 1
ATOM 2808 C CA . ILE A 1 350 ? -20.859 23.328 14.164 1 97.5 350 ILE A CA 1
ATOM 2809 C C . ILE A 1 350 ? -19.438 23.438 14.672 1 97.5 350 ILE A C 1
ATOM 2811 O O . ILE A 1 350 ? -18.484 23.328 13.898 1 97.5 350 ILE A O 1
ATOM 2815 N N . LEU A 1 351 ? -19.297 23.656 15.93 1 98.06 351 LEU A N 1
ATOM 2816 C CA . LEU A 1 351 ? -17.984 23.75 16.547 1 98.06 351 LEU A CA 1
ATOM 2817 C C . LEU A 1 351 ? -17.688 22.516 17.391 1 98.06 351 LEU A C 1
ATOM 2819 O O . LEU A 1 351 ? -18.469 22.172 18.281 1 98.06 351 LEU A O 1
ATOM 2823 N N . VAL A 1 352 ? -16.625 21.844 17.094 1 98.56 352 VAL A N 1
ATOM 2824 C CA . VAL A 1 352 ? -16.203 20.672 17.859 1 98.56 352 VAL A CA 1
ATOM 2825 C C . VAL A 1 352 ? -14.961 21.016 18.688 1 98.56 352 VAL A C 1
ATOM 2827 O O . VAL A 1 352 ? -13.969 21.5 18.141 1 98.56 352 VAL A O 1
ATOM 2830 N N . VAL A 1 353 ? -14.969 20.781 20 1 98.12 353 VAL A N 1
ATOM 2831 C CA . VAL A 1 353 ? -13.852 21.031 20.906 1 98.12 353 VAL A CA 1
ATOM 2832 C C . VAL A 1 353 ? -13.734 19.875 21.906 1 98.12 353 VAL A C 1
ATOM 2834 O O . VAL A 1 353 ? -14.664 19.078 22.062 1 98.12 353 VAL A O 1
ATOM 2837 N N . SER A 1 354 ? -12.633 19.781 22.516 1 98.5 354 SER A N 1
ATOM 2838 C CA . SER A 1 354 ? -12.391 18.75 23.531 1 98.5 354 SER A CA 1
ATOM 2839 C C . SER A 1 354 ? -11.266 19.172 24.469 1 98.5 354 SER A C 1
ATOM 2841 O O . SER A 1 354 ? -10.328 19.844 24.062 1 98.5 354 SER A O 1
ATOM 2843 N N . ASP A 1 355 ? -11.344 18.703 25.703 1 97.94 355 ASP A N 1
ATOM 2844 C CA . ASP A 1 355 ? -10.289 18.938 26.672 1 97.94 355 ASP A CA 1
ATOM 2845 C C . ASP A 1 355 ? -9.031 18.141 26.328 1 97.94 355 ASP A C 1
ATOM 2847 O O . ASP A 1 355 ? -7.945 18.453 26.828 1 97.94 355 ASP A O 1
ATOM 2851 N N . SER A 1 356 ? -9.18 17.125 25.547 1 98.12 356 SER A N 1
ATOM 2852 C CA . SER A 1 356 ? -8.039 16.312 25.172 1 98.12 356 SER A CA 1
ATOM 2853 C C . SER A 1 356 ? -7.051 17.094 24.312 1 98.12 356 SER A C 1
ATOM 2855 O O . SER A 1 356 ? -5.887 16.703 24.172 1 98.12 356 SER A O 1
ATOM 2857 N N . ASN A 1 357 ? -7.488 18.125 23.703 1 98.19 357 ASN A N 1
ATOM 2858 C CA . ASN A 1 357 ? -6.719 19.016 22.828 1 98.19 357 ASN A CA 1
ATOM 2859 C C . ASN A 1 357 ? -7.293 20.422 22.828 1 98.19 357 ASN A C 1
ATOM 2861 O O . ASN A 1 357 ? -7.906 20.844 21.844 1 98.19 357 ASN A O 1
ATOM 2865 N N . LYS A 1 358 ? -7.02 21.188 23.812 1 97.62 358 LYS A N 1
ATOM 2866 C CA . LYS A 1 358 ? -7.629 22.484 24.078 1 97.62 358 LYS A CA 1
ATOM 2867 C C . LYS A 1 358 ? -7.148 23.516 23.062 1 97.62 358 LYS A C 1
ATOM 2869 O O . LYS A 1 358 ? -7.789 24.562 22.891 1 97.62 358 LYS A O 1
ATOM 2874 N N . GLU A 1 359 ? -6.02 23.203 22.469 1 97.5 359 GLU A N 1
ATOM 2875 C CA . GLU A 1 359 ? -5.414 24.141 21.531 1 97.5 359 GLU A CA 1
ATOM 2876 C C . GLU A 1 359 ? -6.098 24.078 20.156 1 97.5 359 GLU A C 1
ATOM 2878 O O . GLU A 1 359 ? -5.879 24.938 19.312 1 97.5 359 GLU A O 1
ATOM 2883 N N . SER A 1 360 ? -6.949 23.094 19.969 1 98.12 360 SER A N 1
ATOM 2884 C CA . SER A 1 360 ? -7.57 22.891 18.672 1 98.12 360 SER A CA 1
ATOM 2885 C C . SER A 1 360 ? -9.055 23.219 18.703 1 98.12 360 SER A C 1
ATOM 2887 O O . SER A 1 360 ? -9.742 22.938 19.688 1 98.12 360 SER A O 1
ATOM 2889 N N . LYS A 1 361 ? -9.508 23.828 17.672 1 98 361 LYS A N 1
ATOM 2890 C CA . LYS A 1 361 ? -10.914 24.094 17.406 1 98 361 LYS A CA 1
ATOM 2891 C C . LYS A 1 361 ? -11.281 23.703 15.969 1 98 361 LYS A C 1
ATOM 2893 O O . LYS A 1 361 ? -10.562 24.047 15.031 1 98 361 LYS A O 1
ATOM 2898 N N . GLN A 1 362 ? -12.383 22.984 15.812 1 98.38 362 GLN A N 1
ATOM 2899 C CA . GLN A 1 362 ? -12.836 22.531 14.5 1 98.38 362 GLN A CA 1
ATOM 2900 C C . GLN A 1 362 ? -14.234 23.062 14.195 1 98.38 362 GLN A C 1
ATOM 2902 O O . GLN A 1 362 ? -15.188 22.766 14.914 1 98.38 362 GLN A O 1
ATOM 2907 N N . LEU A 1 363 ? -14.289 23.828 13.18 1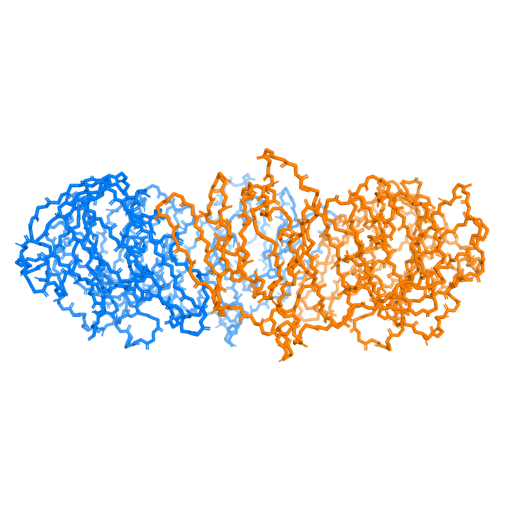 97.62 363 LEU A N 1
ATOM 2908 C CA . LEU A 1 363 ? -15.562 24.375 12.742 1 97.62 363 LEU A CA 1
ATOM 2909 C C . LEU A 1 363 ? -16 23.75 11.422 1 97.62 363 LEU A C 1
ATOM 2911 O O . LEU A 1 363 ? -15.211 23.656 10.484 1 97.62 363 LEU A O 1
ATOM 2915 N N . VAL A 1 364 ? -17.266 23.266 11.367 1 97.31 364 VAL A N 1
ATOM 2916 C CA . VAL A 1 364 ? -17.797 22.641 10.164 1 97.31 364 VAL A CA 1
ATOM 2917 C C . VAL A 1 364 ? -19.156 23.25 9.812 1 97.31 364 VAL A C 1
ATOM 2919 O O . VAL A 1 364 ? -19.984 23.469 10.695 1 97.31 364 VAL A O 1
ATOM 2922 N N . THR A 1 365 ? -19.328 23.531 8.617 1 95.75 365 THR A N 1
ATOM 2923 C CA . THR A 1 365 ? -20.609 24.031 8.148 1 95.75 365 THR A CA 1
ATOM 2924 C C . THR A 1 365 ? -21.516 22.875 7.711 1 95.75 365 THR A C 1
ATOM 2926 O O . THR A 1 365 ? -21.125 22.062 6.883 1 95.75 365 THR A O 1
ATOM 2929 N N . PRO A 1 366 ? -22.75 22.812 8.25 1 96.38 366 PRO A N 1
ATOM 2930 C CA . PRO A 1 366 ? -23.688 21.797 7.781 1 96.38 366 PRO A CA 1
ATOM 2931 C C . PRO A 1 366 ? -24.016 21.922 6.301 1 96.38 366 PRO A C 1
ATOM 2933 O O . PRO A 1 366 ? -23.875 23.016 5.727 1 96.38 366 PRO A O 1
ATOM 2936 N N . MET A 1 367 ? -24.406 20.812 5.777 1 94.62 367 MET A N 1
ATOM 2937 C CA . MET A 1 367 ? -24.859 20.828 4.387 1 94.62 367 MET A CA 1
ATOM 2938 C C . MET A 1 367 ? -26.281 21.359 4.273 1 94.62 367 MET A C 1
ATOM 2940 O O . MET A 1 367 ? -27.094 21.172 5.188 1 94.62 367 MET A O 1
ATOM 2944 N N . ARG A 1 368 ? -26.516 22 3.145 1 86.62 368 ARG A N 1
ATOM 2945 C CA . ARG A 1 368 ? -27.859 22.547 2.932 1 86.62 368 ARG A CA 1
ATOM 2946 C C . ARG A 1 368 ? -28.844 21.438 2.562 1 86.62 368 ARG A C 1
ATOM 2948 O O . ARG A 1 368 ? -28.5 20.531 1.799 1 86.62 368 ARG A O 1
ATOM 2955 N N . ARG A 1 369 ? -29.906 21.438 3.23 1 76.69 369 ARG A N 1
ATOM 2956 C CA . ARG A 1 369 ? -30.984 20.469 2.975 1 76.69 369 ARG A CA 1
ATOM 2957 C C . ARG A 1 369 ? -31.891 20.969 1.855 1 76.69 369 ARG A C 1
ATOM 2959 O O . ARG A 1 369 ? -32.062 22.172 1.655 1 76.69 369 ARG A O 1
ATOM 2966 N N . MET B 1 1 ? -41.469 -13.977 0.552 1 85.25 1 MET B N 1
ATOM 2967 C CA . MET B 1 1 ? -40.844 -13.438 1.76 1 85.25 1 MET B CA 1
ATOM 2968 C C . MET B 1 1 ? -39.625 -14.258 2.156 1 85.25 1 MET B C 1
ATOM 2970 O O . MET B 1 1 ? -39.562 -15.477 1.945 1 85.25 1 MET B O 1
ATOM 2974 N N . MET B 1 2 ? -38.469 -13.648 2.475 1 93.5 2 MET B N 1
ATOM 2975 C CA . MET B 1 2 ? -37.25 -14.312 2.939 1 93.5 2 MET B CA 1
ATOM 2976 C C . MET B 1 2 ? -36.781 -13.727 4.266 1 93.5 2 MET B C 1
ATOM 2978 O O . MET B 1 2 ? -36.812 -12.508 4.461 1 93.5 2 MET B O 1
ATOM 2982 N N . LYS B 1 3 ? -36.406 -14.688 5.223 1 96.62 3 LYS B N 1
ATOM 2983 C CA . LYS B 1 3 ? -35.875 -14.227 6.504 1 96.62 3 LYS B CA 1
ATOM 2984 C C . LYS B 1 3 ? -34.812 -15.18 7.027 1 96.62 3 LYS B C 1
ATOM 2986 O O . LYS B 1 3 ? -35.062 -16.359 7.234 1 96.62 3 LYS B O 1
ATOM 2991 N N . LEU B 1 4 ? -33.625 -14.672 7.285 1 97.38 4 LEU B N 1
ATOM 2992 C CA . LEU B 1 4 ? -32.438 -15.438 7.66 1 97.38 4 LEU B CA 1
ATOM 2993 C C . LEU B 1 4 ? -31.703 -14.773 8.82 1 97.38 4 LEU B C 1
ATOM 2995 O O . LEU B 1 4 ? -31.531 -13.555 8.828 1 97.38 4 LEU B O 1
ATOM 2999 N N . HIS B 1 5 ? -31.406 -15.5 9.844 1 97.56 5 HIS B N 1
ATOM 3000 C CA . HIS B 1 5 ? -30.5 -15.094 10.922 1 97.56 5 HIS B CA 1
ATOM 3001 C C . HIS B 1 5 ? -29.156 -15.789 10.805 1 97.56 5 HIS B C 1
ATOM 3003 O O . HIS B 1 5 ? -29.094 -17.016 10.773 1 97.56 5 HIS B O 1
ATOM 3009 N N . ILE B 1 6 ? -28.109 -15.062 10.766 1 98 6 ILE B N 1
ATOM 3010 C CA . ILE B 1 6 ? -26.812 -15.664 10.531 1 98 6 ILE B CA 1
ATOM 3011 C C . ILE B 1 6 ? -25.75 -14.922 11.336 1 98 6 ILE B C 1
ATOM 3013 O O . ILE B 1 6 ? -25.766 -13.695 11.414 1 98 6 ILE B O 1
ATOM 3017 N N . LYS B 1 7 ? -24.828 -15.664 11.852 1 97.75 7 LYS B N 1
ATOM 3018 C CA . LYS B 1 7 ? -23.734 -15.055 12.594 1 97.75 7 LYS B CA 1
ATOM 3019 C C . LYS B 1 7 ? -22.828 -14.227 11.672 1 97.75 7 LYS B C 1
ATOM 3021 O O . LYS B 1 7 ? -22.469 -14.68 10.586 1 97.75 7 LYS B O 1
ATOM 3026 N N . LYS B 1 8 ? -22.438 -13.102 12.133 1 97.12 8 LYS B N 1
ATOM 3027 C CA . LYS B 1 8 ? -21.641 -12.141 11.375 1 97.12 8 LYS B CA 1
ATOM 3028 C C . LYS B 1 8 ? -20.344 -12.773 10.875 1 97.12 8 LYS B C 1
ATOM 3030 O O . LYS B 1 8 ? -19.984 -12.633 9.703 1 97.12 8 LYS B O 1
ATOM 3035 N N . GLN B 1 9 ? -19.656 -13.469 11.758 1 97.19 9 GLN B N 1
ATOM 3036 C CA . GLN B 1 9 ? -18.359 -14.039 11.422 1 97.19 9 GLN B CA 1
ATOM 3037 C C . GLN B 1 9 ? -18.469 -15.008 10.242 1 97.19 9 GLN B C 1
ATOM 3039 O O . GLN B 1 9 ? -17.656 -14.961 9.32 1 97.19 9 GLN B O 1
ATOM 3044 N N . ILE B 1 10 ? -19.453 -15.82 10.281 1 96.94 10 ILE B N 1
ATOM 3045 C CA . ILE B 1 10 ? -19.656 -16.812 9.234 1 96.94 10 ILE B CA 1
ATOM 3046 C C . ILE B 1 10 ? -19.984 -16.125 7.914 1 96.94 10 ILE B C 1
ATOM 3048 O O . ILE B 1 10 ? -19.406 -16.453 6.879 1 96.94 10 ILE B O 1
ATOM 3052 N N . LEU B 1 11 ? -20.891 -15.188 8 1 98.19 11 LEU B N 1
ATOM 3053 C CA . LEU B 1 11 ? -21.312 -14.469 6.801 1 98.19 11 LEU B CA 1
ATOM 3054 C C . LEU B 1 11 ? -20.156 -13.656 6.23 1 98.19 11 LEU B C 1
ATOM 3056 O O . LEU B 1 11 ? -19.922 -13.672 5.02 1 98.19 11 LEU B O 1
ATOM 3060 N N . ASP B 1 12 ? -19.469 -13.016 7.051 1 98 12 ASP B N 1
ATOM 3061 C CA . ASP B 1 12 ? -18.344 -12.188 6.656 1 98 12 ASP B CA 1
ATOM 3062 C C . ASP B 1 12 ? -17.266 -13.016 5.961 1 98 12 ASP B C 1
ATOM 3064 O O . ASP B 1 12 ? -16.797 -12.648 4.879 1 98 12 ASP B O 1
ATOM 3068 N N . GLU B 1 13 ? -16.875 -14.102 6.52 1 97.31 13 GLU B N 1
ATOM 3069 C CA . GLU B 1 13 ? -15.852 -14.969 5.941 1 97.31 13 GLU B CA 1
ATOM 3070 C C . GLU B 1 13 ? -16.297 -15.516 4.586 1 97.31 13 GLU B C 1
ATOM 3072 O O . GLU B 1 13 ? -15.492 -15.602 3.654 1 97.31 13 GLU B O 1
ATOM 3077 N N . THR B 1 14 ? -17.547 -15.891 4.547 1 97.88 14 THR B N 1
ATOM 3078 C CA . THR B 1 14 ? -18.078 -16.422 3.299 1 97.88 14 THR B CA 1
ATOM 3079 C C . THR B 1 14 ? -18.047 -15.359 2.201 1 97.88 14 THR B C 1
ATOM 3081 O O . THR B 1 14 ? -17.625 -15.641 1.077 1 97.88 14 THR B O 1
ATOM 3084 N N . LEU B 1 15 ? -18.422 -14.18 2.588 1 98.44 15 LEU B N 1
ATOM 3085 C CA . LEU B 1 15 ? -18.469 -13.094 1.613 1 98.44 15 LEU B CA 1
ATOM 3086 C C . LEU B 1 15 ? -17.047 -12.711 1.173 1 98.44 15 LEU B C 1
ATOM 3088 O O . LEU B 1 15 ? -16.844 -12.328 0.02 1 98.44 15 LEU B O 1
ATOM 3092 N N . GLU B 1 16 ? -16.094 -12.797 2.051 1 97.88 16 GLU B N 1
ATOM 3093 C CA . GLU B 1 16 ? -14.703 -12.523 1.705 1 97.88 16 GLU B CA 1
ATOM 3094 C C . GLU B 1 16 ? -14.211 -13.469 0.61 1 97.88 16 GLU B C 1
ATOM 3096 O O . GLU B 1 16 ? -13.461 -13.062 -0.279 1 97.88 16 GLU B O 1
ATOM 3101 N N . ILE B 1 17 ? -14.664 -14.625 0.663 1 97.75 17 ILE B N 1
ATOM 3102 C CA . ILE B 1 17 ? -14.227 -15.633 -0.293 1 97.75 17 ILE B CA 1
ATOM 3103 C C . ILE B 1 17 ? -15 -15.477 -1.602 1 97.75 17 ILE B C 1
ATOM 3105 O O . ILE B 1 17 ? -14.398 -15.328 -2.67 1 97.75 17 ILE B O 1
ATOM 3109 N N . VAL B 1 18 ? -16.281 -15.391 -1.522 1 98.44 18 VAL B N 1
ATOM 3110 C CA . VAL B 1 18 ? -17.172 -15.461 -2.686 1 98.44 18 VAL B CA 1
ATOM 3111 C C . VAL B 1 18 ? -17.031 -14.18 -3.508 1 98.44 18 VAL B C 1
ATOM 3113 O O . VAL B 1 18 ? -17.078 -14.219 -4.742 1 98.44 18 VAL B O 1
ATOM 3116 N N . SER B 1 19 ? -16.844 -13.086 -2.857 1 98.12 19 SER B N 1
ATOM 3117 C CA . SER B 1 19 ? -16.812 -11.805 -3.555 1 98.12 19 SER B CA 1
ATOM 3118 C C . SER B 1 19 ? -15.586 -11.703 -4.461 1 98.12 19 SER B C 1
ATOM 3120 O O . SER B 1 19 ? -15.562 -10.891 -5.391 1 98.12 19 SER B O 1
ATOM 3122 N N . LYS B 1 20 ? -14.578 -12.453 -4.242 1 97.31 20 LYS B N 1
ATOM 3123 C CA . LYS B 1 20 ? -13.367 -12.445 -5.055 1 97.31 20 LYS B CA 1
ATOM 3124 C C . LYS B 1 20 ? -13.656 -12.906 -6.484 1 97.31 20 LYS B C 1
ATOM 3126 O O . LYS B 1 20 ? -12.875 -12.648 -7.395 1 97.31 20 LYS B O 1
ATOM 3131 N N . TYR B 1 21 ? -14.758 -13.516 -6.715 1 97.88 21 TYR B N 1
ATOM 3132 C CA . TYR B 1 21 ? -15.062 -14.102 -8.016 1 97.88 21 TYR B CA 1
ATOM 3133 C C . TYR B 1 21 ? -16.031 -13.227 -8.797 1 97.88 21 TYR B C 1
ATOM 3135 O O . TYR B 1 21 ? -16.516 -13.617 -9.859 1 97.88 21 TYR B O 1
ATOM 3143 N N . THR B 1 22 ? -16.297 -12.031 -8.227 1 98 22 THR B N 1
ATOM 3144 C CA . THR B 1 22 ? -17.094 -11.031 -8.938 1 98 22 THR B CA 1
ATOM 3145 C C . THR B 1 22 ? -16.188 -10.055 -9.68 1 98 22 THR B C 1
ATOM 3147 O O . THR B 1 22 ? -14.969 -10.078 -9.508 1 98 22 THR B O 1
ATOM 3150 N N . ASP B 1 23 ? -16.766 -9.297 -10.523 1 97 23 ASP B N 1
ATOM 3151 C CA . ASP B 1 23 ? -16.109 -8.188 -11.219 1 97 23 ASP B CA 1
ATOM 3152 C C . ASP B 1 23 ? -16.828 -6.871 -10.953 1 97 23 ASP B C 1
ATOM 3154 O O . ASP B 1 23 ? -17.844 -6.562 -11.594 1 97 23 ASP B O 1
ATOM 3158 N N . PRO B 1 24 ? -16.281 -6.102 -10.086 1 94.44 24 PRO B N 1
ATOM 3159 C CA . PRO B 1 24 ? -17 -4.914 -9.617 1 94.44 24 PRO B CA 1
ATOM 3160 C C . PRO B 1 24 ? -17.219 -3.885 -10.727 1 94.44 24 PRO B C 1
ATOM 3162 O O . PRO B 1 24 ? -18.078 -3.004 -10.602 1 94.44 24 PRO B O 1
ATOM 3165 N N . ILE B 1 25 ? -16.547 -3.926 -11.852 1 94.06 25 ILE B N 1
ATOM 3166 C CA . ILE B 1 25 ? -16.656 -2.885 -12.867 1 94.06 25 ILE B CA 1
ATOM 3167 C C . ILE B 1 25 ? -17.219 -3.479 -14.156 1 94.06 25 ILE B C 1
ATOM 3169 O O . ILE B 1 25 ? -17.172 -2.838 -15.211 1 94.06 25 ILE B O 1
ATOM 3173 N N . ASN B 1 26 ? -17.75 -4.688 -14.109 1 94.44 26 ASN B N 1
ATOM 3174 C CA . ASN B 1 26 ? -18.281 -5.316 -15.312 1 94.44 26 ASN B CA 1
ATOM 3175 C C . ASN B 1 26 ? -19.516 -4.586 -15.828 1 94.44 26 ASN B C 1
ATOM 3177 O O . ASN B 1 26 ? -20.328 -4.098 -15.039 1 94.44 26 ASN B O 1
ATOM 3181 N N . SER B 1 27 ? -19.672 -4.547 -17.156 1 93.69 27 SER B N 1
ATOM 3182 C CA . SER B 1 27 ? -20.828 -3.898 -17.75 1 93.69 27 SER B CA 1
ATOM 3183 C C . SER B 1 27 ? -22.109 -4.691 -17.484 1 93.69 27 SER B C 1
ATOM 3185 O O . SER B 1 27 ? -23.188 -4.117 -17.391 1 93.69 27 SER B O 1
ATOM 3187 N N . LEU B 1 28 ? -21.953 -5.969 -17.438 1 93.88 28 LEU B N 1
ATOM 3188 C CA . LEU B 1 28 ? -23.094 -6.797 -17.047 1 93.88 28 LEU B CA 1
ATOM 3189 C C . LEU B 1 28 ? -23.234 -6.863 -15.531 1 93.88 28 LEU B C 1
ATOM 3191 O O . LEU B 1 28 ? -22.406 -7.477 -14.852 1 93.88 28 LEU B O 1
ATOM 3195 N N . TYR B 1 29 ? -24.234 -6.344 -15.047 1 92.56 29 TYR B N 1
ATOM 3196 C CA . TYR B 1 29 ? -24.406 -6.086 -13.625 1 92.56 29 TYR B CA 1
ATOM 3197 C C . TYR B 1 29 ? -24.422 -7.387 -12.836 1 92.56 29 TYR B C 1
ATOM 3199 O O . TYR B 1 29 ? -24 -7.422 -11.68 1 92.56 29 TYR B O 1
ATOM 3207 N N . GLY B 1 30 ? -24.938 -8.43 -13.43 1 96.38 30 GLY B N 1
ATOM 3208 C CA . GLY B 1 30 ? -24.984 -9.719 -12.75 1 96.38 30 GLY B CA 1
ATOM 3209 C C . GLY B 1 30 ? -23.609 -10.18 -12.273 1 96.38 30 GLY B C 1
ATOM 3210 O O . GLY B 1 30 ? -23.516 -10.883 -11.266 1 96.38 30 GLY B O 1
ATOM 3211 N N . PHE B 1 31 ? -22.562 -9.766 -12.938 1 97.69 31 PHE B N 1
ATOM 3212 C CA . PHE B 1 31 ? -21.203 -10.18 -12.602 1 97.69 31 PHE B CA 1
ATOM 3213 C C . PHE B 1 31 ? -20.672 -9.383 -11.422 1 97.69 31 PHE B C 1
ATOM 3215 O O . PHE B 1 31 ? -19.641 -9.734 -10.852 1 97.69 31 PHE B O 1
ATOM 3222 N N . ARG B 1 32 ? -21.391 -8.375 -11.031 1 97.38 32 ARG B N 1
ATOM 3223 C CA . ARG B 1 32 ? -21.016 -7.559 -9.891 1 97.38 32 ARG B CA 1
ATOM 3224 C C . ARG B 1 32 ? -21.672 -8.062 -8.609 1 97.38 32 ARG B C 1
ATOM 3226 O O . ARG B 1 32 ? -21.391 -7.566 -7.52 1 97.38 32 ARG B O 1
ATOM 3233 N N . CYS B 1 33 ? -22.516 -9.062 -8.75 1 98.25 33 CYS B N 1
ATOM 3234 C CA . CYS B 1 33 ? -23.422 -9.422 -7.672 1 98.25 33 CYS B CA 1
ATOM 3235 C C . CYS B 1 33 ? -23.141 -10.828 -7.164 1 98.25 33 CYS B C 1
ATOM 3237 O O . CYS B 1 33 ? -22.375 -11.57 -7.773 1 98.25 33 CYS B O 1
ATOM 3239 N N . ILE B 1 34 ? -23.703 -11.117 -6.047 1 98.62 34 ILE B N 1
ATOM 3240 C CA . ILE B 1 34 ? -23.75 -12.453 -5.465 1 98.62 34 ILE B CA 1
ATOM 3241 C C . ILE B 1 34 ? -25.188 -12.953 -5.422 1 98.62 34 ILE B C 1
ATOM 3243 O O . ILE B 1 34 ? -26.078 -12.242 -4.953 1 98.62 34 ILE B O 1
ATOM 3247 N N . LEU B 1 35 ? -25.438 -14.117 -5.992 1 98.5 35 LEU B N 1
ATOM 3248 C CA . LEU B 1 35 ? -26.734 -14.789 -5.871 1 98.5 35 LEU B CA 1
ATOM 3249 C C . LEU B 1 35 ? -26.797 -15.609 -4.59 1 98.5 35 LEU B C 1
ATOM 3251 O O . LEU B 1 35 ? -25.969 -16.484 -4.359 1 98.5 35 LEU B O 1
ATOM 3255 N N . ILE B 1 36 ? -27.766 -15.312 -3.752 1 98.44 36 ILE B N 1
ATOM 3256 C CA . ILE B 1 36 ? -27.906 -16.016 -2.48 1 98.44 36 ILE B CA 1
ATOM 3257 C C . ILE B 1 36 ? -29.234 -16.75 -2.445 1 98.44 36 ILE B C 1
ATOM 3259 O O . ILE B 1 36 ? -30.297 -16.141 -2.584 1 98.44 36 ILE B O 1
ATOM 3263 N N . LYS B 1 37 ? -29.156 -18.016 -2.326 1 97.94 37 LYS B N 1
ATOM 3264 C CA . LYS B 1 37 ? -30.344 -18.875 -2.184 1 97.94 37 LYS B CA 1
ATOM 3265 C C . LYS B 1 37 ? -30.453 -19.422 -0.761 1 97.94 37 LYS B C 1
ATOM 3267 O O . LYS B 1 37 ? -29.562 -20.109 -0.278 1 97.94 37 LYS B O 1
ATOM 3272 N N . VAL B 1 38 ? -31.562 -19.062 -0.115 1 98 38 VAL B N 1
ATOM 3273 C CA . VAL B 1 38 ? -31.828 -19.469 1.262 1 98 38 VAL B CA 1
ATOM 3274 C C . VAL B 1 38 ? -32.875 -20.594 1.283 1 98 38 VAL B C 1
ATOM 3276 O O . VAL B 1 38 ? -34.031 -20.359 1.004 1 98 38 VAL B O 1
ATOM 3279 N N . ASP B 1 39 ? -32.344 -21.75 1.603 1 96.94 39 ASP B N 1
ATOM 3280 C CA . ASP B 1 39 ? -33.219 -22.906 1.763 1 96.94 39 ASP B CA 1
ATOM 3281 C C . ASP B 1 39 ? -33.188 -23.422 3.199 1 96.94 39 ASP B C 1
ATOM 3283 O O . ASP B 1 39 ? -32.438 -22.938 4.023 1 96.94 39 ASP B O 1
ATOM 3287 N N . ASN B 1 40 ? -34.062 -24.406 3.477 1 95.31 40 ASN B N 1
ATOM 3288 C CA . ASN B 1 40 ? -34.188 -24.922 4.836 1 95.31 40 ASN B CA 1
ATOM 3289 C C . ASN B 1 40 ? -32.938 -25.703 5.242 1 95.31 40 ASN B C 1
ATOM 3291 O O . ASN B 1 40 ? -32.594 -25.75 6.426 1 95.31 40 ASN B O 1
ATOM 3295 N N . GLU B 1 41 ? -32.281 -26.219 4.328 1 95.12 41 GLU B N 1
ATOM 3296 C CA . GLU B 1 41 ? -31.125 -27.078 4.629 1 95.12 41 GLU B CA 1
ATOM 3297 C C . GLU B 1 41 ? -29.812 -26.328 4.434 1 95.12 41 GLU B C 1
ATOM 3299 O O . GLU B 1 41 ? -28.844 -26.578 5.148 1 95.12 41 GLU B O 1
ATOM 3304 N N . LYS B 1 42 ? -29.812 -25.438 3.387 1 96.88 42 LYS B N 1
ATOM 3305 C CA . LYS B 1 42 ? -28.562 -24.781 3.035 1 96.88 42 LYS B CA 1
ATOM 3306 C C . LYS B 1 42 ? -28.797 -23.344 2.59 1 96.88 42 LYS B C 1
ATOM 3308 O O . LYS B 1 42 ? -29.859 -23.016 2.043 1 96.88 42 LYS B O 1
ATOM 3313 N N . VAL B 1 43 ? -27.844 -22.5 2.867 1 98.06 43 VAL B N 1
ATOM 3314 C CA . VAL B 1 43 ? -27.734 -21.188 2.246 1 98.06 43 VAL B CA 1
ATOM 3315 C C . VAL B 1 43 ? -26.594 -21.203 1.225 1 98.06 43 VAL B C 1
ATOM 3317 O O . VAL B 1 43 ? -25.453 -21.469 1.57 1 98.06 43 VAL B O 1
ATOM 3320 N N . THR B 1 44 ? -26.922 -20.922 -0.04 1 98.31 44 THR B N 1
ATOM 3321 C CA . THR B 1 44 ? -25.938 -21.047 -1.119 1 98.31 44 THR B CA 1
ATOM 3322 C C . THR B 1 44 ? -25.578 -19.672 -1.674 1 98.31 44 THR B C 1
ATOM 3324 O O . THR B 1 44 ? -26.453 -18.859 -1.973 1 98.31 44 THR B O 1
ATOM 3327 N N . PHE B 1 45 ? -24.328 -19.438 -1.778 1 98.69 45 PHE B N 1
ATOM 3328 C CA . PHE B 1 45 ? -23.766 -18.219 -2.355 1 98.69 45 PHE B CA 1
ATOM 3329 C C . PHE B 1 45 ? -23.094 -18.516 -3.689 1 98.69 45 PHE B C 1
ATOM 3331 O O . PHE B 1 45 ? -22.234 -19.391 -3.775 1 98.69 45 PHE B O 1
ATOM 3338 N N . SER B 1 46 ? -23.453 -17.781 -4.738 1 98.56 46 SER B N 1
ATOM 3339 C CA . SER B 1 46 ? -22.875 -17.969 -6.062 1 98.56 46 SER B CA 1
ATOM 3340 C C . SER B 1 46 ? -22.375 -16.656 -6.645 1 98.56 46 SER B C 1
ATOM 3342 O O . SER B 1 46 ? -23.062 -15.633 -6.535 1 98.56 46 SER B O 1
ATOM 3344 N N . ALA B 1 47 ? -21.266 -16.641 -7.219 1 98.38 47 ALA B N 1
ATOM 3345 C CA . ALA B 1 47 ? -20.688 -15.477 -7.891 1 98.38 47 ALA B CA 1
ATOM 3346 C C . ALA B 1 47 ? -19.891 -15.898 -9.125 1 98.38 47 ALA B C 1
ATOM 3348 O O . ALA B 1 47 ? -19.438 -17.047 -9.219 1 98.38 47 ALA B O 1
ATOM 3349 N N . SER B 1 48 ? -19.781 -15.031 -10.07 1 97.62 48 SER B N 1
ATOM 3350 C CA . SER B 1 48 ? -19.047 -15.273 -11.305 1 97.62 48 SER B CA 1
ATOM 3351 C C . SER B 1 48 ? -18.578 -13.961 -11.93 1 97.62 48 SER B C 1
ATOM 3353 O O . SER B 1 48 ? -19.25 -12.938 -11.812 1 97.62 48 SER B O 1
ATOM 3355 N N . ASN B 1 49 ? -17.422 -14.016 -12.562 1 96.31 49 ASN B N 1
ATOM 3356 C CA . ASN B 1 49 ? -16.984 -12.859 -13.328 1 96.31 49 ASN B CA 1
ATOM 3357 C C . ASN B 1 49 ? -17.031 -13.133 -14.836 1 96.31 49 ASN B C 1
ATOM 3359 O O . ASN B 1 49 ? -16.422 -12.406 -15.617 1 96.31 49 ASN B O 1
ATOM 3363 N N . GLY B 1 50 ? -17.688 -14.203 -15.188 1 94.44 50 GLY B N 1
ATOM 3364 C CA . GLY B 1 50 ? -17.812 -14.555 -16.594 1 94.44 50 GLY B CA 1
ATOM 3365 C C . GLY B 1 50 ? -16.797 -15.602 -17.031 1 94.44 50 GLY B C 1
ATOM 3366 O O . GLY B 1 50 ? -17 -16.281 -18.047 1 94.44 50 GLY B O 1
ATOM 3367 N N . VAL B 1 51 ? -15.68 -15.766 -16.344 1 93.75 51 VAL B N 1
ATOM 3368 C CA . VAL B 1 51 ? -14.633 -16.719 -16.688 1 93.75 51 VAL B CA 1
ATOM 3369 C C . VAL B 1 51 ? -14.5 -17.766 -15.594 1 93.75 51 VAL B C 1
ATOM 3371 O O . VAL B 1 51 ? -14.445 -18.969 -15.875 1 93.75 51 VAL B O 1
ATOM 3374 N N . ILE B 1 52 ? -14.5 -17.297 -14.367 1 96.56 52 ILE B N 1
ATOM 3375 C CA . ILE B 1 52 ? -14.422 -18.172 -13.203 1 96.56 52 ILE B CA 1
ATOM 3376 C C . ILE B 1 52 ? -15.641 -17.969 -12.312 1 96.56 52 ILE B C 1
ATOM 3378 O O . ILE B 1 52 ? -16.141 -16.844 -12.188 1 96.56 52 ILE B O 1
ATOM 3382 N N . SER B 1 53 ? -16.172 -19.062 -11.727 1 97.44 53 SER B N 1
ATOM 3383 C CA . SER B 1 53 ? -17.328 -18.984 -10.859 1 97.44 53 SER B CA 1
ATOM 3384 C C . SER B 1 53 ? -17.109 -19.75 -9.562 1 97.44 53 SER B C 1
ATOM 3386 O O . SER B 1 53 ? -16.25 -20.625 -9.492 1 97.44 53 SER B O 1
ATOM 3388 N N . ILE B 1 54 ? -17.875 -19.438 -8.547 1 98 54 ILE B N 1
ATOM 3389 C CA . ILE B 1 54 ? -17.859 -20.156 -7.27 1 98 54 ILE B CA 1
ATOM 3390 C C . ILE B 1 54 ? -19.281 -20.406 -6.809 1 98 54 ILE B C 1
ATOM 3392 O O . ILE B 1 54 ? -20.172 -19.578 -7.008 1 98 54 ILE B O 1
ATOM 3396 N N . VAL B 1 55 ? -19.547 -21.531 -6.285 1 98.06 55 VAL B N 1
ATOM 3397 C CA . VAL B 1 55 ? -20.766 -21.906 -5.562 1 98.06 55 VAL B CA 1
ATOM 3398 C C . VAL B 1 55 ? -20.406 -22.453 -4.188 1 98.06 55 VAL B C 1
ATOM 3400 O O . VAL B 1 55 ? -19.75 -23.5 -4.086 1 98.06 55 VAL B O 1
ATOM 3403 N N . LYS B 1 56 ? -20.75 -21.734 -3.141 1 97.94 56 LYS B N 1
ATOM 3404 C CA . LYS B 1 56 ? -20.453 -22.125 -1.768 1 97.94 56 LYS B CA 1
ATOM 3405 C C . LYS B 1 56 ? -21.719 -22.219 -0.923 1 97.94 56 LYS B C 1
ATOM 3407 O O . LYS B 1 56 ? -22.531 -21.297 -0.917 1 97.94 56 LYS B O 1
ATOM 3412 N N . SER B 1 57 ? -21.844 -23.297 -0.232 1 97.5 57 SER B N 1
ATOM 3413 C CA . SER B 1 57 ? -23.047 -23.5 0.584 1 97.5 57 SER B CA 1
ATOM 3414 C C . SER B 1 57 ? -22.688 -23.641 2.061 1 97.5 57 SER B C 1
ATOM 3416 O O . SER B 1 57 ? -21.625 -24.172 2.402 1 97.5 57 SER B O 1
ATOM 3418 N N . LEU B 1 58 ? -23.5 -23.094 2.879 1 97.19 58 LEU B N 1
ATOM 3419 C CA . LEU B 1 58 ? -23.438 -23.25 4.328 1 97.19 58 LEU B CA 1
ATOM 3420 C C . LEU B 1 58 ? -24.609 -24.078 4.84 1 97.19 58 LEU B C 1
ATOM 3422 O O . LEU B 1 58 ? -25.75 -23.875 4.414 1 97.19 58 LEU B O 1
ATOM 3426 N N . ASP B 1 59 ? -24.328 -25 5.699 1 95.81 59 ASP B N 1
ATOM 3427 C CA . ASP B 1 59 ? -25.406 -25.781 6.285 1 95.81 59 ASP B CA 1
ATOM 3428 C C . ASP B 1 59 ? -26.188 -24.969 7.312 1 95.81 59 ASP B C 1
ATOM 3430 O O . ASP B 1 59 ? -25.594 -24.234 8.109 1 95.81 59 ASP B O 1
ATOM 3434 N N . VAL B 1 60 ? -27.422 -25.109 7.254 1 94.56 60 VAL B N 1
ATOM 3435 C CA . VAL B 1 60 ? -28.281 -24.484 8.242 1 94.56 60 VAL B CA 1
ATOM 3436 C C . VAL B 1 60 ? -28.281 -25.312 9.531 1 94.56 60 VAL B C 1
ATOM 3438 O O . VAL B 1 60 ? -28.438 -26.531 9.492 1 94.56 60 VAL B O 1
ATOM 3441 N N . GLU B 1 61 ? -27.672 -24.625 10.586 1 82.88 61 GLU B N 1
ATOM 3442 C CA . GLU B 1 61 ? -27.734 -25.297 11.883 1 82.88 61 GLU B CA 1
ATOM 3443 C C . GLU B 1 61 ? -28.266 -24.375 12.961 1 82.88 61 GLU B C 1
ATOM 3445 O O . GLU B 1 61 ? -28.203 -23.141 12.82 1 82.88 61 GLU B O 1
ATOM 3450 N N . ASP B 1 62 ? -29.359 -24.547 13.617 1 74.44 62 ASP B N 1
ATOM 3451 C CA . ASP B 1 62 ? -30.188 -23.812 14.562 1 74.44 62 ASP B CA 1
ATOM 3452 C C . ASP B 1 62 ? -29.359 -22.766 15.305 1 74.44 62 ASP B C 1
ATOM 3454 O O . ASP B 1 62 ? -29.844 -21.672 15.594 1 74.44 62 ASP B O 1
ATOM 3458 N N . VAL B 1 63 ? -27.938 -22.828 15.484 1 84.12 63 VAL B N 1
ATOM 3459 C CA . VAL B 1 63 ? -27.234 -21.922 16.375 1 84.12 63 VAL B CA 1
ATOM 3460 C C . VAL B 1 63 ? -26.578 -20.797 15.562 1 84.12 63 VAL B C 1
ATOM 3462 O O . VAL B 1 63 ? -26.781 -19.625 15.844 1 84.12 63 VAL B O 1
ATOM 3465 N N . ASP B 1 64 ? -25.938 -21.078 14.445 1 91.38 64 ASP B N 1
ATOM 3466 C CA . ASP B 1 64 ? -25.141 -20.062 13.734 1 91.38 64 ASP B CA 1
ATOM 3467 C C . ASP B 1 64 ? -25.891 -19.547 12.516 1 91.38 64 ASP B C 1
ATOM 3469 O O . ASP B 1 64 ? -25.672 -18.406 12.078 1 91.38 64 ASP B O 1
ATOM 3473 N N . ILE B 1 65 ? -26.734 -20.328 11.969 1 96.38 65 ILE B N 1
ATOM 3474 C CA . ILE B 1 65 ? -27.531 -20.016 10.781 1 96.38 65 ILE B CA 1
ATOM 3475 C C . ILE B 1 65 ? -28.953 -20.516 10.953 1 96.38 65 ILE B C 1
ATOM 3477 O O . ILE B 1 65 ? -29.188 -21.734 10.938 1 96.38 65 ILE B O 1
ATOM 3481 N N . LYS B 1 66 ? -29.891 -19.656 11.094 1 96.5 66 LYS B N 1
ATOM 3482 C CA . LYS B 1 66 ? -31.297 -20 11.281 1 96.5 66 LYS B CA 1
ATOM 3483 C C . LYS B 1 66 ? -32.156 -19.406 10.172 1 96.5 66 LYS B C 1
ATOM 3485 O O . LYS B 1 66 ? -32.156 -18.188 9.961 1 96.5 66 LYS B O 1
ATOM 3490 N N . VAL B 1 67 ? -32.938 -20.25 9.547 1 96.88 67 VAL B N 1
ATOM 3491 C CA . VAL B 1 67 ? -33.812 -19.812 8.461 1 96.88 67 VAL B CA 1
ATOM 3492 C C . VAL B 1 67 ? -35.25 -19.781 8.938 1 96.88 67 VAL B C 1
ATOM 3494 O O . VAL B 1 67 ? -35.781 -20.797 9.398 1 96.88 67 VAL B O 1
ATOM 3497 N N . GLU B 1 68 ? -35.875 -18.656 8.852 1 95.88 68 GLU B N 1
ATOM 3498 C CA . GLU B 1 68 ? -37.281 -18.531 9.164 1 95.88 68 GLU B CA 1
ATOM 3499 C C . GLU B 1 68 ? -38.156 -18.672 7.906 1 95.88 68 GLU B C 1
ATOM 3501 O O . GLU B 1 68 ? -39.219 -19.297 7.926 1 95.88 68 GLU B O 1
ATOM 3506 N N . GLU B 1 69 ? -37.75 -18.016 6.836 1 96.31 69 GLU B N 1
ATOM 3507 C CA . GLU B 1 69 ? -38.438 -18.062 5.539 1 96.31 69 GLU B CA 1
ATOM 3508 C C . GLU B 1 69 ? -37.406 -18.188 4.402 1 96.31 69 GLU B C 1
ATOM 3510 O O . GLU B 1 69 ? -36.438 -17.453 4.367 1 96.31 69 GLU B O 1
ATOM 3515 N N . THR B 1 70 ? -37.688 -19.094 3.508 1 96.94 70 THR B N 1
ATOM 3516 C CA . THR B 1 70 ? -36.812 -19.344 2.389 1 96.94 70 THR B CA 1
ATOM 3517 C C . THR B 1 70 ? -36.938 -18.266 1.319 1 96.94 70 THR B C 1
ATOM 3519 O O . THR B 1 70 ? -37.906 -17.469 1.355 1 96.94 70 THR B O 1
ATOM 3522 N N . GLY B 1 71 ? -35.969 -18.172 0.43 1 96.31 71 GLY B N 1
ATOM 3523 C CA . GLY B 1 71 ? -36 -17.219 -0.666 1 96.31 71 GLY B CA 1
ATOM 3524 C C . GLY B 1 71 ? -34.688 -17.078 -1.386 1 96.31 71 GLY B C 1
ATOM 3525 O O . GLY B 1 71 ? -33.688 -17.75 -1.042 1 96.31 71 GLY B O 1
ATOM 3526 N N . THR B 1 72 ? -34.719 -16.312 -2.508 1 96.56 72 THR B N 1
ATOM 3527 C CA . THR B 1 72 ? -33.531 -16.047 -3.318 1 96.56 72 THR B CA 1
ATOM 3528 C C . THR B 1 72 ? -33.438 -14.562 -3.654 1 96.56 72 THR B C 1
ATOM 3530 O O . THR B 1 72 ? -34.469 -13.922 -3.953 1 96.56 72 THR B O 1
ATOM 3533 N N . PHE B 1 73 ? -32.25 -14.047 -3.566 1 96.81 73 PHE B N 1
ATOM 3534 C CA . PHE B 1 73 ? -32.062 -12.656 -3.973 1 96.81 73 PHE B CA 1
ATOM 3535 C C . PHE B 1 73 ? -30.688 -12.453 -4.578 1 96.81 73 PHE B C 1
ATOM 3537 O O . PHE B 1 73 ? -29.781 -13.266 -4.371 1 96.81 73 PHE B O 1
ATOM 3544 N N . LEU B 1 74 ? -30.578 -11.445 -5.41 1 97 74 LEU B N 1
ATOM 3545 C CA . LEU B 1 74 ? -29.344 -11.016 -6.07 1 97 74 LEU B CA 1
ATOM 3546 C C . LEU B 1 74 ? -28.922 -9.641 -5.574 1 97 74 LEU B C 1
ATOM 3548 O O . LEU B 1 74 ? -29.688 -8.68 -5.66 1 97 74 LEU B O 1
ATOM 3552 N N . ILE B 1 75 ? -27.656 -9.594 -5.055 1 96.94 75 ILE B N 1
ATOM 3553 C CA . ILE B 1 75 ? -27.281 -8.375 -4.352 1 96.94 75 ILE B CA 1
ATOM 3554 C C . ILE B 1 75 ? -25.875 -7.941 -4.773 1 96.94 75 ILE B C 1
ATOM 3556 O O . ILE B 1 75 ? -25.016 -8.781 -5.043 1 96.94 75 ILE B O 1
ATOM 3560 N N . GLN B 1 76 ? -25.672 -6.66 -4.844 1 95.25 76 GLN B N 1
ATOM 3561 C CA . GLN B 1 76 ? -24.344 -6.148 -5.18 1 95.25 76 GLN B CA 1
ATOM 3562 C C . GLN B 1 76 ? -23.312 -6.566 -4.133 1 95.25 76 GLN B C 1
ATOM 3564 O O . GLN B 1 76 ? -23.469 -6.285 -2.943 1 95.25 76 GLN B O 1
ATOM 3569 N N . ALA B 1 77 ? -22.188 -7.117 -4.605 1 97.19 77 ALA B N 1
ATOM 3570 C CA . ALA B 1 77 ? -21.234 -7.773 -3.717 1 97.19 77 ALA B CA 1
ATOM 3571 C C . ALA B 1 77 ? -20.516 -6.754 -2.842 1 97.19 77 ALA B C 1
ATOM 3573 O O . ALA B 1 77 ? -20.469 -6.898 -1.617 1 97.19 77 ALA B O 1
ATOM 3574 N N . ASN B 1 78 ? -19.969 -5.742 -3.426 1 94.25 78 ASN B N 1
ATOM 3575 C CA . ASN B 1 78 ? -19.109 -4.809 -2.713 1 94.25 78 ASN B CA 1
ATOM 3576 C C . ASN B 1 78 ? -19.859 -4.074 -1.607 1 94.25 78 ASN B C 1
ATOM 3578 O O . ASN B 1 78 ? -19.344 -3.91 -0.501 1 94.25 78 ASN B O 1
ATOM 3582 N N . ILE B 1 79 ? -21.062 -3.664 -1.89 1 93.38 79 ILE B N 1
ATOM 3583 C CA . ILE B 1 79 ? -21.859 -2.91 -0.927 1 93.38 79 ILE B CA 1
ATOM 3584 C C . ILE B 1 79 ? -22.312 -3.83 0.206 1 93.38 79 ILE B C 1
ATOM 3586 O O . ILE B 1 79 ? -22.219 -3.469 1.382 1 93.38 79 ILE B O 1
ATOM 3590 N N . PHE B 1 80 ? -22.812 -4.98 -0.169 1 96.75 80 PHE B N 1
ATOM 3591 C CA . PHE B 1 80 ? -23.25 -5.957 0.817 1 96.75 80 PHE B CA 1
ATOM 3592 C C . PHE B 1 80 ? -22.125 -6.332 1.761 1 96.75 80 PHE B C 1
ATOM 3594 O O . PHE B 1 80 ? -22.297 -6.328 2.982 1 96.75 80 PHE B O 1
ATOM 3601 N N . LYS B 1 81 ? -20.984 -6.613 1.222 1 96.38 81 LYS B N 1
ATOM 3602 C CA . LYS B 1 81 ? -19.812 -6.965 2.006 1 96.38 81 LYS B CA 1
ATOM 3603 C C . LYS B 1 81 ? -19.422 -5.832 2.951 1 96.38 81 LYS B C 1
ATOM 3605 O O . LYS B 1 81 ? -19.109 -6.07 4.121 1 96.38 81 LYS B O 1
ATOM 3610 N N . ALA B 1 82 ? -19.375 -4.637 2.43 1 93.5 82 ALA B N 1
ATOM 3611 C CA . ALA B 1 82 ? -19.016 -3.477 3.236 1 93.5 82 ALA B CA 1
ATOM 3612 C C . ALA B 1 82 ? -19.953 -3.324 4.434 1 93.5 82 ALA B C 1
ATOM 3614 O O . ALA B 1 82 ? -19.5 -2.992 5.535 1 93.5 82 ALA B O 1
ATOM 3615 N N . ILE B 1 83 ? -21.219 -3.537 4.227 1 95.38 83 ILE B N 1
ATOM 3616 C CA . ILE B 1 83 ? -22.219 -3.426 5.285 1 95.38 83 ILE B CA 1
ATOM 3617 C C . ILE B 1 83 ? -21.969 -4.504 6.34 1 95.38 83 ILE B C 1
ATOM 3619 O O . ILE B 1 83 ? -21.922 -4.207 7.539 1 95.38 83 ILE B O 1
ATOM 3623 N N . ILE B 1 84 ? -21.844 -5.695 5.859 1 97.31 84 ILE B N 1
ATOM 3624 C CA . ILE B 1 84 ? -21.688 -6.82 6.773 1 97.31 84 ILE B CA 1
ATOM 3625 C C . ILE B 1 84 ? -20.453 -6.617 7.641 1 97.31 84 ILE B C 1
ATOM 3627 O O . ILE B 1 84 ? -20.453 -6.934 8.836 1 97.31 84 ILE B O 1
ATOM 3631 N N . LYS B 1 85 ? -19.391 -6.148 7.117 1 95.12 85 LYS B N 1
ATOM 3632 C CA . LYS B 1 85 ? -18.141 -5.922 7.836 1 95.12 85 LYS B CA 1
ATOM 3633 C C . LYS B 1 85 ? -18.344 -4.992 9.023 1 95.12 85 LYS B C 1
ATOM 3635 O O . LYS B 1 85 ? -17.609 -5.059 10.008 1 95.12 85 LYS B O 1
ATOM 3640 N N . LYS B 1 86 ? -19.328 -4.168 8.977 1 93 86 LYS B N 1
ATOM 3641 C CA . LYS B 1 86 ? -19.547 -3.158 10.008 1 93 86 LYS B CA 1
ATOM 3642 C C . LYS B 1 86 ? -20.406 -3.711 11.141 1 93 86 LYS B C 1
ATOM 3644 O O . LYS B 1 86 ? -20.562 -3.064 12.18 1 93 86 LYS B O 1
ATOM 3649 N N . LEU B 1 87 ? -20.938 -4.805 10.984 1 95.81 87 LEU B N 1
ATOM 3650 C CA . LEU B 1 87 ? -21.906 -5.352 11.93 1 95.81 87 LEU B CA 1
ATOM 3651 C C . LEU B 1 87 ? -21.234 -6.359 12.859 1 95.81 87 LEU B C 1
ATOM 3653 O O . LEU B 1 87 ? -20.016 -6.512 12.852 1 95.81 87 LEU B O 1
ATOM 3657 N N . SER B 1 88 ? -22.047 -6.848 13.805 1 94.31 88 SER B N 1
ATOM 3658 C CA . SER B 1 88 ? -21.547 -7.805 14.789 1 94.31 88 SER B CA 1
ATOM 3659 C C . SER B 1 88 ? -22.609 -8.844 15.141 1 94.31 88 SER B C 1
ATOM 3661 O O . SER B 1 88 ? -23.734 -8.781 14.648 1 94.31 88 SER B O 1
ATOM 3663 N N . GLU B 1 89 ? -22.203 -9.805 15.906 1 94.25 89 GLU B N 1
ATOM 3664 C CA . GLU B 1 89 ? -23.078 -10.82 16.469 1 94.25 89 GLU B CA 1
ATOM 3665 C C . GLU B 1 89 ? -23.938 -11.477 15.391 1 94.25 89 GLU B C 1
ATOM 3667 O O . GLU B 1 89 ? -23.406 -11.984 14.398 1 94.25 89 GLU B O 1
ATOM 3672 N N . THR B 1 90 ? -25.234 -11.562 15.641 1 96.62 90 THR B N 1
ATOM 3673 C CA . THR B 1 90 ? -26.156 -12.195 14.703 1 96.62 90 THR B CA 1
ATOM 3674 C C . THR B 1 90 ? -26.844 -11.148 13.844 1 96.62 90 THR B C 1
ATOM 3676 O O . THR B 1 90 ? -27.375 -10.156 14.359 1 96.62 90 THR B O 1
ATOM 3679 N N . ILE B 1 91 ? -26.812 -11.375 12.523 1 97.75 91 ILE B N 1
ATOM 3680 C CA . ILE B 1 91 ? -27.406 -10.469 11.547 1 97.75 91 ILE B CA 1
ATOM 3681 C C . ILE B 1 91 ? -28.734 -11.055 11.039 1 97.75 91 ILE B C 1
ATOM 3683 O O . ILE B 1 91 ? -28.828 -12.258 10.773 1 97.75 91 ILE B O 1
ATOM 3687 N N . THR B 1 92 ? -29.688 -10.234 10.953 1 97.94 92 THR B N 1
ATOM 3688 C CA . THR B 1 92 ? -30.953 -10.648 10.367 1 97.94 92 THR B CA 1
ATOM 3689 C C . THR B 1 92 ? -31.125 -10.078 8.961 1 97.94 92 THR B C 1
ATOM 3691 O O . THR B 1 92 ? -31.047 -8.867 8.766 1 97.94 92 THR B O 1
ATOM 3694 N N . LEU B 1 93 ? -31.297 -10.938 7.988 1 98.12 93 LEU B N 1
ATOM 3695 C CA . LEU B 1 93 ? -31.625 -10.578 6.617 1 98.12 93 LEU B CA 1
ATOM 3696 C C . LEU B 1 93 ? -33.094 -10.883 6.32 1 98.12 93 LEU B C 1
ATOM 3698 O O . LEU B 1 93 ? -33.562 -12.008 6.547 1 98.12 93 LEU B O 1
ATOM 3702 N N . SER B 1 94 ? -33.75 -9.875 5.852 1 97 94 SER B N 1
ATOM 3703 C CA . SER B 1 94 ? -35.156 -10.109 5.527 1 97 94 SER B CA 1
ATOM 3704 C C . SER B 1 94 ? -35.562 -9.398 4.234 1 97 94 SER B C 1
ATOM 3706 O O . SER B 1 94 ? -35.062 -8.297 3.955 1 97 94 SER B O 1
ATOM 3708 N N . GLN B 1 95 ? -36.219 -10.07 3.443 1 94.88 95 GLN B N 1
ATOM 3709 C CA . GLN B 1 95 ? -36.812 -9.5 2.232 1 94.88 95 GLN B CA 1
ATOM 3710 C C . GLN B 1 95 ? -38.281 -9.836 2.123 1 94.88 95 GLN B C 1
ATOM 3712 O O . GLN B 1 95 ? -38.656 -11.008 2.148 1 94.88 95 GLN B O 1
ATOM 3717 N N . GLU B 1 96 ? -39.031 -8.789 2.086 1 86.75 96 GLU B N 1
ATOM 3718 C CA . GLU B 1 96 ? -40.469 -8.961 1.91 1 86.75 96 GLU B CA 1
ATOM 3719 C C . GLU B 1 96 ? -40.875 -8.789 0.448 1 86.75 96 GLU B C 1
ATOM 3721 O O . GLU B 1 96 ? -40.094 -9.031 -0.456 1 86.75 96 GLU B O 1
ATOM 3726 N N . TYR B 1 97 ? -42.156 -8.539 0.151 1 78.06 97 TYR B N 1
ATOM 3727 C CA . TYR B 1 97 ? -42.688 -8.453 -1.206 1 78.06 97 TYR B CA 1
ATOM 3728 C C . TYR B 1 97 ? -42.125 -7.227 -1.927 1 78.06 97 TYR B C 1
ATOM 3730 O O . TYR B 1 97 ? -42.906 -6.355 -2.348 1 78.06 97 TYR B O 1
ATOM 3738 N N . SER B 1 98 ? -40.75 -6.98 -1.65 1 78.25 98 SER B N 1
ATOM 3739 C CA . SER B 1 98 ? -40.156 -5.812 -2.287 1 78.25 98 SER B CA 1
ATOM 3740 C C . SER B 1 98 ? -38.781 -6.148 -2.879 1 78.25 98 SER B C 1
ATOM 3742 O O . SER B 1 98 ? -38.312 -7.293 -2.797 1 78.25 98 SER B O 1
ATOM 3744 N N . THR B 1 99 ? -38.25 -5.18 -3.678 1 88.62 99 THR B N 1
ATOM 3745 C CA . THR B 1 99 ? -36.906 -5.273 -4.242 1 88.62 99 THR B CA 1
ATOM 3746 C C . THR B 1 99 ? -35.875 -4.809 -3.236 1 88.62 99 THR B C 1
ATOM 3748 O O . THR B 1 99 ? -34.719 -4.566 -3.598 1 88.62 99 THR B O 1
ATOM 3751 N N . THR B 1 100 ? -36.312 -4.789 -1.968 1 93.5 100 THR B N 1
ATOM 3752 C CA . THR B 1 100 ? -35.406 -4.262 -0.965 1 93.5 100 THR B CA 1
ATOM 3753 C C . THR B 1 100 ? -35.031 -5.34 0.048 1 93.5 100 THR B C 1
ATOM 3755 O O . THR B 1 100 ? -35.906 -6.035 0.57 1 93.5 100 THR B O 1
ATOM 3758 N N . LEU B 1 101 ? -33.75 -5.539 0.296 1 96.56 101 LEU B N 1
ATOM 3759 C CA . LEU B 1 101 ? -33.25 -6.391 1.367 1 96.56 101 LEU B CA 1
ATOM 3760 C C . LEU B 1 101 ? -33 -5.578 2.633 1 96.56 101 LEU B C 1
ATOM 3762 O O . LEU B 1 101 ? -32.281 -4.582 2.602 1 96.56 101 LEU B O 1
ATOM 3766 N N . GLU B 1 102 ? -33.594 -5.969 3.695 1 96.88 102 GLU B N 1
ATOM 3767 C CA . GLU B 1 102 ? -33.344 -5.344 4.992 1 96.88 102 GLU B CA 1
ATOM 3768 C C . GLU B 1 102 ? -32.281 -6.102 5.777 1 96.88 102 GLU B C 1
ATOM 3770 O O . GLU B 1 102 ? -32.344 -7.32 5.934 1 96.88 102 GLU B O 1
ATOM 3775 N N . ILE B 1 103 ? -31.281 -5.434 6.215 1 97.38 103 ILE B N 1
ATOM 3776 C CA . ILE B 1 103 ? -30.203 -5.969 7.043 1 97.38 103 ILE B CA 1
ATOM 3777 C C . ILE B 1 103 ? -30.219 -5.293 8.414 1 97.38 103 ILE B C 1
ATOM 3779 O O . ILE B 1 103 ? -30.062 -4.074 8.516 1 97.38 103 ILE B O 1
ATOM 3783 N N . SER B 1 104 ? -30.391 -6.055 9.398 1 96.56 104 SER B N 1
ATOM 3784 C CA . SER B 1 104 ? -30.547 -5.434 10.711 1 96.56 104 SER B CA 1
ATOM 3785 C C . SER B 1 104 ? -29.672 -6.113 11.758 1 96.56 104 SER B C 1
ATOM 3787 O O . SER B 1 104 ? -29.484 -7.332 11.719 1 96.56 104 SER B O 1
ATOM 3789 N N . GLN B 1 105 ? -29.109 -5.406 12.625 1 94.56 105 GLN B N 1
ATOM 3790 C CA . GLN B 1 105 ? -28.359 -5.832 13.805 1 94.56 105 GLN B CA 1
ATOM 3791 C C . GLN B 1 105 ? -28.406 -4.77 14.898 1 94.56 105 GLN B C 1
ATOM 3793 O O . GLN B 1 105 ? -27.891 -3.662 14.727 1 94.56 105 GLN B O 1
ATOM 3798 N N . GLY B 1 106 ? -28.984 -5.148 16.047 1 92 106 GLY B N 1
ATOM 3799 C CA . GLY B 1 106 ? -29.094 -4.172 17.109 1 92 106 GLY B CA 1
ATOM 3800 C C . GLY B 1 106 ? -29.766 -2.883 16.672 1 92 106 GLY B C 1
ATOM 3801 O O . GLY B 1 106 ? -30.922 -2.891 16.234 1 92 106 GLY B O 1
ATOM 3802 N N . ASN B 1 107 ? -28.953 -1.76 16.75 1 92 107 ASN B N 1
ATOM 3803 C CA . ASN B 1 107 ? -29.484 -0.432 16.453 1 92 107 ASN B CA 1
ATOM 3804 C C . ASN B 1 107 ? -29.109 0.033 15.062 1 92 107 ASN B C 1
ATOM 3806 O O . ASN B 1 107 ? -29.203 1.222 14.75 1 92 107 ASN B O 1
ATOM 3810 N N . SER B 1 108 ? -28.719 -0.869 14.227 1 94.12 108 SER B N 1
ATOM 3811 C CA . SER B 1 108 ? -28.344 -0.559 12.852 1 94.12 108 SER B CA 1
ATOM 3812 C C . SER B 1 108 ? -29.266 -1.26 11.859 1 94.12 108 SER B C 1
ATOM 3814 O O . SER B 1 108 ? -29.625 -2.422 12.055 1 94.12 108 SER B O 1
ATOM 3816 N N . ASN B 1 109 ? -29.641 -0.505 10.883 1 95.56 109 ASN B N 1
ATOM 3817 C CA . ASN B 1 109 ? -30.5 -1.042 9.828 1 95.56 109 ASN B CA 1
ATOM 3818 C C . ASN B 1 109 ? -30.078 -0.541 8.453 1 95.56 109 ASN B C 1
ATOM 3820 O O . ASN B 1 109 ? -29.766 0.639 8.289 1 95.56 109 ASN B O 1
ATOM 3824 N N . TYR B 1 110 ? -30.016 -1.449 7.562 1 95 110 TYR B N 1
ATOM 3825 C CA . TYR B 1 110 ? -29.688 -1.138 6.172 1 95 110 TYR B CA 1
ATOM 3826 C C . TYR B 1 110 ? -30.781 -1.646 5.234 1 95 110 TYR B C 1
ATOM 3828 O O . TYR B 1 110 ? -31.312 -2.746 5.418 1 95 110 TYR B O 1
ATOM 3836 N N . SER B 1 111 ? -31.141 -0.847 4.352 1 94.88 111 SER B N 1
ATOM 3837 C CA . SER B 1 111 ? -32.031 -1.227 3.262 1 94.88 111 SER B CA 1
ATOM 3838 C C . SER B 1 111 ? -31.328 -1.172 1.915 1 94.88 111 SER B C 1
ATOM 3840 O O . SER B 1 111 ? -30.938 -0.096 1.452 1 94.88 111 SER B O 1
ATOM 3842 N N . LEU B 1 112 ? -31.203 -2.332 1.268 1 94.75 112 LEU B N 1
ATOM 3843 C CA . LEU B 1 112 ? -30.469 -2.408 0.009 1 94.75 112 LEU B CA 1
ATOM 3844 C C . LEU B 1 112 ? -31.375 -2.885 -1.121 1 94.75 112 LEU B C 1
ATOM 3846 O O . LEU B 1 112 ? -32.156 -3.83 -0.946 1 94.75 112 LEU B O 1
ATOM 3850 N N . THR B 1 113 ? -31.266 -2.197 -2.195 1 94.19 113 THR B N 1
ATOM 3851 C CA . THR B 1 113 ? -32 -2.633 -3.369 1 94.19 113 THR B CA 1
ATOM 3852 C C . THR B 1 113 ? -31.391 -3.883 -3.979 1 94.19 113 THR B C 1
ATOM 3854 O O . THR B 1 113 ? -30.172 -3.953 -4.141 1 94.19 113 THR B O 1
ATOM 3857 N N . THR B 1 114 ? -32.188 -4.902 -4.25 1 95.25 114 THR B N 1
ATOM 3858 C CA . THR B 1 114 ? -31.719 -6.121 -4.895 1 95.25 114 THR B CA 1
ATOM 3859 C C . THR B 1 114 ? -31.844 -6.016 -6.41 1 95.25 114 THR B C 1
ATOM 3861 O O . THR B 1 114 ? -32.5 -5.102 -6.926 1 95.25 114 THR B O 1
ATOM 3864 N N . ASN B 1 115 ? -31.188 -6.898 -7.059 1 94.25 115 ASN B N 1
ATOM 3865 C CA . ASN B 1 115 ? -31.219 -6.953 -8.516 1 94.25 115 ASN B CA 1
ATOM 3866 C C . ASN B 1 115 ? -32.062 -8.125 -9.023 1 94.25 115 ASN B C 1
ATOM 3868 O O . ASN B 1 115 ? -32.312 -9.086 -8.281 1 94.25 115 ASN B O 1
ATOM 3872 N N . PRO B 1 116 ? -32.531 -7.961 -10.297 1 94.62 116 PRO B N 1
ATOM 3873 C CA . PRO B 1 116 ? -33.25 -9.094 -10.859 1 94.62 116 PRO B CA 1
ATOM 3874 C C . PRO B 1 116 ? -32.406 -10.367 -10.93 1 94.62 116 PRO B C 1
ATOM 3876 O O . PRO B 1 116 ? -31.297 -10.344 -11.461 1 94.62 116 PRO B O 1
ATOM 3879 N N . ILE B 1 117 ? -33 -11.414 -10.5 1 95.25 117 ILE B N 1
ATOM 3880 C CA . ILE B 1 117 ? -32.281 -12.688 -10.414 1 95.25 117 ILE B CA 1
ATOM 3881 C C . ILE B 1 117 ? -31.875 -13.133 -11.82 1 95.25 117 ILE B C 1
ATOM 3883 O O . ILE B 1 117 ? -30.797 -13.719 -11.992 1 95.25 117 ILE B O 1
ATOM 3887 N N . ASN B 1 118 ? -32.656 -12.828 -12.797 1 94.88 118 ASN B N 1
ATOM 3888 C CA . ASN B 1 118 ? -32.406 -13.289 -14.156 1 94.88 118 ASN B CA 1
ATOM 3889 C C . ASN B 1 118 ? -31.188 -12.594 -14.773 1 94.88 118 ASN B C 1
ATOM 3891 O O . ASN B 1 118 ? -30.703 -13.008 -15.828 1 94.88 118 ASN B O 1
ATOM 3895 N N . SER B 1 119 ? -30.719 -11.562 -14.141 1 95.12 119 SER B N 1
ATOM 3896 C CA . SER B 1 119 ? -29.516 -10.883 -14.633 1 95.12 119 SER B CA 1
ATOM 3897 C C . SER B 1 119 ? -28.266 -11.648 -14.242 1 95.12 119 SER B C 1
ATOM 3899 O O . SER B 1 119 ? -27.172 -11.383 -14.781 1 95.12 119 SER B O 1
ATOM 3901 N N . PHE B 1 120 ? -28.422 -12.531 -13.391 1 96.62 120 PHE B N 1
ATOM 3902 C CA . PHE B 1 120 ? -27.281 -13.352 -12.992 1 96.62 120 PHE B CA 1
ATOM 3903 C C . PHE B 1 120 ? -26.984 -14.414 -14.047 1 96.62 120 PHE B C 1
ATOM 3905 O O . PHE B 1 120 ? -27.906 -15.086 -14.523 1 96.62 120 PHE B O 1
ATOM 3912 N N . PRO B 1 121 ? -25.734 -14.562 -14.398 1 93.88 121 PRO B N 1
ATOM 3913 C CA . PRO B 1 121 ? -25.406 -15.57 -15.406 1 93.88 121 PRO B CA 1
ATOM 3914 C C . PRO B 1 121 ? -25.656 -17 -14.914 1 93.88 121 PRO B C 1
ATOM 3916 O O . PRO B 1 121 ? -25.438 -17.297 -13.742 1 93.88 121 PRO B O 1
ATOM 3919 N N . GLN B 1 122 ? -26.047 -17.781 -15.797 1 91.19 122 GLN B N 1
ATOM 3920 C CA . GLN B 1 122 ? -26.234 -19.188 -15.445 1 91.19 122 GLN B CA 1
ATOM 3921 C C . GLN B 1 122 ? -24.891 -19.891 -15.258 1 91.19 122 GLN B C 1
ATOM 3923 O O . GLN B 1 122 ? -24 -19.781 -16.109 1 91.19 122 GLN B O 1
ATOM 3928 N N . ILE B 1 123 ? -24.734 -20.531 -14.156 1 91 123 ILE B N 1
ATOM 3929 C CA . ILE B 1 123 ? -23.562 -21.359 -13.93 1 91 123 ILE B CA 1
ATOM 3930 C C . ILE B 1 123 ? -23.828 -22.781 -14.445 1 91 123 ILE B C 1
ATOM 3932 O O . ILE B 1 123 ? -24.719 -23.469 -13.945 1 91 123 ILE B O 1
ATOM 3936 N N . GLU B 1 124 ? -23.047 -23.125 -15.375 1 83.25 124 GLU B N 1
ATOM 3937 C CA . GLU B 1 124 ? -23.281 -24.391 -16.062 1 83.25 124 GLU B CA 1
ATOM 3938 C C . GLU B 1 124 ? -22.984 -25.578 -15.148 1 83.25 124 GLU B C 1
ATOM 3940 O O . GLU B 1 124 ? -22.094 -25.5 -14.297 1 83.25 124 GLU B O 1
ATOM 3945 N N . GLU B 1 125 ? -23.766 -26.594 -15.445 1 83.19 125 GLU B N 1
ATOM 3946 C CA . GLU B 1 125 ? -23.531 -27.812 -14.703 1 83.19 125 GLU B CA 1
ATOM 3947 C C . GLU B 1 125 ? -22.25 -28.516 -15.164 1 83.19 125 GLU B C 1
ATOM 3949 O O . GLU B 1 125 ? -21.859 -28.406 -16.328 1 83.19 125 GLU B O 1
ATOM 3954 N N . ASN B 1 126 ? -21.625 -29.188 -14.219 1 81.06 126 ASN B N 1
ATOM 3955 C CA . ASN B 1 126 ? -20.406 -29.938 -14.492 1 81.06 126 ASN B CA 1
ATOM 3956 C C . ASN B 1 126 ? -20.719 -31.375 -14.906 1 81.06 126 ASN B C 1
ATOM 3958 O O . ASN B 1 126 ? -21.156 -32.188 -14.086 1 81.06 126 ASN B O 1
ATOM 3962 N N . ILE B 1 127 ? -20.453 -31.578 -16.234 1 85.62 127 ILE B N 1
ATOM 3963 C CA . ILE B 1 127 ? -20.781 -32.906 -16.75 1 85.62 127 ILE B CA 1
ATOM 3964 C C . ILE B 1 127 ? -19.5 -33.594 -17.219 1 85.62 127 ILE B C 1
ATOM 3966 O O . ILE B 1 127 ? -18.578 -32.969 -17.703 1 85.62 127 ILE B O 1
ATOM 3970 N N . ASN B 1 128 ? -19.516 -35 -17.109 1 89.75 128 ASN B N 1
ATOM 3971 C CA . ASN B 1 128 ? -18.422 -35.812 -17.609 1 89.75 128 ASN B CA 1
ATOM 3972 C C . ASN B 1 128 ? -17.078 -35.344 -17.078 1 89.75 128 ASN B C 1
ATOM 3974 O O . ASN B 1 128 ? -16.125 -35.156 -17.844 1 89.75 128 ASN B O 1
ATOM 3978 N N . LEU B 1 129 ? -17.047 -35.219 -15.836 1 92.31 129 LEU B N 1
ATOM 3979 C CA . LEU B 1 129 ? -15.852 -34.688 -15.195 1 92.31 129 LEU B CA 1
ATOM 3980 C C . LEU B 1 129 ? -14.906 -35.844 -14.797 1 92.31 129 LEU B C 1
ATOM 3982 O O . LEU B 1 129 ? -15.359 -36.875 -14.336 1 92.31 129 LEU B O 1
ATOM 3986 N N . LYS B 1 130 ? -13.695 -35.625 -15.109 1 93.69 130 LYS B N 1
ATOM 3987 C CA . LYS B 1 130 ? -12.641 -36.375 -14.438 1 93.69 130 LYS B CA 1
ATOM 3988 C C . LYS B 1 130 ? -12.273 -35.75 -13.102 1 93.69 130 LYS B C 1
ATOM 3990 O O . LYS B 1 130 ? -12.219 -34.531 -12.992 1 93.69 130 LYS B O 1
ATOM 3995 N N . LYS B 1 131 ? -12.016 -36.625 -12.102 1 93.62 131 LYS B N 1
ATOM 3996 C CA . LYS B 1 131 ? -11.742 -36.094 -10.758 1 93.62 131 LYS B CA 1
ATOM 3997 C C . LYS B 1 131 ? -10.477 -36.719 -10.18 1 93.62 131 LYS B C 1
ATOM 3999 O O . LYS B 1 131 ? -10.211 -37.906 -10.375 1 93.62 131 LYS B O 1
ATOM 4004 N N . ILE B 1 132 ? -9.758 -35.906 -9.492 1 93.69 132 ILE B N 1
ATOM 4005 C CA . ILE B 1 132 ? -8.547 -36.375 -8.82 1 93.69 132 ILE B CA 1
ATOM 4006 C C . ILE B 1 132 ? -8.352 -35.594 -7.523 1 93.69 132 ILE B C 1
ATOM 4008 O O . ILE B 1 132 ? -8.539 -34.375 -7.48 1 93.69 132 ILE B O 1
ATOM 4012 N N . GLU B 1 133 ? -8.055 -36.281 -6.527 1 94.06 133 GLU B N 1
ATOM 4013 C CA . GLU B 1 133 ? -7.738 -35.625 -5.266 1 94.06 133 GLU B CA 1
ATOM 4014 C C . GLU B 1 133 ? -6.293 -35.156 -5.246 1 94.06 133 GLU B C 1
ATOM 4016 O O . GLU B 1 133 ? -5.379 -35.906 -5.598 1 94.06 133 GLU B O 1
ATOM 4021 N N . ILE B 1 134 ? -6.098 -33.938 -4.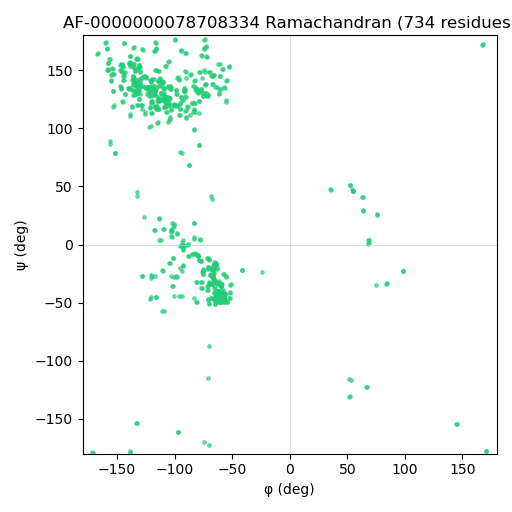816 1 94.69 134 ILE B N 1
ATOM 4022 C CA . ILE B 1 134 ? -4.738 -33.406 -4.781 1 94.69 134 ILE B CA 1
ATOM 4023 C C . ILE B 1 134 ? -4.5 -32.688 -3.463 1 94.69 134 ILE B C 1
ATOM 4025 O O . ILE B 1 134 ? -5.449 -32.312 -2.781 1 94.69 134 ILE B O 1
ATOM 4029 N N . ASP B 1 135 ? -3.244 -32.625 -3.125 1 95.75 135 ASP B N 1
ATOM 4030 C CA . ASP B 1 135 ? -2.842 -31.812 -1.974 1 95.75 135 ASP B CA 1
ATOM 4031 C C . ASP B 1 135 ? -2.869 -30.328 -2.307 1 95.75 135 ASP B C 1
ATOM 4033 O O . ASP B 1 135 ? -2.254 -29.891 -3.281 1 95.75 135 ASP B O 1
ATOM 4037 N N . THR B 1 136 ? -3.568 -29.531 -1.475 1 96.62 136 THR B N 1
ATOM 4038 C CA . THR B 1 136 ? -3.783 -28.125 -1.75 1 96.62 136 THR B CA 1
ATOM 4039 C C . THR B 1 136 ? -2.467 -27.359 -1.704 1 96.62 136 THR B C 1
ATOM 4041 O O . THR B 1 136 ? -2.184 -26.531 -2.586 1 96.62 136 THR B O 1
ATOM 4044 N N . ASN B 1 137 ? -1.686 -27.562 -0.721 1 96.88 137 ASN B N 1
ATOM 4045 C CA . ASN B 1 137 ? -0.425 -26.844 -0.568 1 96.88 137 ASN B CA 1
ATOM 4046 C C . ASN B 1 137 ? 0.538 -27.156 -1.712 1 96.88 137 ASN B C 1
ATOM 4048 O O . ASN B 1 137 ? 1.24 -26.266 -2.193 1 96.88 137 ASN B O 1
ATOM 4052 N N . GLU B 1 138 ? 0.585 -28.391 -2.137 1 96.81 138 GLU B N 1
ATOM 4053 C CA . GLU B 1 138 ? 1.442 -28.75 -3.26 1 96.81 138 GLU B CA 1
ATOM 4054 C C . GLU B 1 138 ? 0.975 -28.094 -4.551 1 96.81 138 GLU B C 1
ATOM 4056 O O . GLU B 1 138 ? 1.794 -27.625 -5.348 1 96.81 138 GLU B O 1
ATOM 4061 N N . PHE B 1 139 ? -0.307 -28.109 -4.684 1 97.12 139 PHE B N 1
ATOM 4062 C CA . PHE B 1 139 ? -0.865 -27.484 -5.875 1 97.12 139 PHE B CA 1
ATOM 4063 C C . PHE B 1 139 ? -0.562 -25.984 -5.891 1 97.12 139 PHE B C 1
ATOM 4065 O O . PHE B 1 139 ? -0.158 -25.438 -6.918 1 97.12 139 PHE B O 1
ATOM 4072 N N . LYS B 1 140 ? -0.743 -25.328 -4.805 1 97.31 140 LYS B N 1
ATOM 4073 C CA . LYS B 1 140 ? -0.386 -23.922 -4.691 1 97.31 140 LYS B CA 1
ATOM 4074 C C . LYS B 1 140 ? 1.09 -23.703 -5.008 1 97.31 140 LYS B C 1
ATOM 4076 O O . LYS B 1 140 ? 1.447 -22.734 -5.68 1 97.31 140 LYS B O 1
ATOM 4081 N N . LYS B 1 141 ? 1.897 -24.562 -4.453 1 97.62 141 LYS B N 1
ATOM 4082 C CA . LYS B 1 141 ? 3.332 -24.484 -4.711 1 97.62 141 LYS B CA 1
ATOM 4083 C C . LYS B 1 141 ? 3.637 -24.625 -6.199 1 97.62 141 LYS B C 1
ATOM 4085 O O . LYS B 1 141 ? 4.465 -23.891 -6.742 1 97.62 141 LYS B O 1
ATOM 4090 N N . ALA B 1 142 ? 2.979 -25.547 -6.828 1 98.31 142 ALA B N 1
ATOM 4091 C CA . ALA B 1 142 ? 3.158 -25.75 -8.258 1 98.31 142 ALA B CA 1
ATOM 4092 C C . ALA B 1 142 ? 2.842 -24.484 -9.039 1 98.31 142 ALA B C 1
ATOM 4094 O O . ALA B 1 142 ? 3.602 -24.094 -9.93 1 98.31 142 ALA B O 1
ATOM 4095 N N . ILE B 1 143 ? 1.763 -23.875 -8.672 1 98.06 143 ILE B N 1
ATOM 4096 C CA . ILE B 1 143 ? 1.343 -22.641 -9.336 1 98.06 143 ILE B CA 1
ATOM 4097 C C . ILE B 1 143 ? 2.373 -21.547 -9.086 1 98.06 143 ILE B C 1
ATOM 4099 O O . ILE B 1 143 ? 2.799 -20.859 -10.023 1 98.06 143 ILE B O 1
ATOM 4103 N N . ARG B 1 144 ? 2.793 -21.391 -7.879 1 97.5 144 ARG B N 1
ATOM 4104 C CA . ARG B 1 144 ? 3.771 -20.375 -7.512 1 97.5 144 ARG B CA 1
ATOM 4105 C C . ARG B 1 144 ? 5.074 -20.562 -8.281 1 97.5 144 ARG B C 1
ATOM 4107 O O . ARG B 1 144 ? 5.746 -19.594 -8.633 1 97.5 144 ARG B O 1
ATOM 4114 N N . CYS B 1 145 ? 5.422 -21.75 -8.555 1 98.5 145 CYS B N 1
ATOM 4115 C CA . CYS B 1 145 ? 6.703 -22.078 -9.172 1 98.5 145 CYS B CA 1
ATOM 4116 C C . CYS B 1 145 ? 6.648 -21.891 -10.68 1 98.5 145 CYS B C 1
ATOM 4118 O O . CYS B 1 145 ? 7.68 -21.938 -11.359 1 98.5 145 CYS B O 1
ATOM 4120 N N . THR B 1 146 ? 5.461 -21.641 -11.242 1 98.25 146 THR B N 1
ATOM 4121 C CA . THR B 1 146 ? 5.387 -21.625 -12.695 1 98.25 146 THR B CA 1
ATOM 4122 C C . THR B 1 146 ? 4.727 -20.344 -13.195 1 98.25 146 THR B C 1
ATOM 4124 O O . THR B 1 146 ? 5.062 -19.844 -14.266 1 98.25 146 THR B O 1
ATOM 4127 N N . ALA B 1 147 ? 3.879 -19.719 -12.422 1 97.62 147 ALA B N 1
ATOM 4128 C CA . ALA B 1 147 ? 2.969 -18.656 -12.844 1 97.62 147 ALA B CA 1
ATOM 4129 C C . ALA B 1 147 ? 3.742 -17.453 -13.367 1 97.62 147 ALA B C 1
ATOM 4131 O O . ALA B 1 147 ? 3.277 -16.75 -14.273 1 97.62 147 ALA B O 1
ATOM 4132 N N . PHE B 1 148 ? 4.867 -17.188 -12.852 1 97.12 148 PHE B N 1
ATOM 4133 C CA . PHE B 1 148 ? 5.602 -15.969 -13.195 1 97.12 148 PHE B CA 1
ATOM 4134 C C . PHE B 1 148 ? 6.16 -16.062 -14.609 1 97.12 148 PHE B C 1
ATOM 4136 O O . PHE B 1 148 ? 6.594 -15.055 -15.18 1 97.12 148 PHE B O 1
ATOM 4143 N N . ALA B 1 149 ? 6.156 -17.203 -15.258 1 97 149 ALA B N 1
ATOM 4144 C CA . ALA B 1 149 ? 6.859 -17.391 -16.531 1 97 149 ALA B CA 1
ATOM 4145 C C . ALA B 1 149 ? 5.922 -17.188 -17.703 1 97 149 ALA B C 1
ATOM 4147 O O . ALA B 1 149 ? 6.34 -17.297 -18.859 1 97 149 ALA B O 1
ATOM 4148 N N . VAL B 1 150 ? 4.676 -16.906 -17.406 1 96.38 150 VAL B N 1
ATOM 4149 C CA . VAL B 1 150 ? 3.74 -16.672 -18.5 1 96.38 150 VAL B CA 1
ATOM 4150 C C . VAL B 1 150 ? 4.035 -15.328 -19.156 1 96.38 150 VAL B C 1
ATOM 4152 O O . VAL B 1 150 ? 4.676 -14.461 -18.562 1 96.38 150 VAL B O 1
ATOM 4155 N N . SER B 1 151 ? 3.521 -15.203 -20.344 1 92.44 151 SER B N 1
ATOM 4156 C CA . SER B 1 151 ? 3.684 -13.938 -21.047 1 92.44 151 SER B CA 1
ATOM 4157 C C . SER B 1 151 ? 2.588 -12.945 -20.672 1 92.44 151 SER B C 1
ATOM 4159 O O . SER B 1 151 ? 1.455 -13.344 -20.391 1 92.44 151 SER B O 1
ATOM 4161 N N . GLN B 1 152 ? 2.975 -11.711 -20.672 1 82.12 152 GLN B N 1
ATOM 4162 C CA . GLN B 1 152 ? 1.974 -10.664 -20.484 1 82.12 152 GLN B CA 1
ATOM 4163 C C . GLN B 1 152 ? 1.493 -10.117 -21.812 1 82.12 152 GLN B C 1
ATOM 4165 O O . GLN B 1 152 ? 0.452 -9.461 -21.891 1 82.12 152 GLN B O 1
ATOM 4170 N N . ASP B 1 153 ? 2.191 -10.242 -23.016 1 74.25 153 ASP B N 1
ATOM 4171 C CA . ASP B 1 153 ? 1.939 -9.578 -24.281 1 74.25 153 ASP B CA 1
ATOM 4172 C C . ASP B 1 153 ? 1.669 -10.586 -25.391 1 74.25 153 ASP B C 1
ATOM 4174 O O . ASP B 1 153 ? 0.988 -10.273 -26.375 1 74.25 153 ASP B O 1
ATOM 4178 N N . ALA B 1 154 ? 2.225 -11.812 -25.312 1 65.81 154 ALA B N 1
ATOM 4179 C CA . ALA B 1 154 ? 2.246 -12.766 -26.422 1 65.81 154 ALA B CA 1
ATOM 4180 C C . ALA B 1 154 ? 0.849 -13.312 -26.703 1 65.81 154 ALA B C 1
ATOM 4182 O O . ALA B 1 154 ? -0.139 -12.828 -26.156 1 65.81 154 ALA B O 1
ATOM 4183 N N . SER B 1 155 ? 0.845 -14.242 -27.547 1 74.25 155 SER B N 1
ATOM 4184 C CA . SER B 1 155 ? -0.323 -15.008 -27.953 1 74.25 155 SER B CA 1
ATOM 4185 C C . SER B 1 155 ? -1.062 -15.586 -26.75 1 74.25 155 SER B C 1
ATOM 4187 O O . SER B 1 155 ? -0.482 -15.727 -25.672 1 74.25 155 SER B O 1
ATOM 4189 N N . LEU B 1 156 ? -2.262 -15.797 -26.891 1 79.94 156 LEU B N 1
ATOM 4190 C CA . LEU B 1 156 ? -3.17 -16.234 -25.844 1 79.94 156 LEU B CA 1
ATOM 4191 C C . LEU B 1 156 ? -2.613 -17.469 -25.125 1 79.94 156 LEU B C 1
ATOM 4193 O O . LEU B 1 156 ? -2.682 -17.547 -23.891 1 79.94 156 LEU B O 1
ATOM 4197 N N . VAL B 1 157 ? -1.914 -18.344 -25.828 1 86.44 157 VAL B N 1
ATOM 4198 C CA . VAL B 1 157 ? -1.507 -19.609 -25.219 1 86.44 157 VAL B CA 1
ATOM 4199 C C . VAL B 1 157 ? -0.338 -19.375 -24.266 1 86.44 157 VAL B C 1
ATOM 4201 O O . VAL B 1 157 ? -0.214 -20.062 -23.25 1 86.44 157 VAL B O 1
ATOM 4204 N N . TYR B 1 158 ? 0.377 -18.344 -24.469 1 91.69 158 TYR B N 1
ATOM 4205 C CA . TYR B 1 158 ? 1.539 -18.062 -23.625 1 91.69 158 TYR B CA 1
ATOM 4206 C C . TYR B 1 158 ? 1.131 -17.344 -22.344 1 91.69 158 TYR B C 1
ATOM 4208 O O . TYR B 1 158 ? 1.939 -17.188 -21.422 1 91.69 158 TYR B O 1
ATOM 4216 N N . LYS B 1 159 ? -0.054 -16.969 -22.281 1 94.5 159 LYS B N 1
ATOM 4217 C CA . LYS B 1 159 ? -0.589 -16.375 -21.062 1 94.5 159 LYS B CA 1
ATOM 4218 C C . LYS B 1 159 ? -1.129 -17.453 -20.125 1 94.5 159 LYS B C 1
ATOM 4220 O O . LYS B 1 159 ? -1.585 -17.141 -19.016 1 94.5 159 LYS B O 1
ATOM 4225 N N . CYS B 1 160 ? -1.021 -18.688 -20.547 1 96.62 160 CYS B N 1
ATOM 4226 C CA . CYS B 1 160 ? -1.638 -19.797 -19.828 1 96.62 160 CYS B CA 1
ATOM 4227 C C . CYS B 1 160 ? -0.585 -20.641 -19.109 1 96.62 160 CYS B C 1
ATOM 4229 O O . CYS B 1 160 ? 0.589 -20.609 -19.484 1 96.62 160 CYS B O 1
ATOM 4231 N N . ILE B 1 161 ? -0.996 -21.266 -18.094 1 97.31 161 ILE B N 1
ATOM 4232 C CA . ILE B 1 161 ? -0.281 -22.406 -17.516 1 97.31 161 ILE B CA 1
ATOM 4233 C C . ILE B 1 161 ? -0.797 -23.703 -18.141 1 97.31 161 ILE B C 1
ATOM 4235 O O . ILE B 1 161 ? -2.008 -23.922 -18.234 1 97.31 161 ILE B O 1
ATOM 4239 N N . ASN B 1 162 ? 0.101 -24.562 -18.562 1 97 162 ASN B N 1
ATOM 4240 C CA . ASN B 1 162 ? -0.248 -25.844 -19.156 1 97 162 ASN B CA 1
ATOM 4241 C C . ASN B 1 162 ? -0.3 -26.953 -18.094 1 97 162 ASN B C 1
ATOM 4243 O O . ASN B 1 162 ? 0.578 -27.031 -17.234 1 97 162 ASN B O 1
ATOM 4247 N N . PHE B 1 163 ? -1.376 -27.703 -18.188 1 96.5 163 PHE B N 1
ATOM 4248 C CA . PHE B 1 163 ? -1.585 -28.875 -17.344 1 96.5 163 PHE B CA 1
ATOM 4249 C C . PHE B 1 163 ? -1.472 -30.156 -18.172 1 96.5 163 PHE B C 1
ATOM 4251 O O . PHE B 1 163 ? -2.215 -30.344 -19.125 1 96.5 163 PHE B O 1
ATOM 4258 N N . LYS B 1 164 ? -0.557 -31.016 -17.703 1 95.62 164 LYS B N 1
ATOM 4259 C CA . LYS B 1 164 ? -0.374 -32.281 -18.422 1 95.62 164 LYS B CA 1
ATOM 4260 C C . LYS B 1 164 ? -0.363 -33.469 -17.453 1 95.62 164 LYS B C 1
ATOM 4262 O O . LYS B 1 164 ? 0.446 -33.5 -16.531 1 95.62 164 LYS B O 1
ATOM 4267 N N . PHE B 1 165 ? -1.322 -34.375 -17.672 1 94.62 165 PHE B N 1
ATOM 4268 C CA . PHE B 1 165 ? -1.386 -35.594 -16.906 1 94.62 165 PHE B CA 1
ATOM 4269 C C . PHE B 1 165 ? -0.692 -36.75 -17.641 1 94.62 165 PHE B C 1
ATOM 4271 O O . PHE B 1 165 ? -1.078 -37.094 -18.766 1 94.62 165 PHE B O 1
ATOM 4278 N N . LYS B 1 166 ? 0.334 -37.188 -16.984 1 92.5 166 LYS B N 1
ATOM 4279 C CA . LYS B 1 166 ? 1.088 -38.281 -17.594 1 92.5 166 LYS B CA 1
ATOM 4280 C C . LYS B 1 166 ? 1.796 -39.125 -16.531 1 92.5 166 LYS B C 1
ATOM 4282 O O . LYS B 1 166 ? 2.461 -38.594 -15.648 1 92.5 166 LYS B O 1
ATOM 4287 N N . ASN B 1 167 ? 1.684 -40.469 -16.594 1 90.88 167 ASN B N 1
ATOM 4288 C CA . ASN B 1 167 ? 2.4 -41.406 -15.727 1 90.88 167 ASN B CA 1
ATOM 4289 C C . ASN B 1 167 ? 2.158 -41.094 -14.258 1 90.88 167 ASN B C 1
ATOM 4291 O O . ASN B 1 167 ? 3.104 -41 -13.469 1 90.88 167 ASN B O 1
ATOM 4295 N N . ASN B 1 168 ? 0.925 -40.875 -13.93 1 92.38 168 ASN B N 1
ATOM 4296 C CA . ASN B 1 168 ? 0.479 -40.625 -12.562 1 92.38 168 ASN B CA 1
ATOM 4297 C C . ASN B 1 168 ? 1.081 -39.344 -12 1 92.38 168 ASN B C 1
ATOM 4299 O O . ASN B 1 168 ? 1.395 -39.25 -10.805 1 92.38 168 ASN B O 1
ATOM 4303 N N . LYS B 1 169 ? 1.353 -38.406 -12.938 1 94.81 169 LYS B N 1
ATOM 4304 C CA . LYS B 1 169 ? 1.858 -37.094 -12.531 1 94.81 169 LYS B CA 1
ATOM 4305 C C . LYS B 1 169 ? 1.054 -35.969 -13.18 1 94.81 169 LYS B C 1
ATOM 4307 O O . LYS B 1 169 ? 0.468 -36.156 -14.25 1 94.81 169 LYS B O 1
ATOM 4312 N N . LEU B 1 170 ? 0.974 -34.938 -12.5 1 96.62 170 LEU B N 1
ATOM 4313 C CA . LEU B 1 170 ? 0.494 -33.656 -13.062 1 96.62 170 LEU B CA 1
ATOM 4314 C C . LEU B 1 170 ? 1.643 -32.688 -13.25 1 96.62 170 LEU B C 1
ATOM 4316 O O . LEU B 1 170 ? 2.275 -32.281 -12.273 1 96.62 170 LEU B O 1
ATOM 4320 N N . ASN B 1 171 ? 1.935 -32.375 -14.516 1 96.5 171 ASN B N 1
ATOM 4321 C CA . ASN B 1 171 ? 2.982 -31.422 -14.852 1 96.5 171 ASN B CA 1
ATOM 4322 C C . ASN B 1 171 ? 2.402 -30.047 -15.195 1 96.5 171 ASN B C 1
ATOM 4324 O O . ASN B 1 171 ? 1.539 -29.938 -16.062 1 96.5 171 ASN B O 1
ATOM 4328 N N . LEU B 1 172 ? 2.795 -29.062 -14.438 1 97.5 172 LEU B N 1
ATOM 4329 C CA . LEU B 1 172 ? 2.469 -27.672 -14.781 1 97.5 172 LEU B CA 1
ATOM 4330 C C . LEU B 1 172 ? 3.645 -27 -15.477 1 97.5 172 LEU B C 1
ATOM 4332 O O . LEU B 1 172 ? 4.789 -27.125 -15.031 1 97.5 172 LEU B O 1
ATOM 4336 N N . THR B 1 173 ? 3.332 -26.328 -16.578 1 97.25 173 THR B N 1
ATOM 4337 C CA . THR B 1 173 ? 4.359 -25.641 -17.359 1 97.25 173 THR B CA 1
ATOM 4338 C C . THR B 1 173 ? 3.885 -24.25 -17.766 1 97.25 173 THR B C 1
ATOM 4340 O O . THR B 1 173 ? 2.727 -24.062 -18.156 1 97.25 173 THR B O 1
ATOM 4343 N N . ALA B 1 174 ? 4.727 -23.25 -17.672 1 96.88 174 ALA B N 1
ATOM 4344 C CA . ALA B 1 174 ? 4.488 -21.891 -18.172 1 96.88 174 ALA B CA 1
ATOM 4345 C C . ALA B 1 174 ? 5.723 -21.359 -18.891 1 96.88 174 ALA B C 1
ATOM 4347 O O . ALA B 1 174 ? 6.855 -21.625 -18.484 1 96.88 174 ALA B O 1
ATOM 4348 N N . THR B 1 175 ? 5.512 -20.641 -19.938 1 96.06 175 THR B N 1
ATOM 4349 C CA . THR B 1 175 ? 6.633 -20.094 -20.688 1 96.06 175 THR B CA 1
ATOM 4350 C C . THR B 1 175 ? 6.227 -18.812 -21.422 1 96.06 175 THR B C 1
ATOM 4352 O O . THR B 1 175 ? 5.055 -18.641 -21.766 1 96.06 175 THR B O 1
ATOM 4355 N N . ASP B 1 176 ? 7.141 -17.938 -21.531 1 93.69 176 ASP B N 1
ATOM 4356 C CA . ASP B 1 176 ? 6.977 -16.781 -22.406 1 93.69 176 ASP B CA 1
ATOM 4357 C C . ASP B 1 176 ? 7.953 -16.828 -23.578 1 93.69 176 ASP B C 1
ATOM 4359 O O . ASP B 1 176 ? 8.266 -15.805 -24.172 1 93.69 176 ASP B O 1
ATOM 4363 N N . ALA B 1 177 ? 8.43 -17.953 -23.906 1 90.19 177 ALA B N 1
ATOM 4364 C CA . ALA B 1 177 ? 9.367 -18.234 -25 1 90.19 177 ALA B CA 1
ATOM 4365 C C . ALA B 1 177 ? 10.805 -18 -24.562 1 90.19 177 ALA B C 1
ATOM 4367 O O . ALA B 1 177 ? 11.711 -18.734 -24.938 1 90.19 177 ALA B O 1
ATOM 4368 N N . ALA B 1 178 ? 11.039 -17.031 -23.688 1 92.56 178 ALA B N 1
ATOM 4369 C CA . ALA B 1 178 ? 12.398 -16.734 -23.234 1 92.56 178 ALA B CA 1
ATOM 4370 C C . ALA B 1 178 ? 12.727 -17.5 -21.953 1 92.56 178 ALA B C 1
ATOM 4372 O O . ALA B 1 178 ? 13.891 -17.656 -21.594 1 92.56 178 ALA B O 1
ATOM 4373 N N . ARG B 1 179 ? 11.75 -17.938 -21.328 1 95.75 179 ARG B N 1
ATOM 4374 C CA . ARG B 1 179 ? 11.914 -18.75 -20.125 1 95.75 179 ARG B CA 1
ATOM 4375 C C . ARG B 1 179 ? 10.828 -19.812 -20.016 1 95.75 179 ARG B C 1
ATOM 4377 O O . ARG B 1 179 ? 9.781 -19.703 -20.656 1 95.75 179 ARG B O 1
ATOM 4384 N N . LEU B 1 180 ? 11.18 -20.844 -19.312 1 96.88 180 LEU B N 1
ATOM 4385 C CA . LEU B 1 180 ? 10.281 -21.969 -19.094 1 96.88 180 LEU B CA 1
ATOM 4386 C C . LEU B 1 180 ? 10.336 -22.438 -17.656 1 96.88 180 LEU B C 1
ATOM 4388 O O . LEU B 1 180 ? 11.414 -22.781 -17.141 1 96.88 180 LEU B O 1
ATOM 4392 N N . ALA B 1 181 ? 9.18 -22.359 -16.984 1 98.19 181 ALA B N 1
ATOM 4393 C CA . ALA B 1 181 ? 9.055 -22.875 -15.625 1 98.19 181 ALA B CA 1
ATOM 4394 C C . ALA B 1 181 ? 8.258 -24.172 -15.602 1 98.19 181 ALA B C 1
ATOM 4396 O O . ALA B 1 181 ? 7.242 -24.297 -16.281 1 98.19 181 ALA B O 1
ATOM 4397 N N . TYR B 1 182 ? 8.766 -25.141 -14.82 1 97.88 182 TYR B N 1
ATOM 4398 C CA . TYR B 1 182 ? 8.203 -26.484 -14.781 1 97.88 182 TYR B CA 1
ATOM 4399 C C . TYR B 1 182 ? 8.07 -26.969 -13.344 1 97.88 182 TYR B C 1
ATOM 4401 O O . TYR B 1 182 ? 8.93 -26.703 -12.508 1 97.88 182 TYR B O 1
ATOM 4409 N N . TYR B 1 183 ? 6.965 -27.641 -13.031 1 98.31 183 TYR B N 1
ATOM 4410 C CA . TYR B 1 183 ? 6.738 -28.281 -11.75 1 98.31 183 TYR B CA 1
ATOM 4411 C C . TYR B 1 183 ? 5.98 -29.594 -11.922 1 98.31 183 TYR B C 1
ATOM 4413 O O . TYR B 1 183 ? 4.969 -29.656 -12.617 1 98.31 183 TYR B O 1
ATOM 4421 N N . THR B 1 184 ? 6.465 -30.656 -11.336 1 97.06 184 THR B N 1
ATOM 4422 C CA . THR B 1 184 ? 5.812 -31.953 -11.422 1 97.06 184 THR B CA 1
ATOM 4423 C C . THR B 1 184 ? 5.285 -32.406 -10.062 1 97.06 184 THR B C 1
ATOM 4425 O O . THR B 1 184 ? 6.027 -32.406 -9.078 1 97.06 184 THR B O 1
ATOM 4428 N N . MET B 1 185 ? 4.027 -32.719 -10.008 1 95.75 185 MET B N 1
ATOM 4429 C CA . MET B 1 185 ? 3.381 -33.25 -8.805 1 95.75 185 MET B CA 1
ATOM 4430 C C . MET B 1 185 ? 3.047 -34.719 -8.953 1 95.75 185 MET B C 1
ATOM 4432 O O . MET B 1 185 ? 2.508 -35.125 -9.977 1 95.75 185 MET B O 1
ATOM 4436 N N . ASP B 1 186 ? 3.361 -35.469 -7.902 1 93.81 186 ASP B N 1
ATOM 4437 C CA . ASP B 1 186 ? 2.979 -36.875 -7.895 1 93.81 186 ASP B CA 1
ATOM 4438 C C . ASP B 1 186 ? 1.512 -37.031 -7.504 1 93.81 186 ASP B C 1
ATOM 4440 O O . ASP B 1 186 ? 1.048 -36.438 -6.531 1 93.81 186 ASP B O 1
ATOM 4444 N N . LEU B 1 187 ? 0.917 -37.875 -8.352 1 91.75 187 LEU B N 1
ATOM 4445 C CA . LEU B 1 187 ? -0.48 -38.188 -8.07 1 91.75 187 LEU B CA 1
ATOM 4446 C C . LEU B 1 187 ? -0.622 -39.594 -7.5 1 91.75 187 LEU B C 1
ATOM 4448 O O . LEU B 1 187 ? 0.09 -40.5 -7.918 1 91.75 187 LEU B O 1
ATOM 4452 N N . LYS B 1 188 ? -0.875 -40.031 -6.242 1 76.75 188 LYS B N 1
ATOM 4453 C CA . LYS B 1 188 ? -0.916 -41.344 -5.609 1 76.75 188 LYS B CA 1
ATOM 4454 C C . LYS B 1 188 ? -1.811 -42.312 -6.387 1 76.75 188 LYS B C 1
ATOM 4456 O O . LYS B 1 188 ? -1.495 -43.5 -6.52 1 76.75 188 LYS B O 1
ATOM 4461 N N . SER B 1 189 ? -2.836 -41.969 -6.852 1 66.12 189 SER B N 1
ATOM 4462 C CA . SER B 1 189 ? -3.707 -42.875 -7.578 1 66.12 189 SER B CA 1
ATOM 4463 C C . SER B 1 189 ? -4.625 -42.125 -8.539 1 66.12 189 SER B C 1
ATOM 4465 O O . SER B 1 189 ? -5.57 -41.469 -8.109 1 66.12 189 SER B O 1
ATOM 4467 N N . SER B 1 190 ? -3.986 -41.906 -9.812 1 65.56 190 SER B N 1
ATOM 4468 C CA . SER B 1 190 ? -4.918 -41.219 -10.688 1 65.56 190 SER B CA 1
ATOM 4469 C C . SER B 1 190 ? -5.262 -42.062 -11.914 1 65.56 190 SER B C 1
ATOM 4471 O O . SER B 1 190 ? -4.422 -42.812 -12.414 1 65.56 190 SER B O 1
ATOM 4473 N N . GLN B 1 191 ? -6.5 -42.219 -12.195 1 79.56 191 GLN B N 1
ATOM 4474 C CA . GLN B 1 191 ? -6.965 -42.844 -13.422 1 79.56 191 GLN B CA 1
ATOM 4475 C C . GLN B 1 191 ? -6.879 -41.906 -14.602 1 79.56 191 GLN B C 1
ATOM 4477 O O . GLN B 1 191 ? -7.168 -42.281 -15.742 1 79.56 191 GLN B O 1
ATOM 4482 N N . VAL B 1 192 ? -6.348 -40.812 -14.266 1 85.38 192 VAL B N 1
ATOM 4483 C CA . VAL B 1 192 ? -6.238 -39.812 -15.328 1 85.38 192 VAL B CA 1
ATOM 4484 C C . VAL B 1 192 ? -4.855 -39.875 -15.969 1 85.38 192 VAL B C 1
ATOM 4486 O O . VAL B 1 192 ? -3.838 -39.812 -15.281 1 85.38 192 VAL B O 1
ATOM 4489 N N . ASP B 1 193 ? -4.887 -40.125 -17.312 1 89.19 193 ASP B N 1
ATOM 4490 C CA . ASP B 1 193 ? -3.639 -40.188 -18.062 1 89.19 193 ASP B CA 1
ATOM 4491 C C . ASP B 1 193 ? -3.809 -39.625 -19.453 1 89.19 193 ASP B C 1
ATOM 4493 O O . ASP B 1 193 ? -4.898 -39.656 -20.031 1 89.19 193 ASP B O 1
ATOM 4497 N N . ASN B 1 194 ? -2.783 -39 -19.922 1 91.19 194 ASN B N 1
ATOM 4498 C CA . ASN B 1 194 ? -2.711 -38.469 -21.281 1 91.19 194 ASN B CA 1
ATOM 4499 C C . ASN B 1 194 ? -3.744 -37.375 -21.516 1 91.19 194 ASN B C 1
ATOM 4501 O O . ASN B 1 194 ? -4.461 -37.375 -22.516 1 91.19 194 ASN B O 1
ATOM 4505 N N . GLU B 1 195 ? -3.922 -36.531 -20.562 1 92.69 195 GLU B N 1
ATOM 4506 C CA . GLU B 1 195 ? -4.742 -35.344 -20.656 1 92.69 195 GLU B CA 1
ATOM 4507 C C . GLU B 1 195 ? -3.885 -34.094 -20.609 1 92.69 195 GLU B C 1
ATOM 4509 O O . GLU B 1 195 ? -2.912 -34.031 -19.859 1 92.69 195 GLU B O 1
ATOM 4514 N N . GLU B 1 196 ? -4.293 -33.188 -21.453 1 94.38 196 GLU B N 1
ATOM 4515 C CA . GLU B 1 196 ? -3.555 -31.938 -21.484 1 94.38 196 GLU B CA 1
ATOM 4516 C C . GLU B 1 196 ? -4.473 -30.766 -21.828 1 94.38 196 GLU B C 1
ATOM 4518 O O . GLU B 1 196 ? -5.336 -30.875 -22.703 1 94.38 196 GLU B O 1
ATOM 4523 N N . PHE B 1 197 ? -4.332 -29.703 -21.141 1 95.56 197 PHE B N 1
ATOM 4524 C CA . PHE B 1 197 ? -5.07 -28.469 -21.422 1 95.56 197 PHE B CA 1
ATOM 4525 C C . PHE B 1 197 ? -4.359 -27.266 -20.828 1 95.56 197 PHE B C 1
ATOM 4527 O O . PHE B 1 197 ? -3.391 -27.406 -20.078 1 95.56 197 PHE B O 1
ATOM 4534 N N . SER B 1 198 ? -4.777 -26.062 -21.188 1 96.56 198 SER B N 1
ATOM 4535 C CA . SER B 1 198 ? -4.184 -24.812 -20.703 1 96.56 198 SER B CA 1
ATOM 4536 C C . SER B 1 198 ? -5.238 -23.906 -20.078 1 96.56 198 SER B C 1
ATOM 4538 O O . SER B 1 198 ? -6.391 -23.891 -20.516 1 96.56 198 SER B O 1
ATOM 4540 N N . VAL B 1 199 ? -4.812 -23.25 -19.047 1 96.81 199 VAL B N 1
ATOM 4541 C CA . VAL B 1 199 ? -5.695 -22.328 -18.344 1 96.81 199 VAL B CA 1
ATOM 4542 C C . VAL B 1 199 ? -4.996 -20.984 -18.156 1 96.81 199 VAL B C 1
ATOM 4544 O O . VAL B 1 199 ? -3.809 -20.938 -17.812 1 96.81 199 VAL B O 1
ATOM 4547 N N . ASN B 1 200 ? -5.77 -19.938 -18.359 1 95.56 200 ASN B N 1
ATOM 4548 C CA . ASN B 1 200 ? -5.203 -18.609 -18.156 1 95.56 200 ASN B CA 1
ATOM 4549 C C . ASN B 1 200 ? -4.625 -18.453 -16.75 1 95.56 200 ASN B C 1
ATOM 4551 O O . ASN B 1 200 ? -5.258 -18.828 -15.773 1 95.56 200 ASN B O 1
ATOM 4555 N N . ASN B 1 201 ? -3.436 -17.891 -16.688 1 96.19 201 ASN B N 1
ATOM 4556 C CA . ASN B 1 201 ? -2.699 -17.734 -15.43 1 96.19 201 ASN B CA 1
ATOM 4557 C C . ASN B 1 201 ? -3.512 -16.984 -14.391 1 96.19 201 ASN B C 1
ATOM 4559 O O . ASN B 1 201 ? -3.516 -17.344 -13.211 1 96.19 201 ASN B O 1
ATOM 4563 N N . LYS B 1 202 ? -4.18 -15.945 -14.75 1 92.75 202 LYS B N 1
ATOM 4564 C CA . LYS B 1 202 ? -4.977 -15.141 -13.828 1 92.75 202 LYS B CA 1
ATOM 4565 C C . LYS B 1 202 ? -6.066 -15.977 -13.164 1 92.75 202 LYS B C 1
ATOM 4567 O O . LYS B 1 202 ? -6.363 -15.781 -11.984 1 92.75 202 LYS B O 1
ATOM 4572 N N . ASP B 1 203 ? -6.621 -16.891 -13.852 1 95.12 203 ASP B N 1
ATOM 4573 C CA . ASP B 1 203 ? -7.707 -17.719 -13.344 1 95.12 203 ASP B CA 1
ATOM 4574 C C . ASP B 1 203 ? -7.168 -18.859 -12.477 1 95.12 203 ASP B C 1
ATOM 4576 O O . ASP B 1 203 ? -7.805 -19.25 -11.5 1 95.12 203 ASP B O 1
ATOM 4580 N N . VAL B 1 204 ? -6.008 -19.328 -12.812 1 96.88 204 VAL B N 1
ATOM 4581 C CA . VAL B 1 204 ? -5.41 -20.438 -12.07 1 96.88 204 VAL B CA 1
ATOM 4582 C C . VAL B 1 204 ? -5.16 -20.016 -10.625 1 96.88 204 VAL B C 1
ATOM 4584 O O . VAL B 1 204 ? -5.418 -20.781 -9.688 1 96.88 204 VAL B O 1
ATOM 4587 N N . LYS B 1 205 ? -4.719 -18.812 -10.492 1 93.19 205 LYS B N 1
ATOM 4588 C CA . LYS B 1 205 ? -4.418 -18.281 -9.164 1 93.19 205 LYS B CA 1
ATOM 4589 C C . LYS B 1 205 ? -5.664 -18.25 -8.289 1 93.19 205 LYS B C 1
ATOM 4591 O O . LYS B 1 205 ? -5.578 -18.453 -7.074 1 93.19 205 LYS B O 1
ATOM 4596 N N . ASP B 1 206 ? -6.758 -18.078 -8.797 1 95.19 206 ASP B N 1
ATOM 4597 C CA . ASP B 1 206 ? -8 -17.922 -8.047 1 95.19 206 ASP B CA 1
ATOM 4598 C C . ASP B 1 206 ? -8.703 -19.266 -7.871 1 95.19 206 ASP B C 1
ATOM 4600 O O . ASP B 1 206 ? -9.75 -19.344 -7.227 1 95.19 206 ASP B O 1
ATOM 4604 N N . LEU B 1 207 ? -8.164 -20.344 -8.391 1 96.38 207 LEU B N 1
ATOM 4605 C CA . LEU B 1 207 ? -8.781 -21.656 -8.273 1 96.38 207 LEU B CA 1
ATOM 4606 C C . LEU B 1 207 ? -8.781 -22.125 -6.828 1 96.38 207 LEU B C 1
ATOM 4608 O O . LEU B 1 207 ? -9.656 -22.906 -6.422 1 96.38 207 LEU B O 1
ATOM 4612 N N . ILE B 1 208 ? -7.848 -21.641 -6.121 1 94.75 208 ILE B N 1
ATOM 4613 C CA . ILE B 1 208 ? -7.75 -22.109 -4.742 1 94.75 208 ILE B CA 1
ATOM 4614 C C . ILE B 1 208 ? -8.031 -20.953 -3.779 1 94.75 208 ILE B C 1
ATOM 4616 O O . ILE B 1 208 ? -7.152 -20.141 -3.51 1 94.75 208 ILE B O 1
ATOM 4620 N N . PRO B 1 209 ? -9.125 -20.953 -3.207 1 95 209 PRO B N 1
ATOM 4621 C CA . PRO B 1 209 ? -9.438 -19.891 -2.244 1 95 209 PRO B CA 1
ATOM 4622 C C . PRO B 1 209 ? -8.672 -20.047 -0.932 1 95 209 PRO B C 1
ATOM 4624 O O . PRO B 1 209 ? -8.039 -21.078 -0.695 1 95 209 PRO B O 1
ATOM 4627 N N . ALA B 1 210 ? -8.719 -19.047 -0.084 1 93.75 210 ALA B N 1
ATOM 4628 C CA . ALA B 1 210 ? -7.945 -18.984 1.155 1 93.75 210 ALA B CA 1
ATOM 4629 C C . ALA B 1 210 ? -8.414 -20.047 2.145 1 93.75 210 ALA B C 1
ATOM 4631 O O . ALA B 1 210 ? -7.629 -20.547 2.957 1 93.75 210 ALA B O 1
ATOM 4632 N N . ASP B 1 211 ? -9.68 -20.453 2.068 1 94.44 211 ASP B N 1
ATOM 4633 C CA . ASP B 1 211 ? -10.203 -21.375 3.072 1 94.44 211 ASP B CA 1
ATOM 4634 C C . ASP B 1 211 ? -10.25 -22.797 2.539 1 94.44 211 ASP B C 1
ATOM 4636 O O . ASP B 1 211 ? -10.922 -23.656 3.107 1 94.44 211 ASP B O 1
ATOM 4640 N N . ALA B 1 212 ? -9.562 -23.031 1.46 1 95.44 212 ALA B N 1
ATOM 4641 C CA . ALA B 1 212 ? -9.547 -24.375 0.909 1 95.44 212 ALA B CA 1
ATOM 4642 C C . ALA B 1 212 ? -9.023 -25.375 1.933 1 95.44 212 ALA B C 1
ATOM 4644 O O . ALA B 1 212 ? -8.188 -25.047 2.771 1 95.44 212 ALA B O 1
ATOM 4645 N N . SER B 1 213 ? -9.492 -26.609 1.829 1 95.06 213 SER B N 1
ATOM 4646 C CA . SER B 1 213 ? -9.055 -27.688 2.705 1 95.06 213 SER B CA 1
ATOM 4647 C C . SER B 1 213 ? -7.645 -28.156 2.338 1 95.06 213 SER B C 1
ATOM 4649 O O . SER B 1 213 ? -7.113 -27.781 1.292 1 95.06 213 SER B O 1
ATOM 4651 N N . LYS B 1 214 ? -7.074 -28.938 3.184 1 95.94 214 LYS B N 1
ATOM 4652 C CA . LYS B 1 214 ? -5.746 -29.484 2.936 1 95.94 214 LYS B CA 1
ATOM 4653 C C . LYS B 1 214 ? -5.727 -30.328 1.664 1 95.94 214 LYS B C 1
ATOM 4655 O O . LYS B 1 214 ? -4.727 -30.344 0.943 1 95.94 214 LYS B O 1
ATOM 4660 N N . LYS B 1 215 ? -6.859 -31 1.447 1 95.75 215 LYS B N 1
ATOM 4661 C CA . LYS B 1 215 ? -7.07 -31.75 0.214 1 95.75 215 LYS B CA 1
ATOM 4662 C C . LYS B 1 215 ? -8.297 -31.25 -0.536 1 95.75 215 LYS B C 1
ATOM 4664 O O . LYS B 1 215 ? -9.312 -30.906 0.08 1 95.75 215 LYS B O 1
ATOM 4669 N N . VAL B 1 216 ? -8.125 -31.203 -1.812 1 96.38 216 VAL B N 1
ATOM 4670 C CA . VAL B 1 216 ? -9.266 -30.812 -2.641 1 96.38 216 VAL B CA 1
ATOM 4671 C C . VAL B 1 216 ? -9.398 -31.781 -3.812 1 96.38 216 VAL B C 1
ATOM 4673 O O . VAL B 1 216 ? -8.461 -32.531 -4.141 1 96.38 216 VAL B O 1
ATOM 4676 N N . THR B 1 217 ? -10.555 -31.812 -4.379 1 95.94 217 THR B N 1
ATOM 4677 C CA . THR B 1 217 ? -10.797 -32.562 -5.598 1 95.94 217 THR B CA 1
ATOM 4678 C C . THR B 1 217 ? -10.672 -31.688 -6.828 1 95.94 217 THR B C 1
ATOM 4680 O O . THR B 1 217 ? -11.453 -30.75 -7.008 1 95.94 217 THR B O 1
ATOM 4683 N N . LEU B 1 218 ? -9.641 -31.938 -7.598 1 96.25 218 LEU B N 1
ATOM 4684 C CA . LEU B 1 218 ? -9.516 -31.297 -8.906 1 96.25 218 LEU B CA 1
ATOM 4685 C C . LEU B 1 218 ? -10.359 -32.031 -9.945 1 96.25 218 LEU B C 1
ATOM 4687 O O . LEU B 1 218 ? -10.344 -33.25 -10.023 1 96.25 218 LEU B O 1
ATOM 4691 N N . PHE B 1 219 ? -11.125 -31.25 -10.703 1 96.44 219 PHE B N 1
ATOM 4692 C CA . PHE B 1 219 ? -11.922 -31.875 -11.766 1 96.44 219 PHE B CA 1
ATOM 4693 C C . PHE B 1 219 ? -11.773 -31.094 -13.07 1 96.44 219 PHE B C 1
ATOM 4695 O O . PHE B 1 219 ? -11.422 -29.922 -13.062 1 96.44 219 PHE B O 1
ATOM 4702 N N . PHE B 1 220 ? -11.914 -31.828 -14.172 1 96.06 220 PHE B N 1
ATOM 4703 C CA . PHE B 1 220 ? -11.883 -31.156 -15.461 1 96.06 220 PHE B CA 1
ATOM 4704 C C . PHE B 1 220 ? -12.57 -32 -16.531 1 96.06 220 PHE B C 1
ATOM 4706 O O . PHE B 1 220 ? -12.805 -33.188 -16.328 1 96.06 220 PHE B O 1
ATOM 4713 N N . ASN B 1 221 ? -12.984 -31.328 -17.484 1 94.5 221 ASN B N 1
ATOM 4714 C CA . ASN B 1 221 ? -13.344 -31.922 -18.781 1 94.5 221 ASN B CA 1
ATOM 4715 C C . ASN B 1 221 ? -12.742 -31.141 -19.938 1 94.5 221 ASN B C 1
ATOM 4717 O O . ASN B 1 221 ? -11.727 -30.469 -19.781 1 94.5 221 ASN B O 1
ATOM 4721 N N . ARG B 1 222 ? -13.336 -31.172 -21.094 1 90.5 222 ARG B N 1
ATOM 4722 C CA . ARG B 1 222 ? -12.734 -30.562 -22.266 1 90.5 222 ARG B CA 1
ATOM 4723 C C . ARG B 1 222 ? -12.898 -29.047 -22.234 1 90.5 222 ARG B C 1
ATOM 4725 O O . ARG B 1 222 ? -12.203 -28.312 -22.953 1 90.5 222 ARG B O 1
ATOM 4732 N N . ILE B 1 223 ? -13.773 -28.641 -21.344 1 93.06 223 ILE B N 1
ATOM 4733 C CA . ILE B 1 223 ? -14.156 -27.234 -21.469 1 93.06 223 ILE B CA 1
ATOM 4734 C C . ILE B 1 223 ? -13.812 -26.5 -20.172 1 93.06 223 ILE B C 1
ATOM 4736 O O . ILE B 1 223 ? -13.633 -25.281 -20.172 1 93.06 223 ILE B O 1
ATOM 4740 N N . LYS B 1 224 ? -13.781 -27.219 -19.125 1 95.81 224 LYS B N 1
ATOM 4741 C CA . LYS B 1 224 ? -13.664 -26.531 -17.828 1 95.81 224 LYS B CA 1
ATOM 4742 C C . LYS B 1 224 ? -12.719 -27.281 -16.891 1 95.81 224 LYS B C 1
ATOM 4744 O O . LYS B 1 224 ? -12.5 -28.484 -17.062 1 95.81 224 LYS B O 1
ATOM 4749 N N . ILE B 1 225 ? -12.164 -26.562 -15.938 1 96.56 225 ILE B N 1
ATOM 4750 C CA . ILE B 1 225 ? -11.398 -27.078 -14.812 1 96.56 225 ILE B CA 1
ATOM 4751 C C . ILE B 1 225 ? -11.914 -26.469 -13.508 1 96.56 225 ILE B C 1
ATOM 4753 O O . ILE B 1 225 ? -12.453 -25.359 -13.508 1 96.56 225 ILE B O 1
ATOM 4757 N N . GLY B 1 226 ? -11.758 -27.172 -12.414 1 96.94 226 GLY B N 1
ATOM 4758 C CA . GLY B 1 226 ? -12.172 -26.594 -11.141 1 96.94 226 GLY B CA 1
ATOM 4759 C C . GLY B 1 226 ? -11.742 -27.438 -9.953 1 96.94 226 GLY B C 1
ATOM 4760 O O . GLY B 1 226 ? -11.031 -28.422 -10.102 1 96.94 226 GLY B O 1
ATOM 4761 N N . ILE B 1 227 ? -12.125 -26.953 -8.797 1 97.19 227 ILE B N 1
ATOM 4762 C CA . ILE B 1 227 ? -11.891 -27.688 -7.559 1 97.19 227 ILE B CA 1
ATOM 4763 C C . ILE B 1 227 ? -13.18 -27.75 -6.746 1 97.19 227 ILE B C 1
ATOM 4765 O O . ILE B 1 227 ? -14.062 -26.906 -6.895 1 97.19 227 ILE B O 1
ATOM 4769 N N . GLU B 1 228 ? -13.242 -28.766 -5.945 1 96.56 228 GLU B N 1
ATOM 4770 C CA . GLU B 1 228 ? -14.352 -28.953 -5.012 1 96.56 228 GLU B CA 1
ATOM 4771 C C . GLU B 1 228 ? -13.844 -29.266 -3.607 1 96.56 228 GLU B C 1
ATOM 4773 O O . GLU B 1 228 ? -12.93 -30.078 -3.438 1 96.56 228 GLU B O 1
ATOM 4778 N N . TYR B 1 229 ? -14.406 -28.578 -2.592 1 95.81 229 TYR B N 1
ATOM 4779 C CA . TYR B 1 229 ? -14.133 -28.844 -1.185 1 95.81 229 TYR B CA 1
ATOM 4780 C C . TYR B 1 229 ? -15.266 -28.328 -0.304 1 95.81 229 TYR B C 1
ATOM 4782 O O . TYR B 1 229 ? -15.883 -27.312 -0.609 1 95.81 229 TYR B O 1
ATOM 4790 N N . LYS B 1 230 ? -15.602 -28.922 0.944 1 89.25 230 LYS B N 1
ATOM 4791 C CA . LYS B 1 230 ? -16.484 -28.469 2.016 1 89.25 230 LYS B CA 1
ATOM 4792 C C . LYS B 1 230 ? -17.703 -27.734 1.454 1 89.25 230 LYS B C 1
ATOM 4794 O O . LYS B 1 230 ? -17.953 -26.578 1.825 1 89.25 230 LYS B O 1
ATOM 4799 N N . ASN B 1 231 ? -18.406 -28.156 0.488 1 93.38 231 ASN B N 1
ATOM 4800 C CA . ASN B 1 231 ? -19.625 -27.594 -0.091 1 93.38 231 ASN B CA 1
ATOM 4801 C C . ASN B 1 231 ? -19.312 -26.375 -0.965 1 93.38 231 ASN B C 1
ATOM 4803 O O . ASN B 1 231 ? -20.062 -25.406 -0.972 1 93.38 231 ASN B O 1
ATOM 4807 N N . THR B 1 232 ? -18.109 -26.344 -1.493 1 97.44 232 THR B N 1
ATOM 4808 C CA . THR B 1 232 ? -17.672 -25.266 -2.369 1 97.44 232 THR B CA 1
ATOM 4809 C C . THR B 1 232 ? -17.188 -25.828 -3.709 1 97.44 232 THR B C 1
ATOM 4811 O O . THR B 1 232 ? -16.484 -26.844 -3.752 1 97.44 232 THR B O 1
ATOM 4814 N N . VAL B 1 233 ? -17.578 -25.219 -4.723 1 97.25 233 VAL B N 1
ATOM 4815 C CA . VAL B 1 233 ? -17.141 -25.594 -6.062 1 97.25 233 VAL B CA 1
ATOM 4816 C C . VAL B 1 233 ? -16.672 -24.344 -6.82 1 97.25 233 VAL B C 1
ATOM 4818 O O . VAL B 1 233 ? -17.406 -23.359 -6.91 1 97.25 233 VAL B O 1
ATOM 4821 N N . ILE B 1 234 ? -15.492 -24.359 -7.324 1 97.69 234 ILE B N 1
ATOM 4822 C CA . ILE B 1 234 ? -14.945 -23.297 -8.164 1 97.69 234 ILE B CA 1
ATOM 4823 C C . ILE B 1 234 ? -14.641 -23.844 -9.555 1 97.69 234 ILE B C 1
ATOM 4825 O O . ILE B 1 234 ? -14.062 -24.938 -9.688 1 97.69 234 ILE B O 1
ATOM 4829 N N . THR B 1 235 ? -15.062 -23.156 -10.57 1 96.94 235 THR B N 1
ATOM 4830 C CA . THR B 1 235 ? -14.898 -23.625 -11.938 1 96.94 235 THR B CA 1
ATOM 4831 C C . THR B 1 235 ? -14.359 -22.516 -12.836 1 96.94 235 THR B C 1
ATOM 4833 O O . THR B 1 235 ? -14.789 -21.375 -12.742 1 96.94 235 THR B O 1
ATOM 4836 N N . SER B 1 236 ? -13.422 -22.844 -13.672 1 96.56 236 SER B N 1
ATOM 4837 C CA . SER B 1 236 ? -12.852 -21.922 -14.656 1 96.56 236 SER B CA 1
ATOM 4838 C C . SER B 1 236 ? -12.867 -22.531 -16.047 1 96.56 236 SER B C 1
ATOM 4840 O O . SER B 1 236 ? -13.031 -23.75 -16.203 1 96.56 236 SER B O 1
ATOM 4842 N N . ARG B 1 237 ? -12.609 -21.703 -17.016 1 94.31 237 ARG B N 1
ATOM 4843 C CA . ARG B 1 237 ? -12.602 -22.172 -18.406 1 94.31 237 ARG B CA 1
ATOM 4844 C C . ARG B 1 237 ? -11.211 -22.625 -18.812 1 94.31 237 ARG B C 1
ATOM 4846 O O . ARG B 1 237 ? -10.203 -22.078 -18.344 1 94.31 237 ARG B O 1
ATOM 4853 N N . ILE B 1 238 ? -11.242 -23.578 -19.703 1 95.44 238 ILE B N 1
ATOM 4854 C CA . ILE B 1 238 ? -10.008 -24.062 -20.312 1 95.44 238 ILE B CA 1
ATOM 4855 C C . ILE B 1 238 ? -9.812 -23.391 -21.672 1 95.44 238 ILE B C 1
ATOM 4857 O O . ILE B 1 238 ? -10.789 -23.125 -22.391 1 95.44 238 ILE B O 1
ATOM 4861 N N . VAL B 1 239 ? -8.57 -23.094 -21.984 1 92.75 239 VAL B N 1
ATOM 4862 C CA . VAL B 1 239 ? -8.219 -22.562 -23.297 1 92.75 239 VAL B CA 1
ATOM 4863 C C . VAL B 1 239 ? -7.895 -23.719 -24.25 1 92.75 239 VAL B C 1
ATOM 4865 O O . VAL B 1 239 ? -6.926 -24.453 -24.031 1 92.75 239 VAL B O 1
ATOM 4868 N N . ASP B 1 240 ? -8.711 -23.812 -25.219 1 85.94 240 ASP B N 1
ATOM 4869 C CA . ASP B 1 240 ? -8.586 -24.922 -26.156 1 85.94 240 ASP B CA 1
ATOM 4870 C C . ASP B 1 240 ? -7.617 -24.578 -27.281 1 85.94 240 ASP B C 1
ATOM 4872 O O . ASP B 1 240 ? -8.031 -24.422 -28.422 1 85.94 240 ASP B O 1
ATOM 4876 N N . LEU B 1 241 ? -6.395 -24.453 -27.031 1 88.69 241 LEU B N 1
ATOM 4877 C CA . LEU B 1 241 ? -5.316 -24.219 -27.984 1 88.69 241 LEU B CA 1
ATOM 4878 C C . LEU B 1 241 ? -4.113 -25.109 -27.672 1 88.69 241 LEU B C 1
ATOM 4880 O O . LEU B 1 241 ? -3.812 -25.359 -26.516 1 88.69 241 LEU B O 1
ATOM 4884 N N . PRO B 1 242 ? -3.543 -25.531 -28.703 1 90.31 242 PRO B N 1
ATOM 4885 C CA . PRO B 1 242 ? -2.363 -26.359 -28.469 1 90.31 242 PRO B CA 1
ATOM 4886 C C . PRO B 1 242 ? -1.236 -25.609 -27.766 1 90.31 242 PRO B C 1
ATOM 4888 O O . PRO B 1 242 ? -1.007 -24.422 -28.047 1 90.31 242 PRO B O 1
ATOM 4891 N N . TYR B 1 243 ? -0.699 -26.25 -26.844 1 91.94 243 TYR B N 1
ATOM 4892 C CA . TYR B 1 243 ? 0.456 -25.703 -26.141 1 91.94 243 TYR B CA 1
ATOM 4893 C C . TYR B 1 243 ? 1.756 -26.25 -26.719 1 91.94 243 TYR B C 1
ATOM 4895 O O . TYR B 1 243 ? 1.832 -27.406 -27.109 1 91.94 243 TYR B O 1
ATOM 4903 N N . PRO B 1 244 ? 2.787 -25.391 -26.797 1 89 244 PRO B N 1
ATOM 4904 C CA . PRO B 1 244 ? 4.051 -25.891 -27.344 1 89 244 PRO B CA 1
ATOM 4905 C C . PRO B 1 244 ? 4.637 -27.047 -26.531 1 89 244 PRO B C 1
ATOM 4907 O O . PRO B 1 244 ? 4.457 -27.094 -25.312 1 89 244 PRO B O 1
ATOM 4910 N N . ASP B 1 245 ? 5.258 -27.953 -27.266 1 88.44 245 ASP B N 1
ATOM 4911 C CA . ASP B 1 245 ? 5.926 -29.062 -26.578 1 88.44 245 ASP B CA 1
ATOM 4912 C C . ASP B 1 245 ? 7.27 -28.625 -26.016 1 88.44 245 ASP B C 1
ATOM 4914 O O . ASP B 1 245 ? 8.312 -28.859 -26.609 1 88.44 245 ASP B O 1
ATOM 4918 N N . VAL B 1 246 ? 7.301 -28.078 -24.859 1 87.56 246 VAL B N 1
ATOM 4919 C CA . VAL B 1 246 ? 8.5 -27.469 -24.297 1 87.56 246 VAL B CA 1
ATOM 4920 C C . VAL B 1 246 ? 9.156 -28.406 -23.297 1 87.56 246 VAL B C 1
ATOM 4922 O O . VAL B 1 246 ? 10.305 -28.219 -22.906 1 87.56 246 VAL B O 1
ATOM 4925 N N . GLU B 1 247 ? 8.492 -29.469 -22.906 1 84.88 247 GLU B N 1
ATOM 4926 C CA . GLU B 1 247 ? 9.062 -30.375 -21.922 1 84.88 247 GLU B CA 1
ATOM 4927 C C . GLU B 1 247 ? 10.297 -31.094 -22.469 1 84.88 247 GLU B C 1
ATOM 4929 O O . GLU B 1 247 ? 11.195 -31.469 -21.719 1 84.88 247 GLU B O 1
ATOM 4934 N N . SER B 1 248 ? 10.305 -31.266 -23.734 1 85.88 248 SER B N 1
ATOM 4935 C CA . SER B 1 248 ? 11.414 -31.953 -24.375 1 85.88 248 SER B CA 1
ATOM 4936 C C . SER B 1 248 ? 12.703 -31.156 -24.25 1 85.88 248 SER B C 1
ATOM 4938 O O . SER B 1 248 ? 13.797 -31.703 -24.406 1 85.88 248 SER B O 1
ATOM 4940 N N . LEU B 1 249 ? 12.609 -29.906 -23.938 1 87.75 249 LEU B N 1
ATOM 4941 C CA . LEU B 1 249 ? 13.766 -29.031 -23.828 1 87.75 249 LEU B CA 1
ATOM 4942 C C . LEU B 1 249 ? 14.648 -29.438 -22.641 1 87.75 249 LEU B C 1
ATOM 4944 O O . LEU B 1 249 ? 15.852 -29.188 -22.641 1 87.75 249 LEU B O 1
ATOM 4948 N N . PHE B 1 250 ? 14.055 -30.094 -21.688 1 87.19 250 PHE B N 1
ATOM 4949 C CA . PHE B 1 250 ? 14.812 -30.5 -20.516 1 87.19 250 PHE B CA 1
ATOM 4950 C C . PHE B 1 250 ? 15.688 -31.719 -20.828 1 87.19 250 PHE B C 1
ATOM 4952 O O . PHE B 1 250 ? 16.781 -31.859 -20.281 1 87.19 250 PHE B O 1
ATOM 4959 N N . ALA B 1 251 ? 15.242 -32.625 -21.594 1 79.31 251 ALA B N 1
ATOM 4960 C CA . ALA B 1 251 ? 15.938 -33.875 -21.922 1 79.31 251 ALA B CA 1
ATOM 4961 C C . ALA B 1 251 ? 17.062 -33.625 -22.906 1 79.31 251 ALA B C 1
ATOM 4963 O O . ALA B 1 251 ? 18.031 -34.406 -22.953 1 79.31 251 ALA B O 1
ATOM 4964 N N . SER B 1 252 ? 17 -32.594 -23.578 1 82.25 252 SER B N 1
ATOM 4965 C CA . SER B 1 252 ? 17.906 -32.406 -24.703 1 82.25 252 SER B CA 1
ATOM 4966 C C . SER B 1 252 ? 19.047 -31.453 -24.359 1 82.25 252 SER B C 1
ATOM 4968 O O . SER B 1 252 ? 19.859 -31.094 -25.203 1 82.25 252 SER B O 1
ATOM 4970 N N . ILE B 1 253 ? 19.219 -31.125 -23.188 1 85.56 253 ILE B N 1
ATOM 4971 C CA . ILE B 1 253 ? 20.234 -30.125 -22.859 1 85.56 253 ILE B CA 1
ATOM 4972 C C . ILE B 1 253 ? 21.609 -30.812 -22.766 1 85.56 253 ILE B C 1
ATOM 4974 O O . ILE B 1 253 ? 21.781 -31.734 -21.969 1 85.56 253 ILE B O 1
ATOM 4978 N N . ASP B 1 254 ? 22.5 -30.438 -23.641 1 91.5 254 ASP B N 1
ATOM 4979 C CA . ASP B 1 254 ? 23.891 -30.891 -23.562 1 91.5 254 ASP B CA 1
ATOM 4980 C C . ASP B 1 254 ? 24.703 -30.031 -22.594 1 91.5 254 ASP B C 1
ATOM 4982 O O . ASP B 1 254 ? 25.281 -29.016 -22.984 1 91.5 254 ASP B O 1
ATOM 4986 N N . ILE B 1 255 ? 24.875 -30.516 -21.391 1 93.62 255 ILE B N 1
ATOM 4987 C CA . ILE B 1 255 ? 25.438 -29.734 -20.312 1 93.62 255 ILE B CA 1
ATOM 4988 C C . ILE B 1 255 ? 26.969 -29.688 -20.453 1 93.62 255 ILE B C 1
ATOM 4990 O O . ILE B 1 255 ? 27.609 -30.719 -20.625 1 93.62 255 ILE B O 1
ATOM 4994 N N . GLU B 1 256 ? 27.484 -28.484 -20.375 1 94.69 256 GLU B N 1
ATOM 4995 C CA . GLU B 1 256 ? 28.922 -28.312 -20.438 1 94.69 256 GLU B CA 1
ATOM 4996 C C . GLU B 1 256 ? 29.453 -27.641 -19.172 1 94.69 256 GLU B C 1
ATOM 4998 O O . GLU B 1 256 ? 30.5 -28.047 -18.641 1 94.69 256 GLU B O 1
ATOM 5003 N N . ASN B 1 257 ? 28.844 -26.641 -18.719 1 96.62 257 ASN B N 1
ATOM 5004 C CA . ASN B 1 257 ? 29.266 -25.859 -17.562 1 96.62 257 ASN B CA 1
ATOM 5005 C C . ASN B 1 257 ? 28.281 -26.016 -16.406 1 96.62 257 ASN B C 1
ATOM 5007 O O . ASN B 1 257 ? 27.062 -26.047 -16.609 1 96.62 257 ASN B O 1
ATOM 5011 N N . LYS B 1 258 ? 28.828 -26.094 -15.188 1 97.94 258 LYS B N 1
ATOM 5012 C CA . LYS B 1 258 ? 28.016 -26.234 -13.984 1 97.94 258 LYS B CA 1
ATOM 5013 C C . LYS B 1 258 ? 28.5 -25.281 -12.891 1 97.94 258 LYS B C 1
ATOM 5015 O O . LYS B 1 258 ? 29.703 -25.203 -12.609 1 97.94 258 LYS B O 1
ATOM 5020 N N . ILE B 1 259 ? 27.562 -24.594 -12.312 1 98.44 259 ILE B N 1
ATOM 5021 C CA . ILE B 1 259 ? 27.859 -23.719 -11.18 1 98.44 259 ILE B CA 1
ATOM 5022 C C . ILE B 1 259 ? 27.062 -24.172 -9.953 1 98.44 259 ILE B C 1
ATOM 5024 O O . ILE B 1 259 ? 25.844 -24.344 -10.031 1 98.44 259 ILE B O 1
ATOM 5028 N N . PHE B 1 260 ? 27.719 -24.469 -8.891 1 98.44 260 PHE B N 1
ATOM 5029 C CA . PHE B 1 260 ? 27.125 -24.703 -7.586 1 98.44 260 PHE B CA 1
ATOM 5030 C C . PHE B 1 260 ? 27.25 -23.484 -6.691 1 98.44 260 PHE B C 1
ATOM 5032 O O . PHE B 1 260 ? 28.359 -23.047 -6.371 1 98.44 260 PHE B O 1
ATOM 5039 N N . ILE B 1 261 ? 26.156 -22.938 -6.258 1 98.62 261 ILE B N 1
ATOM 5040 C CA . ILE B 1 261 ? 26.219 -21.688 -5.52 1 98.62 261 ILE B CA 1
ATOM 5041 C C . ILE B 1 261 ? 25.016 -21.562 -4.586 1 98.62 261 ILE B C 1
ATOM 5043 O O . ILE B 1 261 ? 23.953 -22.141 -4.855 1 98.62 261 ILE B O 1
ATOM 5047 N N . LYS B 1 262 ? 25.125 -20.891 -3.516 1 98.56 262 LYS B N 1
ATOM 5048 C CA . LYS B 1 262 ? 23.984 -20.609 -2.641 1 98.56 262 LYS B CA 1
ATOM 5049 C C . LYS B 1 262 ? 23.047 -19.578 -3.26 1 98.56 262 LYS B C 1
ATOM 5051 O O . LYS B 1 262 ? 23.5 -18.578 -3.828 1 98.56 262 LYS B O 1
ATOM 5056 N N . LYS B 1 263 ? 21.797 -19.828 -3.135 1 98.19 263 LYS B N 1
ATOM 5057 C CA . LYS B 1 263 ? 20.781 -18.891 -3.635 1 98.19 263 LYS B CA 1
ATOM 5058 C C . LYS B 1 263 ? 21.031 -17.484 -3.1 1 98.19 263 LYS B C 1
ATOM 5060 O O . LYS B 1 263 ? 20.984 -16.5 -3.855 1 98.19 263 LYS B O 1
ATOM 5065 N N . GLU B 1 264 ? 21.297 -17.391 -1.836 1 97.94 264 GLU B N 1
ATOM 5066 C CA . GLU B 1 264 ? 21.516 -16.094 -1.203 1 97.94 264 GLU B CA 1
ATOM 5067 C C . GLU B 1 264 ? 22.703 -15.367 -1.819 1 97.94 264 GLU B C 1
ATOM 5069 O O . GLU B 1 264 ? 22.672 -14.148 -2.01 1 97.94 264 GLU B O 1
ATOM 5074 N N . GLU B 1 265 ? 23.766 -16.125 -2.125 1 97.88 265 GLU B N 1
ATOM 5075 C CA . GLU B 1 265 ? 24.969 -15.555 -2.701 1 97.88 265 GLU B CA 1
ATOM 5076 C C . GLU B 1 265 ? 24.703 -14.93 -4.066 1 97.88 265 GLU B C 1
ATOM 5078 O O . GLU B 1 265 ? 25.094 -13.789 -4.324 1 97.88 265 GLU B O 1
ATOM 5083 N N . ILE B 1 266 ? 24.047 -15.68 -4.867 1 98.38 266 ILE B N 1
ATOM 5084 C CA . ILE B 1 266 ? 23.781 -15.188 -6.215 1 98.38 266 ILE B CA 1
ATOM 5085 C C . ILE B 1 266 ? 22.75 -14.07 -6.16 1 98.38 266 ILE B C 1
ATOM 5087 O O . ILE B 1 266 ? 22.844 -13.078 -6.891 1 98.38 266 ILE B O 1
ATOM 5091 N N . ASN B 1 267 ? 21.766 -14.18 -5.348 1 97.75 267 ASN B N 1
ATOM 5092 C CA . ASN B 1 267 ? 20.797 -13.109 -5.164 1 97.75 267 ASN B CA 1
ATOM 5093 C C . ASN B 1 267 ? 21.469 -11.812 -4.723 1 97.75 267 ASN B C 1
ATOM 5095 O O . ASN B 1 267 ? 21.141 -10.734 -5.23 1 97.75 267 ASN B O 1
ATOM 5099 N N . ASP B 1 268 ? 22.312 -11.969 -3.754 1 95.94 268 ASP B N 1
ATOM 5100 C CA . ASP B 1 268 ? 23.031 -10.789 -3.281 1 95.94 268 ASP B CA 1
ATOM 5101 C C . ASP B 1 268 ? 23.812 -10.125 -4.418 1 95.94 268 ASP B C 1
ATOM 5103 O O . ASP B 1 268 ? 23.812 -8.906 -4.543 1 95.94 268 ASP B O 1
ATOM 5107 N N . LEU B 1 269 ? 24.438 -10.953 -5.168 1 96.44 269 LEU B N 1
ATOM 5108 C CA . LEU B 1 269 ? 25.25 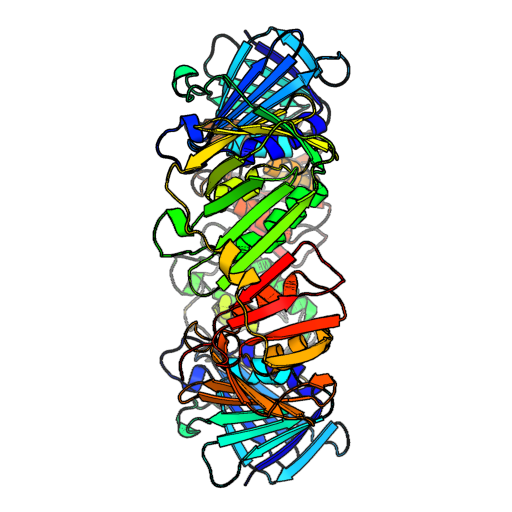-10.484 -6.285 1 96.44 269 LEU B CA 1
ATOM 5109 C C . LEU B 1 269 ? 24.391 -9.711 -7.289 1 96.44 269 LEU B C 1
ATOM 5111 O O . LEU B 1 269 ? 24.734 -8.586 -7.656 1 96.44 269 LEU B O 1
ATOM 5115 N N . ILE B 1 270 ? 23.266 -10.266 -7.691 1 96.88 270 ILE B N 1
ATOM 5116 C CA . ILE B 1 270 ? 22.484 -9.641 -8.75 1 96.88 270 ILE B CA 1
ATOM 5117 C C . ILE B 1 270 ? 21.719 -8.445 -8.188 1 96.88 270 ILE B C 1
ATOM 5119 O O . ILE B 1 270 ? 21.516 -7.445 -8.883 1 96.88 270 ILE B O 1
ATOM 5123 N N . ASN B 1 271 ? 21.312 -8.461 -6.969 1 94.56 271 ASN B N 1
ATOM 5124 C CA . ASN B 1 271 ? 20.609 -7.336 -6.348 1 94.56 271 ASN B CA 1
ATOM 5125 C C . ASN B 1 271 ? 21.531 -6.129 -6.18 1 94.56 271 ASN B C 1
ATOM 5127 O O . ASN B 1 271 ? 21.078 -4.984 -6.242 1 94.56 271 ASN B O 1
ATOM 5131 N N . LYS B 1 272 ? 22.781 -6.383 -5.93 1 94 272 LYS B N 1
ATOM 5132 C CA . LYS B 1 272 ? 23.75 -5.305 -5.77 1 94 272 LYS B CA 1
ATOM 5133 C C . LYS B 1 272 ? 23.922 -4.52 -7.062 1 94 272 LYS B C 1
ATOM 5135 O O . LYS B 1 272 ? 24.109 -3.303 -7.039 1 94 272 LYS B O 1
ATOM 5140 N N . VAL B 1 273 ? 23.75 -5.211 -8.125 1 94.06 273 VAL B N 1
ATOM 5141 C CA . VAL B 1 273 ? 24.109 -4.559 -9.383 1 94.06 273 VAL B CA 1
ATOM 5142 C C . VAL B 1 273 ? 22.859 -3.992 -10.047 1 94.06 273 VAL B C 1
ATOM 5144 O O . VAL B 1 273 ? 22.938 -3.004 -10.781 1 94.06 273 VAL B O 1
ATOM 5147 N N . TRP B 1 274 ? 21.766 -4.586 -9.797 1 91.94 274 TRP B N 1
ATOM 5148 C CA . TRP B 1 274 ? 20.531 -4.152 -10.445 1 91.94 274 TRP B CA 1
ATOM 5149 C C . TRP B 1 274 ? 19.922 -2.953 -9.727 1 91.94 274 TRP B C 1
ATOM 5151 O O . TRP B 1 274 ? 19.641 -3.018 -8.523 1 91.94 274 TRP B O 1
ATOM 5161 N N . LEU B 1 275 ? 19.688 -1.759 -10.383 1 83.12 275 LEU B N 1
ATOM 5162 C CA . LEU B 1 275 ? 19.266 -0.522 -9.734 1 83.12 275 LEU B CA 1
ATOM 5163 C C . LEU B 1 275 ? 17.781 -0.266 -9.953 1 83.12 275 LEU B C 1
ATOM 5165 O O . LEU B 1 275 ? 17.219 0.679 -9.391 1 83.12 275 LEU B O 1
ATOM 5169 N N . GLY B 1 276 ? 16.922 -1.055 -10.43 1 72 276 GLY B N 1
ATOM 5170 C CA . GLY B 1 276 ? 15.461 -1.007 -10.469 1 72 276 GLY B CA 1
ATOM 5171 C C . GLY B 1 276 ? 14.922 0.09 -11.367 1 72 276 GLY B C 1
ATOM 5172 O O . GLY B 1 276 ? 13.789 0.541 -11.195 1 72 276 GLY B O 1
ATOM 5173 N N . THR B 1 277 ? 15.578 0.949 -12.078 1 63.28 277 THR B N 1
ATOM 5174 C CA . THR B 1 277 ? 15.031 2.143 -12.711 1 63.28 277 THR B CA 1
ATOM 5175 C C . THR B 1 277 ? 14.125 1.768 -13.875 1 63.28 277 THR B C 1
ATOM 5177 O O . THR B 1 277 ? 12.953 2.17 -13.914 1 63.28 277 THR B O 1
ATOM 5180 N N . SER B 1 278 ? 14.484 1.562 -15.062 1 60.34 278 SER B N 1
ATOM 5181 C CA . SER B 1 278 ? 13.633 1.359 -16.234 1 60.34 278 SER B CA 1
ATOM 5182 C C . SER B 1 278 ? 13.766 -0.059 -16.766 1 60.34 278 SER B C 1
ATOM 5184 O O . SER B 1 278 ? 14.766 -0.739 -16.516 1 60.34 278 SER B O 1
ATOM 5186 N N . ASP B 1 279 ? 12.539 -0.583 -17.219 1 58.69 279 ASP B N 1
ATOM 5187 C CA . ASP B 1 279 ? 12.445 -1.91 -17.828 1 58.69 279 ASP B CA 1
ATOM 5188 C C . ASP B 1 279 ? 13.602 -2.16 -18.781 1 58.69 279 ASP B C 1
ATOM 5190 O O . ASP B 1 279 ? 14.031 -3.303 -18.969 1 58.69 279 ASP B O 1
ATOM 5194 N N . LYS B 1 280 ? 14.266 -1.03 -19.297 1 60.44 280 LYS B N 1
ATOM 5195 C CA . LYS B 1 280 ? 15.242 -1.199 -20.375 1 60.44 280 LYS B CA 1
ATOM 5196 C C . LYS B 1 280 ? 16.609 -1.587 -19.812 1 60.44 280 LYS B C 1
ATOM 5198 O O . LYS B 1 280 ? 17.5 -1.993 -20.578 1 60.44 280 LYS B O 1
ATOM 5203 N N . GLN B 1 281 ? 16.609 -1.771 -18.578 1 78.44 281 GLN B N 1
ATOM 5204 C CA . GLN B 1 281 ? 17.969 -1.946 -18.094 1 78.44 281 GLN B CA 1
ATOM 5205 C C . GLN B 1 281 ? 18.078 -3.148 -17.172 1 78.44 281 GLN B C 1
ATOM 5207 O O . GLN B 1 281 ? 18.734 -3.07 -16.109 1 78.44 281 GLN B O 1
ATOM 5212 N N . ASN B 1 282 ? 17.422 -4.254 -17.656 1 90.88 282 ASN B N 1
ATOM 5213 C CA . ASN B 1 282 ? 17.422 -5.457 -16.828 1 90.88 282 ASN B CA 1
ATOM 5214 C C . ASN B 1 282 ? 18.5 -6.441 -17.266 1 90.88 282 ASN B C 1
ATOM 5216 O O . ASN B 1 282 ? 18.562 -7.559 -16.75 1 90.88 282 ASN B O 1
ATOM 5220 N N . ARG B 1 283 ? 19.375 -6 -18.156 1 94.25 283 ARG B N 1
ATOM 5221 C CA . ARG B 1 283 ? 20.422 -6.883 -18.641 1 94.25 283 ARG B CA 1
ATOM 5222 C C . ARG B 1 283 ? 21.562 -6.996 -17.625 1 94.25 283 ARG B C 1
ATOM 5224 O O . ARG B 1 283 ? 22.125 -5.988 -17.203 1 94.25 283 ARG B O 1
ATOM 5231 N N . LEU B 1 284 ? 21.859 -8.156 -17.234 1 96.69 284 LEU B N 1
ATOM 5232 C CA . LEU B 1 284 ? 23.031 -8.469 -16.422 1 96.69 284 LEU B CA 1
ATOM 5233 C C . LEU B 1 284 ? 24.078 -9.203 -17.234 1 96.69 284 LEU B C 1
ATOM 5235 O O . LEU B 1 284 ? 23.781 -10.195 -17.906 1 96.69 284 LEU B O 1
ATOM 5239 N N . GLU B 1 285 ? 25.281 -8.719 -17.219 1 97.12 285 GLU B N 1
ATOM 5240 C CA . GLU B 1 285 ? 26.391 -9.375 -17.875 1 97.12 285 GLU B CA 1
ATOM 5241 C C . GLU B 1 285 ? 27.219 -10.203 -16.891 1 97.12 285 GLU B C 1
ATOM 5243 O O . GLU B 1 285 ? 27.828 -9.648 -15.969 1 97.12 285 GLU B O 1
ATOM 5248 N N . PHE B 1 286 ? 27.266 -11.492 -17.156 1 98.12 286 PHE B N 1
ATOM 5249 C CA . PHE B 1 286 ? 28.016 -12.391 -16.297 1 98.12 286 PHE B CA 1
ATOM 5250 C C . PHE B 1 286 ? 29.328 -12.781 -16.938 1 98.12 286 PHE B C 1
ATOM 5252 O O . PHE B 1 286 ? 29.391 -13.055 -18.141 1 98.12 286 PHE B O 1
ATOM 5259 N N . THR B 1 287 ? 30.359 -12.711 -16.156 1 98 287 THR B N 1
ATOM 5260 C CA . THR B 1 287 ? 31.641 -13.305 -16.484 1 98 287 THR B CA 1
ATOM 5261 C C . THR B 1 287 ? 32.062 -14.344 -15.445 1 98 287 THR B C 1
ATOM 5263 O O . THR B 1 287 ? 32.156 -14.031 -14.258 1 98 287 THR B O 1
ATOM 5266 N N . ILE B 1 288 ? 32.281 -15.586 -15.922 1 97.69 288 ILE B N 1
ATOM 5267 C CA . ILE B 1 288 ? 32.531 -16.688 -15 1 97.69 288 ILE B CA 1
ATOM 5268 C C . ILE B 1 288 ? 33.906 -17.312 -15.305 1 97.69 288 ILE B C 1
ATOM 5270 O O . ILE B 1 288 ? 34.219 -17.609 -16.453 1 97.69 288 ILE B O 1
ATOM 5274 N N . ASN B 1 289 ? 34.656 -17.484 -14.328 1 96.44 289 ASN B N 1
ATOM 5275 C CA . ASN B 1 289 ? 35.844 -18.328 -14.359 1 96.44 289 ASN B CA 1
ATOM 5276 C C . ASN B 1 289 ? 36 -19.156 -13.078 1 96.44 289 ASN B C 1
ATOM 5278 O O . ASN B 1 289 ? 35.094 -19.125 -12.227 1 96.44 289 ASN B O 1
ATOM 5282 N N . LYS B 1 290 ? 37.031 -19.953 -12.945 1 94.62 290 LYS B N 1
ATOM 5283 C CA . LYS B 1 290 ? 37.188 -20.891 -11.844 1 94.62 290 LYS B CA 1
ATOM 5284 C C . LYS B 1 290 ? 37.281 -20.172 -10.508 1 94.62 290 LYS B C 1
ATOM 5286 O O . LYS B 1 290 ? 36.875 -20.719 -9.469 1 94.62 290 LYS B O 1
ATOM 5291 N N . ASN B 1 291 ? 37.625 -18.906 -10.523 1 95.56 291 ASN B N 1
ATOM 5292 C CA . ASN B 1 291 ? 37.938 -18.219 -9.266 1 95.56 291 ASN B CA 1
ATOM 5293 C C . ASN B 1 291 ? 36.875 -17.188 -8.906 1 95.56 291 ASN B C 1
ATOM 5295 O O . ASN B 1 291 ? 36.719 -16.828 -7.734 1 95.56 291 ASN B O 1
ATOM 5299 N N . GLU B 1 292 ? 36.125 -16.75 -10 1 97.69 292 GLU B N 1
ATOM 5300 C CA . GLU B 1 292 ? 35.281 -15.586 -9.719 1 97.69 292 GLU B CA 1
ATOM 5301 C C . GLU B 1 292 ? 34.094 -15.516 -10.656 1 97.69 292 GLU B C 1
ATOM 5303 O O . GLU B 1 292 ? 34.219 -15.844 -11.836 1 97.69 292 GLU B O 1
ATOM 5308 N N . ILE B 1 293 ? 33 -15.117 -10.109 1 98.38 293 ILE B N 1
ATOM 5309 C CA . ILE B 1 293 ? 31.859 -14.672 -10.891 1 98.38 293 ILE B CA 1
ATOM 5310 C C . ILE B 1 293 ? 31.734 -13.148 -10.805 1 98.38 293 ILE B C 1
ATOM 5312 O O . ILE B 1 293 ? 31.719 -12.578 -9.711 1 98.38 293 ILE B O 1
ATOM 5316 N N . THR B 1 294 ? 31.672 -12.516 -11.914 1 98.19 294 THR B N 1
ATOM 5317 C CA . THR B 1 294 ? 31.484 -11.078 -11.992 1 98.19 294 THR B CA 1
ATOM 5318 C C . THR B 1 294 ? 30.156 -10.75 -12.695 1 98.19 294 THR B C 1
ATOM 5320 O O . THR B 1 294 ? 29.859 -11.32 -13.742 1 98.19 294 THR B O 1
ATOM 5323 N N . VAL B 1 295 ? 29.406 -9.891 -12.117 1 98 295 VAL B N 1
ATOM 5324 C CA . VAL B 1 295 ? 28.156 -9.445 -12.711 1 98 295 VAL B CA 1
ATOM 5325 C C . VAL B 1 295 ? 28.203 -7.938 -12.938 1 98 295 VAL B C 1
ATOM 5327 O O . VAL B 1 295 ? 28.578 -7.18 -12.047 1 98 295 VAL B O 1
ATOM 5330 N N . LEU B 1 296 ? 27.797 -7.57 -14.109 1 96.31 296 LEU B N 1
ATOM 5331 C CA . LEU B 1 296 ? 27.844 -6.168 -14.516 1 96.31 296 LEU B CA 1
ATOM 5332 C C . LEU B 1 296 ? 26.516 -5.715 -15.094 1 96.31 296 LEU B C 1
ATOM 5334 O O . LEU B 1 296 ? 25.891 -6.441 -15.867 1 96.31 296 LEU B O 1
ATOM 5338 N N . ASN B 1 297 ? 26 -4.613 -14.625 1 94.88 297 ASN B N 1
ATOM 5339 C CA . ASN B 1 297 ? 24.859 -3.93 -15.203 1 94.88 297 ASN B CA 1
ATOM 5340 C C . ASN B 1 297 ? 25.234 -2.543 -15.719 1 94.88 297 ASN B C 1
ATOM 5342 O O . ASN B 1 297 ? 25.938 -1.797 -15.047 1 94.88 297 ASN B O 1
ATOM 5346 N N . ARG B 1 298 ? 24.797 -2.223 -16.906 1 91.56 298 ARG B N 1
ATOM 5347 C CA . ARG B 1 298 ? 25.094 -0.928 -17.516 1 91.56 298 ARG B CA 1
ATOM 5348 C C . ARG B 1 298 ? 23.812 -0.12 -17.719 1 91.56 298 ARG B C 1
ATOM 5350 O O . ARG B 1 298 ? 22.844 -0.605 -18.312 1 91.56 298 ARG B O 1
ATOM 5357 N N . LEU B 1 299 ? 23.844 1.068 -17.125 1 84.25 299 LEU B N 1
ATOM 5358 C CA . LEU B 1 299 ? 22.781 2.033 -17.391 1 84.25 299 LEU B CA 1
ATOM 5359 C C . LEU B 1 299 ? 23.266 3.117 -18.359 1 84.25 299 LEU B C 1
ATOM 5361 O O . LEU B 1 299 ? 24.188 3.877 -18.031 1 84.25 299 LEU B O 1
ATOM 5365 N N . ASN B 1 300 ? 22.656 3.135 -19.453 1 80 300 ASN B N 1
ATOM 5366 C CA . ASN B 1 300 ? 23.094 4.051 -20.5 1 80 300 ASN B CA 1
ATOM 5367 C C . ASN B 1 300 ? 23.125 5.496 -20 1 80 300 ASN B C 1
ATOM 5369 O O . ASN B 1 300 ? 22.109 6.004 -19.516 1 80 300 ASN B O 1
ATOM 5373 N N . GLU B 1 301 ? 24.219 6.105 -20.109 1 79.19 301 GLU B N 1
ATOM 5374 C CA . GLU B 1 301 ? 24.453 7.52 -19.828 1 79.19 301 GLU B CA 1
ATOM 5375 C C . GLU B 1 301 ? 24.344 7.816 -18.328 1 79.19 301 GLU B C 1
ATOM 5377 O O . GLU B 1 301 ? 24.453 8.969 -17.922 1 79.19 301 GLU B O 1
ATOM 5382 N N . ILE B 1 302 ? 24.094 6.734 -17.609 1 84.44 302 ILE B N 1
ATOM 5383 C CA . ILE B 1 302 ? 23.938 6.934 -16.172 1 84.44 302 ILE B CA 1
ATOM 5384 C C . ILE B 1 302 ? 25.141 6.336 -15.438 1 84.44 302 ILE B C 1
ATOM 5386 O O . ILE B 1 302 ? 25.812 7.023 -14.664 1 84.44 302 ILE B O 1
ATOM 5390 N N . GLY B 1 303 ? 25.359 5.02 -15.68 1 89.06 303 GLY B N 1
ATOM 5391 C CA . GLY B 1 303 ? 26.5 4.438 -14.984 1 89.06 303 GLY B CA 1
ATOM 5392 C C . GLY B 1 303 ? 26.562 2.93 -15.109 1 89.06 303 GLY B C 1
ATOM 5393 O O . GLY B 1 303 ? 25.875 2.34 -15.945 1 89.06 303 GLY B O 1
ATOM 5394 N N . THR B 1 304 ? 27.562 2.412 -14.438 1 92.75 304 THR B N 1
ATOM 5395 C CA . THR B 1 304 ? 27.797 0.974 -14.43 1 92.75 304 THR B CA 1
ATOM 5396 C C . THR B 1 304 ? 27.922 0.449 -13.008 1 92.75 304 THR B C 1
ATOM 5398 O O . THR B 1 304 ? 28.406 1.152 -12.117 1 92.75 304 THR B O 1
ATOM 5401 N N . SER B 1 305 ? 27.422 -0.73 -12.812 1 94.12 305 SER B N 1
ATOM 5402 C CA . SER B 1 305 ? 27.531 -1.421 -11.531 1 94.12 305 SER B CA 1
ATOM 5403 C C . SER B 1 305 ? 28.203 -2.785 -11.695 1 94.12 305 SER B C 1
ATOM 5405 O O . SER B 1 305 ? 27.859 -3.541 -12.602 1 94.12 305 SER B O 1
ATOM 5407 N N . ILE B 1 306 ? 29.109 -3.049 -10.789 1 96.31 306 ILE B N 1
ATOM 5408 C CA . ILE B 1 306 ? 29.828 -4.316 -10.852 1 96.31 306 ILE B CA 1
ATOM 5409 C C . ILE B 1 306 ? 29.891 -4.945 -9.461 1 96.31 306 ILE B C 1
ATOM 5411 O O . ILE B 1 306 ? 30.109 -4.25 -8.469 1 96.31 306 ILE B O 1
ATOM 5415 N N . ALA B 1 307 ? 29.672 -6.207 -9.367 1 96.94 307 ALA B N 1
ATOM 5416 C CA . ALA B 1 307 ? 29.859 -6.996 -8.148 1 96.94 307 ALA B CA 1
ATOM 5417 C C . ALA B 1 307 ? 30.5 -8.336 -8.461 1 96.94 307 ALA B C 1
ATOM 5419 O O . ALA B 1 307 ? 30.375 -8.859 -9.57 1 96.94 307 ALA B O 1
ATOM 5420 N N . LYS B 1 308 ? 31.188 -8.867 -7.449 1 97.56 308 LYS B N 1
ATOM 5421 C CA . LYS B 1 308 ? 31.906 -10.125 -7.645 1 97.56 308 LYS B CA 1
ATOM 5422 C C . LYS B 1 308 ? 31.75 -11.047 -6.441 1 97.56 308 LYS B C 1
ATOM 5424 O O . LYS B 1 308 ? 31.422 -10.594 -5.34 1 97.56 308 LYS B O 1
ATOM 5429 N N . THR B 1 309 ? 31.922 -12.352 -6.68 1 97.69 309 THR B N 1
ATOM 5430 C CA . THR B 1 309 ? 31.969 -13.328 -5.594 1 97.69 309 THR B CA 1
ATOM 5431 C C . THR B 1 309 ? 32.938 -14.453 -5.922 1 97.69 309 THR B C 1
ATOM 5433 O O . THR B 1 309 ? 33.156 -14.773 -7.094 1 97.69 309 THR B O 1
ATOM 5436 N N . GLU B 1 310 ? 33.5 -14.938 -4.859 1 98 310 GLU B N 1
ATOM 5437 C CA . GLU B 1 310 ? 34.344 -16.109 -4.977 1 98 310 GLU B CA 1
ATOM 5438 C C . GLU B 1 310 ? 33.719 -17.328 -4.293 1 98 310 GLU B C 1
ATOM 5440 O O . GLU B 1 310 ? 34.344 -18.391 -4.254 1 98 310 GLU B O 1
ATOM 5445 N N . ASN B 1 311 ? 32.531 -17.109 -3.811 1 97.88 311 ASN B N 1
ATOM 5446 C CA . ASN B 1 311 ? 31.859 -18.156 -3.029 1 97.88 311 ASN B CA 1
ATOM 5447 C C . ASN B 1 311 ? 30.953 -19.016 -3.896 1 97.88 311 ASN B C 1
ATOM 5449 O O . ASN B 1 311 ? 29.734 -18.922 -3.803 1 97.88 311 ASN B O 1
ATOM 5453 N N . PHE B 1 312 ? 31.562 -19.938 -4.625 1 98.31 312 PHE B N 1
ATOM 5454 C CA . PHE B 1 312 ? 30.875 -20.859 -5.512 1 98.31 312 PHE B CA 1
ATOM 5455 C C . PHE B 1 312 ? 31.797 -21.984 -5.953 1 98.31 312 PHE B C 1
ATOM 5457 O O . PHE B 1 312 ? 33 -21.938 -5.707 1 98.31 312 PHE B O 1
ATOM 5464 N N . LYS B 1 313 ? 31.203 -22.984 -6.477 1 98.06 313 LYS B N 1
ATOM 5465 C CA . LYS B 1 313 ? 31.953 -24.031 -7.16 1 98.06 313 LYS B CA 1
ATOM 5466 C C . LYS B 1 313 ? 31.625 -24.062 -8.648 1 98.06 313 LYS B C 1
ATOM 5468 O O . LYS B 1 313 ? 30.469 -23.891 -9.039 1 98.06 313 LYS B O 1
ATOM 5473 N N . PHE B 1 314 ? 32.688 -24.297 -9.461 1 97.69 314 PHE B N 1
ATOM 5474 C CA . PHE B 1 314 ? 32.5 -24.219 -10.906 1 97.69 314 PHE B CA 1
ATOM 5475 C C . PHE B 1 314 ? 33.156 -25.406 -11.586 1 97.69 314 PHE B C 1
ATOM 5477 O O . PHE B 1 314 ? 34.312 -25.781 -11.258 1 97.69 314 PHE B O 1
ATOM 5484 N N . GLU B 1 315 ? 32.406 -26.078 -12.438 1 97.44 315 GLU B N 1
ATOM 5485 C CA . GLU B 1 315 ? 32.906 -27.125 -13.32 1 97.44 315 GLU B CA 1
ATOM 5486 C C . GLU B 1 315 ? 32.688 -26.766 -14.789 1 97.44 315 GLU B C 1
ATOM 5488 O O . GLU B 1 315 ? 31.562 -26.688 -15.266 1 97.44 315 GLU B O 1
ATOM 5493 N N . GLY B 1 316 ? 33.75 -26.547 -15.523 1 96.31 316 GLY B N 1
ATOM 5494 C CA . GLY B 1 316 ? 33.688 -26.203 -16.938 1 96.31 316 GLY B CA 1
ATOM 5495 C C . GLY B 1 316 ? 34.781 -25.219 -17.359 1 96.31 316 GLY B C 1
ATOM 5496 O O . GLY B 1 316 ? 35.875 -25.234 -16.828 1 96.31 316 GLY B O 1
ATOM 5497 N N . LYS B 1 317 ? 34.469 -24.453 -18.453 1 95.94 317 LYS B N 1
ATOM 5498 C CA . LYS B 1 317 ? 35.406 -23.438 -18.984 1 95.94 317 LYS B CA 1
ATOM 5499 C C . LYS B 1 317 ? 34.844 -22.031 -18.797 1 95.94 317 LYS B C 1
ATOM 5501 O O . LYS B 1 317 ? 33.625 -21.844 -18.781 1 95.94 317 LYS B O 1
ATOM 5506 N N . ALA B 1 318 ? 35.812 -21.172 -18.641 1 96.75 318 ALA B N 1
ATOM 5507 C CA . ALA B 1 318 ? 35.406 -19.781 -18.469 1 96.75 318 ALA B CA 1
ATOM 5508 C C . ALA B 1 318 ? 34.5 -19.328 -19.625 1 96.75 318 ALA B C 1
ATOM 5510 O O . ALA B 1 318 ? 34.719 -19.688 -20.781 1 96.75 318 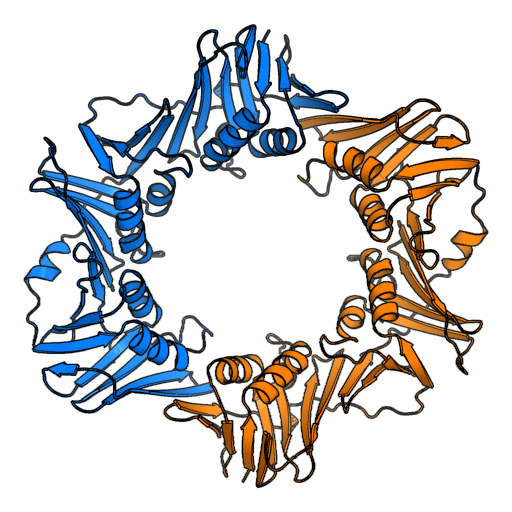ALA B O 1
ATOM 5511 N N . PHE B 1 319 ? 33.5 -18.531 -19.328 1 96.69 319 PHE B N 1
ATOM 5512 C CA . PHE B 1 319 ? 32.594 -18.031 -20.344 1 96.69 319 PHE B CA 1
ATOM 5513 C C . PHE B 1 319 ? 31.844 -16.797 -19.844 1 96.69 319 PHE B C 1
ATOM 5515 O O . PHE B 1 319 ? 32.062 -16.344 -18.719 1 96.69 319 PHE B O 1
ATOM 5522 N N . GLU B 1 320 ? 31.094 -16.188 -20.719 1 97.25 320 GLU B N 1
ATOM 5523 C CA . GLU B 1 320 ? 30.266 -15.023 -20.406 1 97.25 320 GLU B CA 1
ATOM 5524 C C . GLU B 1 320 ? 28.875 -15.164 -21 1 97.25 320 GLU B C 1
ATOM 5526 O O . GLU B 1 320 ? 28.672 -15.852 -22 1 97.25 320 GLU B O 1
ATOM 5531 N N . PHE B 1 321 ? 27.953 -14.594 -20.344 1 97.5 321 PHE B N 1
ATOM 5532 C CA . PHE B 1 321 ? 26.594 -14.555 -20.875 1 97.5 321 PHE B CA 1
ATOM 5533 C C . PHE B 1 321 ? 25.828 -13.383 -20.281 1 97.5 321 PHE B C 1
ATOM 5535 O O . PHE B 1 321 ? 26.219 -12.82 -19.266 1 97.5 321 PHE B O 1
ATOM 5542 N N . ASP B 1 322 ? 24.766 -13.016 -20.984 1 97 322 ASP B N 1
ATOM 5543 C CA . ASP B 1 322 ? 23.844 -11.984 -20.516 1 97 322 ASP B CA 1
ATOM 5544 C C . ASP B 1 322 ? 22.469 -12.578 -20.203 1 97 322 ASP B C 1
ATOM 5546 O O . ASP B 1 322 ? 22.016 -13.484 -20.906 1 97 322 ASP B O 1
ATOM 5550 N N . ILE B 1 323 ? 21.891 -12.039 -19.156 1 97.38 323 ILE B N 1
ATOM 5551 C CA . ILE B 1 323 ? 20.594 -12.586 -18.781 1 97.38 323 ILE B CA 1
ATOM 5552 C C . ILE B 1 323 ? 19.719 -11.469 -18.203 1 97.38 323 ILE B C 1
ATOM 5554 O O . ILE B 1 323 ? 20.219 -10.469 -17.688 1 97.38 323 ILE B O 1
ATOM 5558 N N . ASN B 1 324 ? 18.438 -11.633 -18.406 1 95.75 324 ASN B N 1
ATOM 5559 C CA . ASN B 1 324 ? 17.469 -10.703 -17.828 1 95.75 324 ASN B CA 1
ATOM 5560 C C . ASN B 1 324 ? 17.375 -10.875 -16.312 1 95.75 324 ASN B C 1
ATOM 5562 O O . ASN B 1 324 ? 17.172 -11.984 -15.82 1 95.75 324 ASN B O 1
ATOM 5566 N N . TYR B 1 325 ? 17.484 -9.812 -15.57 1 96.25 325 TYR B N 1
ATOM 5567 C CA . TYR B 1 325 ? 17.484 -9.828 -14.109 1 96.25 325 TYR B CA 1
ATOM 5568 C C . TYR B 1 325 ? 16.234 -10.539 -13.586 1 96.25 325 TYR B C 1
ATOM 5570 O O . TYR B 1 325 ? 16.328 -11.43 -12.734 1 96.25 325 TYR B O 1
ATOM 5578 N N . HIS B 1 326 ? 15.086 -10.188 -14.062 1 95.81 326 HIS B N 1
ATOM 5579 C CA . HIS B 1 326 ? 13.828 -10.727 -13.547 1 95.81 326 HIS B CA 1
ATOM 5580 C C . HIS B 1 326 ? 13.719 -12.227 -13.82 1 95.81 326 HIS B C 1
ATOM 5582 O O . HIS B 1 326 ? 13.211 -12.977 -12.984 1 95.81 326 HIS B O 1
ATOM 5588 N N . PHE B 1 327 ? 14.211 -12.633 -14.961 1 97 327 PHE B N 1
ATOM 5589 C CA . PHE B 1 327 ? 14.141 -14.047 -15.305 1 97 327 PHE B CA 1
ATOM 5590 C C . PHE B 1 327 ? 14.977 -14.883 -14.336 1 97 327 PHE B C 1
ATOM 5592 O O . PHE B 1 327 ? 14.523 -15.914 -13.852 1 97 327 PHE B O 1
ATOM 5599 N N . LEU B 1 328 ? 16.109 -14.391 -14.094 1 98 328 LEU B N 1
ATOM 5600 C CA . LEU B 1 328 ? 16.984 -15.117 -13.172 1 98 328 LEU B CA 1
ATOM 5601 C C . LEU B 1 328 ? 16.438 -15.078 -11.75 1 98 328 LEU B C 1
ATOM 5603 O O . LEU B 1 328 ? 16.391 -16.109 -11.07 1 98 328 LEU B O 1
ATOM 5607 N N . LYS B 1 329 ? 16.047 -13.922 -11.359 1 97.62 329 LYS B N 1
ATOM 5608 C CA . LYS B 1 329 ? 15.5 -13.75 -10.016 1 97.62 329 LYS B CA 1
ATOM 5609 C C . LYS B 1 329 ? 14.297 -14.664 -9.789 1 97.62 329 LYS B C 1
ATOM 5611 O O . LYS B 1 329 ? 14.211 -15.352 -8.773 1 97.62 329 LYS B O 1
ATOM 5616 N N . ASP B 1 330 ? 13.383 -14.641 -10.695 1 97.88 330 ASP B N 1
ATOM 5617 C CA . ASP B 1 330 ? 12.203 -15.5 -10.617 1 97.88 330 ASP B CA 1
ATOM 5618 C C . ASP B 1 330 ? 12.609 -16.969 -10.539 1 97.88 330 ASP B C 1
ATOM 5620 O O . ASP B 1 330 ? 12.086 -17.719 -9.711 1 97.88 330 ASP B O 1
ATOM 5624 N N . ALA B 1 331 ? 13.5 -17.375 -11.391 1 98.44 331 ALA B N 1
ATOM 5625 C CA . ALA B 1 331 ? 13.953 -18.766 -11.43 1 98.44 331 ALA B CA 1
ATOM 5626 C C . ALA B 1 331 ? 14.531 -19.203 -10.086 1 98.44 331 ALA B C 1
ATOM 5628 O O . ALA B 1 331 ? 14.273 -20.312 -9.617 1 98.44 331 ALA B O 1
ATOM 5629 N N . LEU B 1 332 ? 15.242 -18.281 -9.508 1 98.56 332 LEU B N 1
ATOM 5630 C CA . LEU B 1 332 ? 15.906 -18.578 -8.242 1 98.56 332 LEU B CA 1
ATOM 5631 C C . LEU B 1 332 ? 14.906 -18.594 -7.094 1 98.56 332 LEU B C 1
ATOM 5633 O O . LEU B 1 332 ? 15.117 -19.281 -6.09 1 98.56 332 LEU B O 1
ATOM 5637 N N . SER B 1 333 ? 13.836 -17.891 -7.242 1 98.25 333 SER B N 1
ATOM 5638 C CA . SER B 1 333 ? 12.914 -17.641 -6.145 1 98.25 333 SER B CA 1
ATOM 5639 C C . SER B 1 333 ? 12.227 -18.922 -5.684 1 98.25 333 SER B C 1
ATOM 5641 O O . SER B 1 333 ? 11.727 -19 -4.559 1 98.25 333 SER B O 1
ATOM 5643 N N . VAL B 1 334 ? 12.211 -19.969 -6.461 1 98.25 334 VAL B N 1
ATOM 5644 C CA . VAL B 1 334 ? 11.438 -21.156 -6.125 1 98.25 334 VAL B CA 1
ATOM 5645 C C . VAL B 1 334 ? 12.305 -22.141 -5.348 1 98.25 334 VAL B C 1
ATOM 5647 O O . VAL B 1 334 ? 11.828 -23.188 -4.914 1 98.25 334 VAL B O 1
ATOM 5650 N N . PHE B 1 335 ? 13.531 -21.766 -5.168 1 98.5 335 PHE B N 1
ATOM 5651 C CA . PHE B 1 335 ? 14.477 -22.656 -4.5 1 98.5 335 PHE B CA 1
ATOM 5652 C C . PHE B 1 335 ? 14.953 -22.047 -3.184 1 98.5 335 PHE B C 1
ATOM 5654 O O . PHE B 1 335 ? 14.648 -20.891 -2.879 1 98.5 335 PHE B O 1
ATOM 5661 N N . GLU B 1 336 ? 15.617 -22.922 -2.438 1 97.94 336 GLU B N 1
ATOM 5662 C CA . GLU B 1 336 ? 16.281 -22.516 -1.2 1 97.94 336 GLU B CA 1
ATOM 5663 C C . GLU B 1 336 ? 17.672 -23.141 -1.093 1 97.94 336 GLU B C 1
ATOM 5665 O O . GLU B 1 336 ? 17.906 -24.234 -1.625 1 97.94 336 GLU B O 1
ATOM 5670 N N . GLY B 1 337 ? 18.516 -22.453 -0.389 1 97.69 337 GLY B N 1
ATOM 5671 C CA . GLY B 1 337 ? 19.828 -23 -0.115 1 97.69 337 GLY B CA 1
ATOM 5672 C C . GLY B 1 337 ? 20.688 -23.141 -1.354 1 97.69 337 GLY B C 1
ATOM 5673 O O . GLY B 1 337 ? 20.875 -22.156 -2.09 1 97.69 337 GLY B O 1
ATOM 5674 N N . ASP B 1 338 ? 21.156 -24.344 -1.632 1 98.44 338 ASP B N 1
ATOM 5675 C CA . ASP B 1 338 ? 22.062 -24.594 -2.736 1 98.44 338 ASP B CA 1
ATOM 5676 C C . ASP B 1 338 ? 21.312 -24.75 -4.055 1 98.44 338 ASP B C 1
ATOM 5678 O O . ASP B 1 338 ? 20.297 -25.438 -4.117 1 98.44 338 ASP B O 1
ATOM 5682 N N . VAL B 1 339 ? 21.859 -24.125 -5.02 1 98.56 339 VAL B N 1
ATOM 5683 C CA . VAL B 1 339 ? 21.281 -24.234 -6.355 1 98.56 339 VAL B CA 1
ATOM 5684 C C . VAL B 1 339 ? 22.344 -24.688 -7.352 1 98.56 339 VAL B C 1
ATOM 5686 O O . VAL B 1 339 ? 23.531 -24.391 -7.172 1 98.56 339 VAL B O 1
ATOM 5689 N N . LEU B 1 340 ? 21.922 -25.438 -8.266 1 98.56 340 LEU B N 1
ATOM 5690 C CA . LEU B 1 340 ? 22.75 -25.891 -9.383 1 98.56 340 LEU B CA 1
ATOM 5691 C C . LEU B 1 340 ? 22.328 -25.234 -10.68 1 98.56 340 LEU B C 1
ATOM 5693 O O . LEU B 1 340 ? 21.156 -25.344 -11.094 1 98.56 340 LEU B O 1
ATOM 5697 N N . ILE B 1 341 ? 23.234 -24.484 -11.266 1 98.62 341 ILE B N 1
ATOM 5698 C CA . ILE B 1 341 ? 22.984 -23.828 -12.539 1 98.62 341 ILE B CA 1
ATOM 5699 C C . ILE B 1 341 ? 23.75 -24.531 -13.648 1 98.62 341 ILE B C 1
ATOM 5701 O O . ILE B 1 341 ? 24.984 -24.609 -13.602 1 98.62 341 ILE B O 1
ATOM 5705 N N . LEU B 1 342 ? 23.016 -24.984 -14.648 1 97.94 342 LEU B N 1
ATOM 5706 C CA . LEU B 1 342 ? 23.578 -25.781 -15.734 1 97.94 342 LEU B CA 1
ATOM 5707 C C . LEU B 1 342 ? 23.484 -25.016 -17.062 1 97.94 342 LEU B C 1
ATOM 5709 O O . LEU B 1 342 ? 22.484 -24.375 -17.344 1 97.94 342 LEU B O 1
ATOM 5713 N N . PHE B 1 343 ? 24.609 -25.094 -17.797 1 97.25 343 PHE B N 1
ATOM 5714 C CA . PHE B 1 343 ? 24.688 -24.422 -19.094 1 97.25 343 PHE B CA 1
ATOM 5715 C C . PHE B 1 343 ? 24.984 -25.422 -20.203 1 97.25 343 PHE B C 1
ATOM 571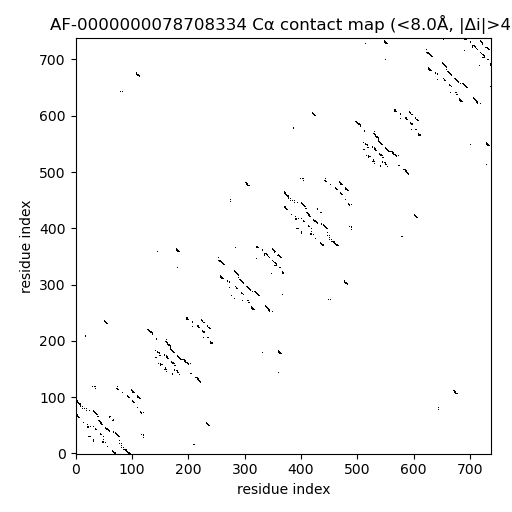7 O O . PHE B 1 343 ? 25.797 -26.328 -20.031 1 97.25 343 PHE B O 1
ATOM 5724 N N . ASP B 1 344 ? 24.266 -25.234 -21.219 1 94.69 344 ASP B N 1
ATOM 5725 C CA . ASP B 1 344 ? 24.594 -26.094 -22.359 1 94.69 344 ASP B CA 1
ATOM 5726 C C . ASP B 1 344 ? 25.875 -25.641 -23.031 1 94.69 344 ASP B C 1
ATOM 5728 O O . ASP B 1 344 ? 26.453 -24.609 -22.672 1 94.69 344 ASP B O 1
ATOM 5732 N N . LYS B 1 345 ? 26.359 -26.344 -24.016 1 92.44 345 LYS B N 1
ATOM 5733 C CA . LYS B 1 345 ? 27.656 -26.141 -24.656 1 92.44 345 LYS B CA 1
ATOM 5734 C C . LYS B 1 345 ? 27.734 -24.75 -25.297 1 92.44 345 LYS B C 1
ATOM 5736 O O . LYS B 1 345 ? 28.766 -24.094 -25.203 1 92.44 345 LYS B O 1
ATOM 5741 N N . SER B 1 346 ? 26.703 -24.344 -25.922 1 92.31 346 SER B N 1
ATOM 5742 C CA . SER B 1 346 ? 26.703 -23.062 -26.625 1 92.31 346 SER B CA 1
ATOM 5743 C C . SER B 1 346 ? 26.188 -21.938 -25.734 1 92.31 346 SER B C 1
ATOM 5745 O O . SER B 1 346 ? 26.078 -20.797 -26.172 1 92.31 346 SER B O 1
ATOM 5747 N N . VAL B 1 347 ? 25.891 -22.203 -24.5 1 94 347 VAL B N 1
ATOM 5748 C CA . VAL B 1 347 ? 25.359 -21.266 -23.516 1 94 347 VAL B CA 1
ATOM 5749 C C . VAL B 1 347 ? 24.094 -20.609 -24.078 1 94 347 VAL B C 1
ATOM 5751 O O . VAL B 1 347 ? 23.969 -19.375 -24.062 1 94 347 VAL B O 1
ATOM 5754 N N . GLN B 1 348 ? 23.234 -21.422 -24.609 1 93.31 348 GLN B N 1
ATOM 5755 C CA . GLN B 1 348 ? 21.953 -20.953 -25.156 1 93.31 348 GLN B CA 1
ATOM 5756 C C . GLN B 1 348 ? 20.797 -21.312 -24.219 1 93.31 348 GLN B C 1
ATOM 5758 O O . GLN B 1 348 ? 19.688 -20.797 -24.375 1 93.31 348 GLN B O 1
ATOM 5763 N N . LYS B 1 349 ? 21.094 -22.203 -23.328 1 95.06 349 LYS B N 1
ATOM 5764 C CA . LYS B 1 349 ? 20.109 -22.625 -22.344 1 95.06 349 LYS B CA 1
ATOM 5765 C C . LYS B 1 349 ? 20.734 -22.656 -20.938 1 95.06 349 LYS B C 1
ATOM 5767 O O . LYS B 1 349 ? 21.828 -23.188 -20.75 1 95.06 349 LYS B O 1
ATOM 5772 N N . ILE B 1 350 ? 20.016 -22.047 -20.016 1 97.44 350 ILE B N 1
ATOM 5773 C CA . ILE B 1 350 ? 20.406 -22.062 -18.609 1 97.44 350 ILE B CA 1
ATOM 5774 C C . ILE B 1 350 ? 19.344 -22.797 -17.797 1 97.44 350 ILE B C 1
ATOM 5776 O O . ILE B 1 350 ? 18.188 -22.359 -17.719 1 97.44 350 ILE B O 1
ATOM 5780 N N . LEU B 1 351 ? 19.719 -23.875 -17.219 1 98.06 351 LEU B N 1
ATOM 5781 C CA . LEU B 1 351 ? 18.812 -24.656 -16.391 1 98.06 351 LEU B CA 1
ATOM 5782 C C . LEU B 1 351 ? 19.172 -24.516 -14.914 1 98.06 351 LEU B C 1
ATOM 5784 O O . LEU B 1 351 ? 20.312 -24.75 -14.523 1 98.06 351 LEU B O 1
ATOM 5788 N N . VAL B 1 352 ? 18.25 -24.062 -14.125 1 98.5 352 VAL B N 1
ATOM 5789 C CA . VAL B 1 352 ? 18.453 -23.922 -12.688 1 98.5 352 VAL B CA 1
ATOM 5790 C C . VAL B 1 352 ? 17.641 -24.984 -11.945 1 98.5 352 VAL B C 1
ATOM 5792 O O . VAL B 1 352 ? 16.438 -25.141 -12.164 1 98.5 352 VAL B O 1
ATOM 5795 N N . VAL B 1 353 ? 18.266 -25.781 -11.07 1 98.12 353 VAL B N 1
ATOM 5796 C CA . VAL B 1 353 ? 17.625 -26.828 -10.273 1 98.12 353 VAL B CA 1
ATOM 5797 C C . VAL B 1 353 ? 18.188 -26.812 -8.859 1 98.12 353 VAL B C 1
ATOM 5799 O O . VAL B 1 353 ? 19.234 -26.203 -8.602 1 98.12 353 VAL B O 1
ATOM 5802 N N . SER B 1 354 ? 17.516 -27.406 -7.969 1 98.5 354 SER B N 1
ATOM 5803 C CA . SER B 1 354 ? 17.953 -27.5 -6.578 1 98.5 354 SER B CA 1
ATOM 5804 C C . SER B 1 354 ? 17.281 -28.688 -5.875 1 98.5 354 SER B C 1
ATOM 5806 O O . SER B 1 354 ? 16.141 -29.031 -6.184 1 98.5 354 SER B O 1
ATOM 5808 N N . ASP B 1 355 ? 17.984 -29.234 -4.91 1 97.88 355 ASP B N 1
ATOM 5809 C CA . ASP B 1 355 ? 17.422 -30.328 -4.098 1 97.88 355 ASP B CA 1
ATOM 5810 C C . ASP B 1 355 ? 16.328 -29.812 -3.166 1 97.88 355 ASP B C 1
ATOM 5812 O O . ASP B 1 355 ? 15.539 -30.594 -2.645 1 97.88 355 ASP B O 1
ATOM 5816 N N . SER B 1 356 ? 16.328 -28.531 -2.932 1 98.12 356 SER B N 1
ATOM 5817 C CA . SER B 1 356 ? 15.32 -27.953 -2.047 1 98.12 356 SER B CA 1
ATOM 5818 C C . SER B 1 356 ? 13.922 -28.062 -2.648 1 98.12 356 SER B C 1
ATOM 5820 O O . SER B 1 356 ? 12.922 -27.953 -1.936 1 98.12 356 SER B O 1
ATOM 5822 N N . ASN B 1 357 ? 13.836 -28.203 -3.914 1 98.12 357 ASN B N 1
ATOM 5823 C CA . ASN B 1 357 ? 12.602 -28.328 -4.688 1 98.12 357 ASN B CA 1
ATOM 5824 C C . ASN B 1 357 ? 12.812 -29.141 -5.961 1 98.12 357 ASN B C 1
ATOM 5826 O O . ASN B 1 357 ? 12.844 -28.578 -7.059 1 98.12 357 ASN B O 1
ATOM 5830 N N . LYS B 1 358 ? 12.852 -30.406 -5.844 1 97.62 358 LYS B N 1
ATOM 5831 C CA . LYS B 1 358 ? 13.242 -31.328 -6.906 1 97.62 358 LYS B CA 1
ATOM 5832 C C . LYS B 1 358 ? 12.172 -31.406 -7.996 1 97.62 358 LYS B C 1
ATOM 5834 O O . LYS B 1 358 ? 12.453 -31.812 -9.125 1 97.62 358 LYS B O 1
ATOM 5839 N N . GLU B 1 359 ? 10.984 -30.984 -7.602 1 97.5 359 GLU B N 1
ATOM 5840 C CA . GLU B 1 359 ? 9.859 -31.047 -8.531 1 97.5 359 GLU B CA 1
ATOM 5841 C C . GLU B 1 359 ? 9.883 -29.891 -9.516 1 97.5 359 GLU B C 1
ATOM 5843 O O . GLU B 1 359 ? 9.148 -29.891 -10.508 1 97.5 359 GLU B O 1
ATOM 5848 N N . SER B 1 360 ? 10.75 -28.922 -9.281 1 98.19 360 SER B N 1
ATOM 5849 C CA . SER B 1 360 ? 10.766 -27.719 -10.109 1 98.19 360 SER B CA 1
ATOM 5850 C C . SER B 1 360 ? 12.016 -27.672 -10.977 1 98.19 360 SER B C 1
ATOM 5852 O O . SER B 1 360 ? 13.102 -28.047 -10.539 1 98.19 360 SER B O 1
ATOM 5854 N N . LYS B 1 361 ? 11.852 -27.25 -12.164 1 97.94 361 LYS B N 1
ATOM 5855 C CA . LYS B 1 361 ? 12.922 -26.922 -13.109 1 97.94 361 LYS B CA 1
ATOM 5856 C C . LYS B 1 361 ? 12.688 -25.562 -13.766 1 97.94 361 LYS B C 1
ATOM 5858 O O . LYS B 1 361 ? 11.578 -25.266 -14.211 1 97.94 361 LYS B O 1
ATOM 5863 N N . GLN B 1 362 ? 13.734 -24.75 -13.812 1 98.38 362 GLN B N 1
ATOM 5864 C CA . GLN B 1 362 ? 13.656 -23.422 -14.398 1 98.38 362 GLN B CA 1
ATOM 5865 C C . GLN B 1 362 ? 14.641 -23.266 -15.547 1 98.38 362 GLN B C 1
ATOM 5867 O O . GLN B 1 362 ? 15.852 -23.391 -15.359 1 98.38 362 GLN B O 1
ATOM 5872 N N . LEU B 1 363 ? 14.102 -23.031 -16.672 1 97.56 363 LEU B N 1
ATOM 5873 C CA . LEU B 1 363 ? 14.922 -22.812 -17.859 1 97.56 363 LEU B CA 1
ATOM 5874 C C . LEU B 1 363 ? 14.859 -21.359 -18.297 1 97.56 363 LEU B C 1
ATOM 5876 O O . LEU B 1 363 ? 13.773 -20.781 -18.406 1 97.56 363 LEU B O 1
ATOM 5880 N N . VAL B 1 364 ? 16.047 -20.75 -18.531 1 97.25 364 VAL B N 1
ATOM 5881 C CA . VAL B 1 364 ? 16.109 -19.359 -18.969 1 97.25 364 VAL B CA 1
ATOM 5882 C C . VAL B 1 364 ? 17.031 -19.234 -20.188 1 97.25 364 VAL B C 1
ATOM 5884 O O . VAL B 1 364 ? 18.094 -19.844 -20.219 1 97.25 364 VAL B O 1
ATOM 5887 N N . THR B 1 365 ? 16.609 -18.516 -21.109 1 95.62 365 THR B N 1
ATOM 5888 C CA . THR B 1 365 ? 17.438 -18.25 -22.281 1 95.62 365 THR B CA 1
ATOM 5889 C C . THR B 1 365 ? 18.266 -17 -22.078 1 95.62 365 THR B C 1
ATOM 5891 O O . THR B 1 365 ? 17.734 -15.93 -21.766 1 95.62 365 THR B O 1
ATOM 5894 N N . PRO B 1 366 ? 19.594 -17.094 -22.281 1 96.31 366 PRO B N 1
ATOM 5895 C CA . PRO B 1 366 ? 20.422 -15.883 -22.203 1 96.31 366 PRO B CA 1
ATOM 5896 C C . PRO B 1 366 ? 20.047 -14.836 -23.25 1 96.31 366 PRO B C 1
ATOM 5898 O O . PRO B 1 366 ? 19.453 -15.18 -24.281 1 96.31 366 PRO B O 1
ATOM 5901 N N . MET B 1 367 ? 20.375 -13.633 -22.906 1 94.44 367 MET B N 1
ATOM 5902 C CA . MET B 1 367 ? 20.172 -12.547 -23.859 1 94.44 367 MET B CA 1
ATOM 5903 C C . MET B 1 367 ? 21.25 -12.531 -24.922 1 94.44 367 MET B C 1
ATOM 5905 O O . MET B 1 367 ? 22.406 -12.906 -24.656 1 94.44 367 MET B O 1
ATOM 5909 N N . ARG B 1 368 ? 20.859 -12.078 -26.141 1 87.25 368 ARG B N 1
ATOM 5910 C CA . ARG B 1 368 ? 21.828 -12.008 -27.219 1 87.25 368 ARG B CA 1
ATOM 5911 C C . ARG B 1 368 ? 22.766 -10.812 -27.047 1 87.25 368 ARG B C 1
ATOM 5913 O O . ARG B 1 368 ? 22.328 -9.734 -26.656 1 87.25 368 ARG B O 1
ATOM 5920 N N . ARG B 1 369 ? 24.062 -11.055 -27.172 1 78.19 369 ARG B N 1
ATOM 5921 C CA . ARG B 1 369 ? 25.062 -10.008 -27.062 1 78.19 369 ARG B CA 1
ATOM 5922 C C . ARG B 1 369 ? 25.297 -9.344 -28.422 1 78.19 369 ARG B C 1
ATOM 5924 O O . ARG B 1 369 ? 25.125 -9.977 -29.469 1 78.19 369 ARG B O 1
#

Sequence (738 aa):
MMKLHIKKQILDETLEIVSKYTDPINSLYGFRCILIKVDNEKVTFSASNGVISIVKSLDVEDVDIKVEETGTFLIQANIFKAIIKKLSETITLSQEYSTTLEISQGNSNYSLTTNPINSFPQIEENINLKKIEIDTNEFKKAIRCTAFAVSQDASLVYKCINFKFKNNKLNLTATDAARLAYYTMDLKSSQVDNEEFSVNNKDVKDLIPADASKKVTLFFNRIKIGIEYKNTVITSRIVDLPYPDVESLFASIDIENKIFIKKEEINDLINKVWLGTSDKQNRLEFTINKNEITVLNRLNEIGTSIAKTENFKFEGKAFEFDINYHFLKDALSVFEGDVLILFDKSVQKILVVSDSNKESKQLVTPMRRMMKLHIKKQILDETLEIVSKYTDPINSLYGFRCILIKVDNEKVTFSASNGVISIVKSLDVEDVDIKVEETGTFLIQANIFKAIIKKLSETITLSQEYSTTLEISQGNSNYSLTTNPINSFPQIEENINLKKIEIDTNEFKKAIRCTAFAVSQDASLVYKCINFKFKNNKLNLTATDAARLAYYTMDLKSSQVDNEEFSVNNKDVKDLIPADASKKVTLFFNRIKIGIEYKNTVITSRIVDLPYPDVESLFASIDIENKIFIKKEEINDLINKVWLGTSDKQNRLEFTINKNEITVLNRLNEIGTSIAKTENFKFEGKAFEFDINYHFLKDALSVFEGDVLILFDKSVQKILVVSDSNKESKQLVTPMRR

Foldseek 3Di:
DWKKKAFLVVVLVVLVLQQVAADCPDPLCLSQKWKWWFDQFWIWIWHHHPFKIKIFIDGAPCPGMDTDDTDIFIAGSPVVSVVSVPAGTMWMWDDDPFQWIWIDDDPDIDIGGTDDPVSHDDDDDDPPKFKAKDFPVLLLLQLLQALVAADPPDDPQSQWWKWAFAPQKTKTWHHPPQKIKIFIDHGPDGPDHGDMFIDGSVLSNSQATPPADRMWMWMDDQFWIHIDDPRMIMIGTTDPDDDDPCVVVVVPFAWAKKKKAFLVVVVVQLVQFDPPDDPVWQKWKWWDDQQKIKIKTDDPPPDIGIDMDRGIGMDHHIDMFIFGNVLVNSNSVSAGTMKMWTAGPVRQKIWIADPRRNRMIMIGGTDDD/DWKKKAFLVVVLVVLVLQQVAADCPDPLCLSQKWKWWFDQFWIWIKHHHPFKIKIFIDGADVPGMDTDDTDIFIAGSPVVSVVSVVAGTMWMWDDDPFQWIWIDDDPDIDIGGTDDPVSHDDDDDDPPKFKAKDFPVLLLLQLLQALVAADPPDDPQQQWWKWFFAPQKTKTWHHPPQKIKIFIDHGPDGPDHGDMFIDGSVLSNSQATPPADRMWMWMDDQFWIHIDDPRMIMIGTTDPDDDDPCVVVVVPFAWAKKKKAFLVVVVVQLVQFDPPDDPVWQKWKWWDDQQKIKIKTDDPPPGIGIDMDRGIGMDHHTDMFIFGNVLVNSNSVSAGTMKMWTAGPVRQKIWIADPRRNRMIMIGGTDDD